Protein 3FCH (pdb70)

Radius of gyration: 21.95 Å; Cα contacts (8 Å, |Δi|>4): 1004; chains: 2; bounding box: 67×61×31 Å

Solvent-accessible surface area: 18338 Å² total; per-residue (Å²): 171,68,158,118,20,82,11,29,0,15,4,30,2,42,36,4,29,84,56,0,1,71,16,8,28,90,62,26,178,34,110,118,7,92,79,23,12,0,0,0,16,5,0,3,28,66,8,130,16,0,92,131,3,7,48,26,0,60,163,29,23,111,8,122,38,0,13,46,35,66,29,244,52,34,0,0,0,0,0,9,42,114,68,43,22,17,0,15,92,0,0,54,45,1,11,120,46,11,53,26,83,63,191,136,53,53,113,12,72,61,58,132,58,60,53,55,61,66,2,79,84,116,76,2,87,106,28,32,194,96,140,73,50,21,56,121,5,118,62,57,39,4,6,1,35,6,34,0,62,0,0,0,0,0,7,53,0,1,0,41,0,13,31,12,10,125,4,32,4,0,10,6,82,6,44,15,50,75,0,116,1,20,1,0,9,168,91,48,46,0,92,58,0,9,25,5,0,84,66,12,4,82,100,20,93,62,105,7,96,0,9,2,25,1,53,36,2,25,77,61,0,2,66,14,9,21,91,41,8,227,37,87,98,6,102,80,36,13,0,0,0,8,2,2,2,10,75,0,134,17,0,99,160,0,15,74,46,0,68,154,31,34,114,5,111,38,2,30,73,39,50,73,210,52,25,0,0,0,1,0,1,32,141,71,58,25,27,0,6,90,0,0,32,50,1,5,119,59,22,60,16,82,42,144,122,32,56,116,1,62,52,71,137,54,64,44,64,51,67,6,81,81,114,78,5,72,104,31,35,191,127,136,68,33,22,54,135,6,124,59,63,30,5,5,1,42,4,43,0,79,7,0,0,0,0,4,29,0,0,1,30,0,22,33,12,24,124,3,31,3,0,34,7,70,8,51,12,49,79,0,121,1,20,0,0,9,166,85,51,47,0,78,66,0,7,51,2,0,55,65,1,3,71,54,10,33,121,124

Secondary structure (DSSP, 8-state):
--SS-EEEEEEEESS--HHHHHHHHHH-SSPPPPTT-EEEEEEEESGGGHHHHHHHHHHTSS-EEEEEE--SS-EEEEEEES-HHHHHHHHHHHHHHHT--TTSS------EEEEESS--HHHHHHHHTTT--S----TT-EEEEEEESSGGGHHHHHHHHHHHS-----EEE-SSSSEEEEEEE-HHHHHHHHHHHHHHHHTT-/-EEEEEEEESS--HHHHHHHHHH-SSSPP-TT-EEEEEEEESGGGHHHHHHHHHHHSS-EEEEEEE-SS-EEEEEEESSHHHHHHHHHHHHTTTT--STTSPPP-EEEEEEE-S--HHHHHHHHHSS--S----TT-EEEEEEESSGGGHHHHHHHHHHTS-----EEE-SSSSEEEEEEE-HHHHHHHHHHHHHHHHHHT--

Sequence (408 aa):
QVEQIELRTYVFLDSLQPQLAAYMGTVSRGFLPIPGDSCLWMEVSPGMAVHRVTDIALKASNVRLGQMIVERAFGSLALYHKDQSTVLHSGDVVLDAIGSEVRKRTKPSTSWTEVICAITPDHAVLINRQNRSGSMIQSGMSMFILETEPAGYVLKAANEAEKSANITIIDVKAVGAFGRLTLAGKEGDVEEAAAAAIRAIDQISIELRTYVFLDSLQPQLAAYMGTVSRGFLPIPGDSCLWMEVSPGMAVHRVTDIALKASNVRLGQMIVERAFGSLALYHKDQSTVLHSGDVVLDAIGSEVRKRTKPSTSWTEVICAITPDHAVLINRQNRSGSMIQSGMSMFILETEPAGYVLKAANEAEKSANITIIDVKAVGAFGRLTLAGKEGDVEEAAAAAIRAIDQISNY

B-factor: mean 65.4, std 23.82, range [20.9, 185.23]

Nearest PDB structures (foldseek):
  5lsr-assembly1_B  TM=9.870E-01  e=2.180E-24  Synechococcus elongatus PCC 7942 = FACHB-805
  5l39-assembly1_C  TM=9.523E-01  e=1.006E-20  Mycolicibacterium smegmatis MC2 155
  5suh-assembly1_A-2  TM=9.679E-01  e=4.919E-19  Mycolicibacterium smegmatis MC2 155
  5suh-assembly1_B-2  TM=9.653E-01  e=4.111E-19  Mycolicibacterium smegmatis MC2 155
  5suh-assembly1_C-2  TM=9.714E-01  e=1.534E-18  Mycolicibacterium smegmatis MC2 155

Structure (mmCIF, N/CA/C/O backbone):
data_3FCH
#
_entry.id   3FCH
#
_cell.length_a   117.163
_cell.length_b   117.163
_cell.length_c   101.464
_cell.angle_alpha   90.00
_cell.angle_beta   90.00
_cell.angle_gamma   120.00
#
_symmetry.space_group_name_H-M   'H 3'
#
loop_
_entity.id
_entity.type
_entity.pdbx_description
1 polymer 'Carboxysome shell protein CsoS1D'
2 water water
#
loop_
_atom_site.group_PDB
_atom_site.id
_atom_site.type_symbol
_atom_site.label_atom_id
_atom_site.label_alt_id
_atom_site.label_comp_id
_atom_site.label_asym_id
_atom_site.label_entity_id
_atom_site.label_seq_id
_atom_site.pdbx_PDB_ins_code
_atom_site.Cartn_x
_atom_site.Cartn_y
_atom_site.Cartn_z
_atom_site.occupancy
_atom_site.B_iso_or_equiv
_atom_site.auth_seq_id
_atom_site.auth_comp_id
_atom_site.auth_asym_id
_atom_site.auth_atom_id
_atom_site.pdbx_PDB_model_num
ATOM 1 N N . GLN A 1 75 ? -2.851 21.927 -29.175 1.00 113.14 50 GLN A N 1
ATOM 2 C CA . GLN A 1 75 ? -2.618 22.982 -30.154 1.00 116.65 50 GLN A CA 1
ATOM 3 C C . GLN A 1 75 ? -1.243 22.816 -30.798 1.00 114.14 50 GLN A C 1
ATOM 4 O O . GLN A 1 75 ? -0.949 21.774 -31.384 1.00 114.87 50 GLN A O 1
ATOM 17 N N . VAL A 1 76 ? -0.403 23.841 -30.695 1.00 115.70 51 VAL A N 1
ATOM 18 C CA . VAL A 1 76 ? 0.952 23.769 -31.229 1.00 113.03 51 VAL A CA 1
ATOM 19 C C . VAL A 1 76 ? 1.880 23.068 -30.241 1.00 108.44 51 VAL A C 1
ATOM 20 O O . VAL A 1 76 ? 3.027 22.761 -30.564 1.00 109.97 51 VAL A O 1
ATOM 33 N N . GLU A 1 77 ? 1.373 22.816 -29.038 1.00 102.70 52 GLU A N 1
ATOM 34 C CA . GLU A 1 77 ? 2.155 22.161 -27.997 1.00 90.00 52 GLU A CA 1
ATOM 35 C C . GLU A 1 77 ? 2.025 20.644 -28.081 1.00 101.82 52 GLU A C 1
ATOM 36 O O . GLU A 1 77 ? 2.912 19.912 -27.644 1.00 106.47 52 GLU A O 1
ATOM 48 N N . GLN A 1 78 ? 0.914 20.177 -28.643 1.00 117.51 53 GLN A N 1
ATOM 49 C CA . GLN A 1 78 ? 0.668 18.745 -28.774 1.00 133.88 53 GLN A CA 1
ATOM 50 C C . GLN A 1 78 ? 1.372 18.166 -29.998 1.00 121.46 53 GLN A C 1
ATOM 51 O O . GLN A 1 78 ? 1.267 16.970 -30.274 1.00 127.75 53 GLN A O 1
ATOM 65 N N . ILE A 1 79 ? 2.087 19.015 -30.730 1.00 98.64 54 ILE A N 1
ATOM 66 C CA . ILE A 1 79 ? 2.801 18.579 -31.924 1.00 90.05 54 ILE A CA 1
ATOM 67 C C . ILE A 1 79 ? 4.151 17.974 -31.555 1.00 83.00 54 ILE A C 1
ATOM 68 O O . ILE A 1 79 ? 5.143 18.688 -31.413 1.00 86.25 54 ILE A O 1
ATOM 84 N N . GLU A 1 80 ? 4.180 16.654 -31.398 1.00 77.97 55 GLU A N 1
ATOM 85 C CA . GLU A 1 80 ? 5.414 15.949 -31.075 1.00 66.34 55 GLU A CA 1
ATOM 86 C C . GLU A 1 80 ? 6.432 16.109 -32.197 1.00 65.54 55 GLU A C 1
ATOM 87 O O . GLU A 1 80 ? 6.068 16.225 -33.367 1.00 60.56 55 GLU A O 1
ATOM 99 N N . LEU A 1 81 ? 7.710 16.111 -31.831 1.00 67.11 56 LEU A N 1
ATOM 100 C CA . LEU A 1 81 ? 8.787 16.209 -32.805 1.00 56.32 56 LEU A CA 1
ATOM 101 C C . LEU A 1 81 ? 9.591 14.913 -32.818 1.00 53.61 56 LEU A C 1
ATOM 102 O O . LEU A 1 81 ? 10.594 14.786 -32.115 1.00 56.34 56 LEU A O 1
ATOM 118 N N . ARG A 1 82 ? 9.142 13.951 -33.618 1.00 41.80 57 ARG A N 1
ATOM 119 C CA . ARG A 1 82 ? 9.814 12.661 -33.717 1.00 51.39 57 ARG A CA 1
ATOM 120 C C . ARG A 1 82 ? 11.245 12.807 -34.221 1.00 68.11 57 ARG A C 1
ATOM 121 O O . ARG A 1 82 ? 12.196 12.462 -33.519 1.00 67.55 57 ARG A O 1
ATOM 142 N N . THR A 1 83 ? 11.395 13.323 -35.437 1.00 70.36 58 THR A N 1
ATOM 143 C CA . THR A 1 83 ? 12.707 13.434 -36.063 1.00 42.85 58 THR A CA 1
ATOM 144 C C . THR A 1 83 ? 13.053 14.877 -36.408 1.00 53.83 58 THR A C 1
ATOM 145 O O . THR A 1 83 ? 12.182 15.669 -36.766 1.00 62.79 58 THR A O 1
ATOM 156 N N . TYR A 1 84 ? 14.335 15.209 -36.294 1.00 65.44 59 TYR A N 1
ATOM 157 C CA . TYR A 1 84 ? 14.836 16.512 -36.711 1.00 74.31 59 TYR A CA 1
ATOM 158 C C . TYR A 1 84 ? 16.303 16.395 -37.109 1.00 77.50 59 TYR A C 1
ATOM 159 O O . TYR A 1 84 ? 17.196 16.732 -36.333 1.00 90.79 59 TYR A O 1
ATOM 177 N N . VAL A 1 85 ? 16.545 15.913 -38.324 1.00 61.28 60 VAL A N 1
ATOM 178 C CA . VAL A 1 85 ? 17.903 15.692 -38.805 1.00 51.58 60 VAL A CA 1
ATOM 179 C C . VAL A 1 85 ? 18.277 16.693 -39.891 1.00 48.79 60 VAL A C 1
ATOM 180 O O . VAL A 1 85 ? 17.443 17.076 -40.710 1.00 49.97 60 VAL A O 1
ATOM 193 N N . PHE A 1 86 ? 19.539 17.110 -39.889 1.00 55.05 61 PHE A N 1
ATOM 194 C CA . PHE A 1 86 ? 20.053 18.013 -40.910 1.00 42.66 61 PHE A CA 1
ATOM 195 C C . PHE A 1 86 ? 21.270 17.400 -41.594 1.00 48.66 61 PHE A C 1
ATOM 196 O O . PHE A 1 86 ? 22.120 16.794 -40.942 1.00 47.37 61 PHE A O 1
ATOM 213 N N . LEU A 1 87 ? 21.342 17.561 -42.911 1.00 73.64 62 LEU A N 1
ATOM 214 C CA . LEU A 1 87 ? 22.450 17.032 -43.697 1.00 62.76 62 LEU A CA 1
ATOM 215 C C . LEU A 1 87 ? 23.140 18.158 -44.457 1.00 37.84 62 LEU A C 1
ATOM 216 O O . LEU A 1 87 ? 22.550 18.772 -45.345 1.00 43.04 62 LEU A O 1
ATOM 232 N N . ASP A 1 88 ? 24.392 18.425 -44.100 1.00 37.38 63 ASP A N 1
ATOM 233 C CA . ASP A 1 88 ? 25.153 19.515 -44.704 1.00 55.80 63 ASP A CA 1
ATOM 234 C C . ASP A 1 88 ? 25.257 19.385 -46.223 1.00 41.94 63 ASP A C 1
ATOM 235 O O . ASP A 1 88 ? 25.287 20.389 -46.935 1.00 42.56 63 ASP A O 1
ATOM 244 N N . SER A 1 89 ? 25.308 18.152 -46.717 1.00 42.39 64 SER A N 1
ATOM 245 C CA . SER A 1 89 ? 25.485 17.914 -48.145 1.00 30.79 64 SER A CA 1
ATOM 246 C C . SER A 1 89 ? 25.049 16.507 -48.532 1.00 20.90 64 SER A C 1
ATOM 247 O O . SER A 1 89 ? 25.525 15.525 -47.966 1.00 35.64 64 SER A O 1
ATOM 255 N N . LEU A 1 90 ? 24.149 16.416 -49.506 1.00 42.57 65 LEU A N 1
ATOM 256 C CA . LEU A 1 90 ? 23.653 15.128 -49.979 1.00 30.03 65 LEU A CA 1
ATOM 257 C C . LEU A 1 90 ? 24.666 14.452 -50.896 1.00 35.24 65 LEU A C 1
ATOM 258 O O . LEU A 1 90 ? 25.105 15.033 -51.888 1.00 36.23 65 LEU A O 1
ATOM 274 N N . GLN A 1 91 ? 25.033 13.220 -50.560 1.00 49.79 66 GLN A N 1
ATOM 275 C CA . GLN A 1 91 ? 25.958 12.452 -51.380 1.00 58.73 66 GLN A CA 1
ATOM 276 C C . GLN A 1 91 ? 25.264 12.026 -52.668 1.00 57.09 66 GLN A C 1
ATOM 277 O O . GLN A 1 91 ? 24.038 12.075 -52.758 1.00 48.73 66 GLN A O 1
ATOM 291 N N . PRO A 1 92 ? 26.048 11.611 -53.673 1.00 66.77 67 PRO A N 1
ATOM 292 C CA . PRO A 1 92 ? 25.505 11.257 -54.990 1.00 64.60 67 PRO A CA 1
ATOM 293 C C . PRO A 1 92 ? 24.363 10.245 -54.921 1.00 57.20 67 PRO A C 1
ATOM 294 O O . PRO A 1 92 ? 23.233 10.580 -55.267 1.00 47.74 67 PRO A O 1
ATOM 305 N N . GLN A 1 93 ? 24.659 9.029 -54.474 1.00 48.63 68 GLN A N 1
ATOM 306 C CA . GLN A 1 93 ? 23.674 7.951 -54.454 1.00 40.71 68 GLN A CA 1
ATOM 307 C C . GLN A 1 93 ? 22.435 8.295 -53.631 1.00 51.91 68 GLN A C 1
ATOM 308 O O . GLN A 1 93 ? 21.312 8.011 -54.045 1.00 47.97 68 GLN A O 1
ATOM 322 N N . LEU A 1 94 ? 22.641 8.901 -52.465 1.00 53.81 69 LEU A N 1
ATOM 323 C CA . LEU A 1 94 ? 21.533 9.256 -51.583 1.00 28.33 69 LEU A CA 1
ATOM 324 C C . LEU A 1 94 ? 20.722 10.419 -52.149 1.00 35.66 69 LEU A C 1
ATOM 325 O O . LEU A 1 94 ? 19.576 10.635 -51.758 1.00 33.38 69 LEU A O 1
ATOM 341 N N . ALA A 1 95 ? 21.322 11.164 -53.072 1.00 43.83 70 ALA A N 1
ATOM 342 C CA . ALA A 1 95 ? 20.653 12.296 -53.701 1.00 30.61 70 ALA A CA 1
ATOM 343 C C . ALA A 1 95 ? 19.712 11.813 -54.795 1.00 39.91 70 ALA A C 1
ATOM 344 O O . ALA A 1 95 ? 18.562 12.245 -54.874 1.00 48.03 70 ALA A O 1
ATOM 351 N N . ALA A 1 96 ? 20.207 10.915 -55.640 1.00 43.56 71 ALA A N 1
ATOM 352 C CA . ALA A 1 96 ? 19.410 10.377 -56.733 1.00 56.28 71 ALA A CA 1
ATOM 353 C C . ALA A 1 96 ? 18.314 9.469 -56.190 1.00 43.14 71 ALA A C 1
ATOM 354 O O . ALA A 1 96 ? 17.247 9.351 -56.788 1.00 37.65 71 ALA A O 1
ATOM 361 N N . TYR A 1 97 ? 18.575 8.836 -55.052 1.00 37.82 72 TYR A N 1
ATOM 362 C CA . TYR A 1 97 ? 17.595 7.949 -54.440 1.00 45.49 72 TYR A CA 1
ATOM 363 C C . TYR A 1 97 ? 16.435 8.744 -53.857 1.00 40.22 72 TYR A C 1
ATOM 364 O O . TYR A 1 97 ? 15.274 8.367 -54.014 1.00 45.08 72 TYR A O 1
ATOM 382 N N . MET A 1 98 ? 16.754 9.841 -53.178 1.00 44.53 73 MET A N 1
ATOM 383 C CA . MET A 1 98 ? 15.732 10.694 -52.583 1.00 37.52 73 MET A CA 1
ATOM 384 C C . MET A 1 98 ? 14.836 11.287 -53.663 1.00 35.59 73 MET A C 1
ATOM 385 O O . MET A 1 98 ? 13.628 11.415 -53.476 1.00 35.37 73 MET A O 1
ATOM 399 N N . GLY A 1 99 ? 15.435 11.649 -54.792 1.00 29.82 74 GLY A N 1
ATOM 400 C CA . GLY A 1 99 ? 14.689 12.204 -55.906 1.00 54.43 74 GLY A CA 1
ATOM 401 C C . GLY A 1 99 ? 13.754 11.184 -56.530 1.00 39.12 74 GLY A C 1
ATOM 402 O O . GLY A 1 99 ? 12.773 11.544 -57.179 1.00 37.10 74 GLY A O 1
ATOM 406 N N . THR A 1 100 ? 14.060 9.906 -56.329 1.00 54.01 75 THR A N 1
ATOM 407 C CA . THR A 1 100 ? 13.270 8.825 -56.908 1.00 56.19 75 THR A CA 1
ATOM 408 C C . THR A 1 100 ? 12.042 8.490 -56.061 1.00 52.14 75 THR A C 1
ATOM 409 O O . THR A 1 100 ? 10.985 8.162 -56.598 1.00 44.79 75 THR A O 1
ATOM 420 N N . VAL A 1 101 ? 12.184 8.577 -54.742 1.00 62.12 76 VAL A N 1
ATOM 421 C CA . VAL A 1 101 ? 11.124 8.150 -53.830 1.00 60.14 76 VAL A CA 1
ATOM 422 C C . VAL A 1 101 ? 10.339 9.320 -53.237 1.00 51.72 76 VAL A C 1
ATOM 423 O O . VAL A 1 101 ? 9.336 9.116 -52.553 1.00 49.86 76 VAL A O 1
ATOM 436 N N . SER A 1 102 ? 10.792 10.541 -53.499 1.00 47.79 77 SER A N 1
ATOM 437 C CA . SER A 1 102 ? 10.137 11.725 -52.953 1.00 47.90 77 SER A CA 1
ATOM 438 C C . SER A 1 102 ? 8.948 12.146 -53.810 1.00 37.58 77 SER A C 1
ATOM 439 O O . SER A 1 102 ? 8.865 11.804 -54.990 1.00 44.96 77 SER A O 1
ATOM 447 N N . ARG A 1 103 ? 8.031 12.891 -53.202 1.00 32.91 78 ARG A N 1
ATOM 448 C CA . ARG A 1 103 ? 6.841 13.374 -53.891 1.00 50.39 78 ARG A CA 1
ATOM 449 C C . ARG A 1 103 ? 6.926 14.879 -54.130 1.00 49.88 78 ARG A C 1
ATOM 450 O O . ARG A 1 103 ? 6.043 15.469 -54.752 1.00 49.29 78 ARG A O 1
ATOM 471 N N . GLY A 1 104 ? 7.992 15.496 -53.629 1.00 41.57 79 GLY A N 1
ATOM 472 C CA . GLY A 1 104 ? 8.194 16.923 -53.794 1.00 32.24 79 GLY A CA 1
ATOM 473 C C . GLY A 1 104 ? 9.192 17.231 -54.892 1.00 42.79 79 GLY A C 1
ATOM 474 O O . GLY A 1 104 ? 9.263 16.524 -55.896 1.00 37.63 79 GLY A O 1
ATOM 478 N N . PHE A 1 105 ? 9.967 18.293 -54.699 1.00 37.96 80 PHE A N 1
ATOM 479 C CA . PHE A 1 105 ? 10.973 18.692 -55.676 1.00 45.58 80 PHE A CA 1
ATOM 480 C C . PHE A 1 105 ? 12.272 17.929 -55.447 1.00 34.85 80 PHE A C 1
ATOM 481 O O . PHE A 1 105 ? 12.790 17.881 -54.332 1.00 33.77 80 PHE A O 1
ATOM 498 N N . LEU A 1 106 ? 12.790 17.332 -56.515 1.00 49.76 81 LEU A N 1
ATOM 499 C CA . LEU A 1 106 ? 13.976 16.490 -56.429 1.00 31.28 81 LEU A CA 1
ATOM 500 C C . LEU A 1 106 ? 15.197 17.280 -55.963 1.00 42.87 81 LEU A C 1
ATOM 501 O O . LEU A 1 106 ? 15.344 18.457 -56.293 1.00 42.15 81 LEU A O 1
ATOM 517 N N . PRO A 1 107 ? 16.076 16.631 -55.180 1.00 46.93 82 PRO A N 1
ATOM 518 C CA . PRO A 1 107 ? 17.305 17.274 -54.705 1.00 44.17 82 PRO A CA 1
ATOM 519 C C . PRO A 1 107 ? 18.428 17.214 -55.735 1.00 51.85 82 PRO A C 1
ATOM 520 O O . PRO A 1 107 ? 18.467 16.296 -56.554 1.00 52.64 82 PRO A O 1
ATOM 531 N N . ILE A 1 108 ? 19.328 18.190 -55.688 1.00 46.46 83 ILE A N 1
ATOM 532 C CA . ILE A 1 108 ? 20.530 18.169 -56.510 1.00 45.82 83 ILE A CA 1
ATOM 533 C C . ILE A 1 108 ? 21.710 17.784 -55.626 1.00 63.09 83 ILE A C 1
ATOM 534 O O . ILE A 1 108 ? 21.879 18.344 -54.544 1.00 89.37 83 ILE A O 1
ATOM 550 N N . PRO A 1 109 ? 22.529 16.822 -56.079 1.00 54.21 84 PRO A N 1
ATOM 551 C CA . PRO A 1 109 ? 23.655 16.343 -55.269 1.00 43.94 84 PRO A CA 1
ATOM 552 C C . PRO A 1 109 ? 24.450 17.482 -54.636 1.00 34.24 84 PRO A C 1
ATOM 553 O O . PRO A 1 109 ? 24.950 18.356 -55.344 1.00 50.64 84 PRO A O 1
ATOM 564 N N . GLY A 1 110 ? 24.548 17.469 -53.310 1.00 39.50 85 GLY A N 1
ATOM 565 C CA . GLY A 1 110 ? 25.285 18.487 -52.584 1.00 36.03 85 GLY A CA 1
ATOM 566 C C . GLY A 1 110 ? 24.367 19.452 -51.859 1.00 25.71 85 GLY A C 1
ATOM 567 O O . GLY A 1 110 ? 24.827 20.376 -51.187 1.00 37.90 85 GLY A O 1
ATOM 571 N N . ASP A 1 111 ? 23.062 19.236 -51.994 1.00 33.33 86 ASP A N 1
ATOM 572 C CA . ASP A 1 111 ? 22.075 20.111 -51.376 1.00 47.88 86 ASP A CA 1
ATOM 573 C C . ASP A 1 111 ? 21.901 19.779 -49.901 1.00 38.66 86 ASP A C 1
ATOM 574 O O . ASP A 1 111 ? 22.000 18.622 -49.496 1.00 45.18 86 ASP A O 1
ATOM 583 N N . SER A 1 112 ? 21.649 20.809 -49.103 1.00 51.32 87 SER A N 1
ATOM 584 C CA . SER A 1 112 ? 21.351 20.629 -47.691 1.00 56.54 87 SER A CA 1
ATOM 585 C C . SER A 1 112 ? 19.931 20.106 -47.520 1.00 42.16 87 SER A C 1
ATOM 586 O O . SER A 1 112 ? 19.055 20.386 -48.339 1.00 25.87 87 SER A O 1
ATOM 594 N N . CYS A 1 113 ? 19.709 19.350 -46.450 1.00 40.73 88 CYS A N 1
ATOM 595 C CA . CYS A 1 113 ? 18.407 18.749 -46.195 1.00 28.94 88 CYS A CA 1
ATOM 596 C C . CYS A 1 113 ? 17.986 18.940 -44.743 1.00 40.35 88 CYS A C 1
ATOM 597 O O . CYS A 1 113 ? 18.826 19.085 -43.857 1.00 51.39 88 CYS A O 1
ATOM 605 N N . LEU A 1 114 ? 16.678 18.942 -44.509 1.00 38.35 89 LEU A N 1
ATOM 606 C CA . LEU A 1 114 ? 16.143 19.037 -43.157 1.00 45.14 89 LEU A CA 1
ATOM 607 C C . LEU A 1 114 ? 14.884 18.188 -43.023 1.00 59.96 89 LEU A C 1
ATOM 608 O O . LEU A 1 114 ? 13.786 18.627 -43.366 1.00 66.35 89 LEU A O 1
ATOM 624 N N . TRP A 1 115 ? 15.054 16.968 -42.524 1.00 62.70 90 TRP A N 1
ATOM 625 C CA . TRP A 1 115 ? 13.938 16.052 -42.329 1.00 55.86 90 TRP A CA 1
ATOM 626 C C . TRP A 1 115 ? 13.245 16.336 -41.003 1.00 46.56 90 TRP A C 1
ATOM 627 O O . TRP A 1 115 ? 13.894 16.685 -40.017 1.00 38.12 90 TRP A O 1
ATOM 648 N N . MET A 1 116 ? 11.924 16.186 -40.984 1.00 56.97 91 MET A N 1
ATOM 649 C CA . MET A 1 116 ? 11.145 16.417 -39.775 1.00 42.05 91 MET A CA 1
ATOM 650 C C . MET A 1 116 ? 9.897 15.539 -39.742 1.00 42.06 91 MET A C 1
ATOM 651 O O . MET A 1 116 ? 9.075 15.575 -40.656 1.00 32.65 91 MET A O 1
ATOM 665 N N . GLU A 1 117 ? 9.768 14.747 -38.682 1.00 50.64 92 GLU A N 1
ATOM 666 C CA . GLU A 1 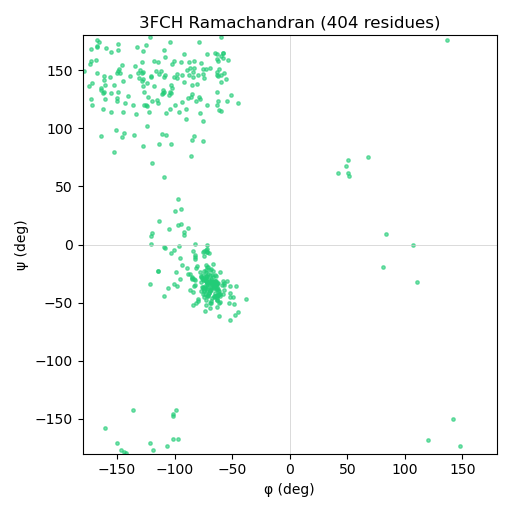117 ? 8.599 13.898 -38.485 1.00 51.44 92 GLU A CA 1
ATOM 667 C C . GLU A 1 117 ? 7.822 14.375 -37.263 1.00 57.01 92 GLU A C 1
ATOM 668 O O . GLU A 1 117 ? 8.412 14.860 -36.297 1.00 50.48 92 GLU A O 1
ATOM 680 N N . VAL A 1 118 ? 6.500 14.240 -37.307 1.00 47.64 93 VAL A N 1
ATOM 681 C CA . VAL A 1 118 ? 5.651 14.754 -36.238 1.00 63.65 93 VAL A CA 1
ATOM 682 C C . VAL A 1 118 ? 4.380 13.932 -36.055 1.00 69.38 93 VAL A C 1
ATOM 683 O O . VAL A 1 118 ? 4.030 13.099 -36.892 1.00 50.85 93 VAL A O 1
ATOM 696 N N . SER A 1 119 ? 3.697 14.180 -34.942 1.00 90.06 94 SER A N 1
ATOM 697 C CA . SER A 1 119 ? 2.411 13.557 -34.658 1.00 79.07 94 SER A CA 1
ATOM 698 C C . SER A 1 119 ? 1.537 14.565 -33.915 1.00 66.48 94 SER A C 1
ATOM 699 O O . SER A 1 119 ? 2.034 15.300 -33.063 1.00 58.54 94 SER A O 1
ATOM 707 N N . PRO A 1 120 ? 0.230 14.611 -34.228 1.00 63.72 95 PRO A N 1
ATOM 708 C CA . PRO A 1 120 ? -0.522 13.792 -35.188 1.00 63.33 95 PRO A CA 1
ATOM 709 C C . PRO A 1 120 ? 0.077 13.786 -36.591 1.00 71.67 95 PRO A C 1
ATOM 710 O O . PRO A 1 120 ? 0.827 14.693 -36.952 1.00 49.24 95 PRO A O 1
ATOM 721 N N . GLY A 1 121 ? -0.270 12.766 -37.370 1.00 93.95 96 GLY A N 1
ATOM 722 C CA . GLY A 1 121 ? 0.311 12.561 -38.683 1.00 99.27 96 GLY A CA 1
ATOM 723 C C . GLY A 1 121 ? 0.226 13.769 -39.593 1.00 109.33 96 GLY A C 1
ATOM 724 O O . GLY A 1 121 ? 1.229 14.184 -40.174 1.00 115.94 96 GLY A O 1
ATOM 728 N N . MET A 1 122 ? -0.968 14.338 -39.723 1.00 115.77 97 MET A N 1
ATOM 729 C CA . MET A 1 122 ? -1.174 15.453 -40.640 1.00 122.18 97 MET A CA 1
ATOM 730 C C . MET A 1 122 ? -1.108 16.802 -39.929 1.00 114.75 97 MET A C 1
ATOM 731 O O . MET A 1 122 ? -1.875 17.715 -40.234 1.00 112.94 97 MET A O 1
ATOM 745 N N . ALA A 1 123 ? -0.186 16.922 -38.979 1.00 107.48 98 ALA A N 1
ATOM 746 C CA . ALA A 1 123 ? 0.108 18.206 -38.356 1.00 94.53 98 ALA A CA 1
ATOM 747 C C . ALA A 1 123 ? 1.310 18.819 -39.060 1.00 82.75 98 ALA A C 1
ATOM 748 O O . ALA A 1 123 ? 1.740 19.927 -38.739 1.00 56.79 98 ALA A O 1
ATOM 755 N N . VAL A 1 124 ? 1.845 18.082 -40.027 1.00 85.43 99 VAL A N 1
ATOM 756 C CA . VAL A 1 124 ? 3.005 18.528 -40.782 1.00 82.31 99 VAL A CA 1
ATOM 757 C C . VAL A 1 124 ? 2.617 19.627 -41.770 1.00 69.99 99 VAL A C 1
ATOM 758 O O . VAL A 1 124 ? 3.477 20.211 -42.423 1.00 58.74 99 VAL A O 1
ATOM 771 N N . HIS A 1 125 ? 1.323 19.914 -41.872 1.00 65.37 100 HIS A N 1
ATOM 772 C CA . HIS A 1 125 ? 0.847 20.928 -42.806 1.00 52.36 100 HIS A CA 1
ATOM 773 C C . HIS A 1 125 ? 1.192 22.336 -42.334 1.00 43.60 100 HIS A C 1
ATOM 774 O O . HIS A 1 125 ? 1.418 23.231 -43.148 1.00 36.07 100 HIS A O 1
ATOM 787 N N . ARG A 1 126 ? 1.230 22.529 -41.020 1.00 50.35 101 ARG A N 1
ATOM 788 C CA . ARG A 1 126 ? 1.587 23.824 -40.454 1.00 63.74 101 ARG A CA 1
ATOM 789 C C . ARG A 1 126 ? 3.103 23.985 -40.401 1.00 60.99 101 ARG A C 1
ATOM 790 O O . ARG A 1 126 ? 3.625 25.083 -40.589 1.00 48.82 101 ARG A O 1
ATOM 811 N N . VAL A 1 127 ? 3.804 22.885 -40.144 1.00 72.09 102 VAL A N 1
ATOM 812 C CA . VAL A 1 127 ? 5.262 22.898 -40.114 1.00 63.42 102 VAL A CA 1
ATOM 813 C C . VAL A 1 127 ? 5.817 23.198 -41.504 1.00 45.49 102 VAL A C 1
ATOM 814 O O . VAL A 1 127 ? 6.842 23.864 -41.643 1.00 49.44 102 VAL A O 1
ATOM 827 N N . THR A 1 128 ? 5.130 22.701 -42.529 1.00 31.82 103 THR A N 1
ATOM 828 C CA . THR A 1 128 ? 5.535 22.929 -43.911 1.00 40.55 103 THR A CA 1
ATOM 829 C C . THR A 1 128 ? 5.253 24.374 -44.304 1.00 48.99 103 THR A C 1
ATOM 830 O O . THR A 1 128 ? 6.131 25.075 -44.804 1.00 43.73 103 THR A O 1
ATOM 841 N N . ASP A 1 129 ? 4.019 24.810 -44.070 1.00 45.92 104 ASP A N 1
ATOM 842 C CA . ASP A 1 129 ? 3.595 26.159 -44.419 1.00 38.55 104 ASP A CA 1
ATOM 843 C C . ASP A 1 129 ? 4.547 27.206 -43.850 1.00 37.63 104 ASP A C 1
ATOM 844 O O . ASP A 1 129 ? 4.806 28.228 -44.482 1.00 38.41 104 ASP A O 1
ATOM 853 N N . ILE A 1 130 ? 5.068 26.944 -42.655 1.00 38.74 105 ILE A N 1
ATOM 854 C CA . ILE A 1 130 ? 5.949 27.888 -41.976 1.00 52.62 105 ILE A CA 1
ATOM 855 C C . ILE A 1 130 ? 7.358 27.862 -42.559 1.00 61.81 105 ILE A C 1
ATOM 856 O O . ILE A 1 130 ? 7.996 28.904 -42.710 1.00 60.02 105 ILE A O 1
ATOM 872 N N . ALA A 1 131 ? 7.839 26.667 -42.883 1.00 57.35 106 ALA A N 1
ATOM 873 C CA . ALA A 1 131 ? 9.189 26.504 -43.409 1.00 53.33 106 ALA A CA 1
ATOM 874 C C . ALA A 1 131 ? 9.323 27.135 -44.791 1.00 45.67 106 ALA A C 1
ATOM 875 O O . ALA A 1 131 ? 10.386 27.641 -45.150 1.00 59.40 106 ALA A O 1
ATOM 882 N N . LEU A 1 132 ? 8.240 27.106 -45.560 1.00 48.13 107 LEU A N 1
ATOM 883 C CA . LEU A 1 132 ? 8.251 27.624 -46.923 1.00 59.07 107 LEU A CA 1
ATOM 884 C C . LEU A 1 132 ? 8.021 29.132 -46.933 1.00 43.62 107 LEU A C 1
ATOM 885 O O . LEU A 1 132 ? 8.657 29.861 -47.694 1.00 40.53 107 LEU A O 1
ATOM 901 N N . LYS A 1 133 ? 7.110 29.592 -46.082 1.00 58.97 108 LYS A N 1
ATOM 902 C CA . LYS A 1 133 ? 6.810 31.014 -45.969 1.00 58.30 108 LYS A CA 1
ATOM 903 C C . LYS A 1 133 ? 8.018 31.794 -45.463 1.00 61.81 108 LYS A C 1
ATOM 904 O O . LYS A 1 133 ? 8.162 32.984 -45.746 1.00 52.01 108 LYS A O 1
ATOM 923 N N . ALA A 1 134 ? 8.884 31.120 -44.713 1.00 42.05 109 ALA A N 1
ATOM 924 C CA . ALA A 1 134 ? 9.985 31.788 -44.030 1.00 44.55 109 ALA A CA 1
ATOM 925 C C . ALA A 1 134 ? 11.337 31.548 -44.697 1.00 53.51 109 ALA A C 1
ATOM 926 O O . ALA A 1 134 ? 12.377 31.840 -44.109 1.00 59.55 109 ALA A O 1
ATOM 933 N N . SER A 1 135 ? 11.329 31.024 -45.919 1.00 56.32 110 SER A N 1
ATOM 934 C CA . SER A 1 135 ? 12.582 30.737 -46.612 1.00 44.64 110 SER A CA 1
ATOM 935 C C . SER A 1 135 ? 12.392 30.439 -48.097 1.00 37.03 110 SER A C 1
ATOM 936 O O . SER A 1 135 ? 11.271 30.264 -48.575 1.00 42.99 110 SER A O 1
ATOM 944 N N . ASN A 1 136 ? 13.509 30.378 -48.817 1.00 46.74 111 ASN A N 1
ATOM 945 C CA . ASN A 1 136 ? 13.503 30.108 -50.249 1.00 47.88 111 ASN A CA 1
ATOM 946 C C . ASN A 1 136 ? 13.631 28.616 -50.540 1.00 49.53 111 ASN A C 1
ATOM 947 O O . ASN A 1 136 ? 13.852 28.215 -51.682 1.00 46.73 111 ASN A O 1
ATOM 958 N N . VAL A 1 137 ? 13.496 27.798 -49.500 1.00 47.09 112 VAL A N 1
ATOM 959 C CA . VAL A 1 137 ? 13.625 26.350 -49.638 1.00 47.71 112 VAL A CA 1
ATOM 960 C C . VAL A 1 137 ? 12.462 25.759 -50.426 1.00 44.45 112 VAL A C 1
ATOM 961 O O . VAL A 1 137 ? 11.357 26.300 -50.419 1.00 31.55 112 VAL A O 1
ATOM 974 N N . ARG A 1 138 ? 12.718 24.645 -51.104 1.00 38.74 113 ARG A N 1
ATOM 975 C CA . ARG A 1 138 ? 11.676 23.944 -51.843 1.00 41.01 113 ARG A CA 1
ATOM 976 C C . ARG A 1 138 ? 11.185 22.745 -51.039 1.00 44.71 113 ARG A C 1
ATOM 977 O O . ARG A 1 138 ? 11.966 22.093 -50.345 1.00 31.73 113 ARG A O 1
ATOM 998 N N . LEU A 1 139 ? 9.890 22.460 -51.130 1.00 63.83 114 LEU A N 1
ATOM 999 C CA . LEU A 1 139 ? 9.311 21.326 -50.420 1.00 51.86 114 LEU A CA 1
ATOM 1000 C C . LEU A 1 139 ? 9.678 20.029 -51.129 1.00 36.38 114 LEU A C 1
ATOM 1001 O O . LEU A 1 139 ? 8.956 19.563 -52.010 1.00 48.63 114 LEU A O 1
ATOM 1017 N N . GLY A 1 140 ? 10.812 19.457 -50.739 1.00 36.85 115 GLY A N 1
ATOM 1018 C CA . GLY A 1 140 ? 11.315 18.244 -51.354 1.00 42.96 115 GLY A CA 1
ATOM 1019 C C . GLY A 1 140 ? 10.453 17.025 -51.091 1.00 47.50 115 GLY A C 1
ATOM 1020 O O . GLY A 1 140 ? 10.426 16.092 -51.894 1.00 39.26 115 GLY A O 1
ATOM 1024 N N . GLN A 1 141 ? 9.751 17.025 -49.963 1.00 36.41 116 GLN A N 1
ATOM 1025 C CA . GLN A 1 141 ? 8.919 15.888 -49.594 1.00 40.85 116 GLN A CA 1
ATOM 1026 C C . GLN A 1 141 ? 7.873 16.261 -48.551 1.00 32.27 116 GLN A C 1
ATOM 1027 O O . GLN A 1 141 ? 8.133 17.047 -47.641 1.00 43.51 116 GLN A O 1
ATOM 1041 N N . MET A 1 142 ? 6.682 15.695 -48.704 1.00 46.00 117 MET A N 1
ATOM 1042 C CA . MET A 1 142 ? 5.634 15.811 -47.702 1.00 58.96 117 MET A CA 1
ATOM 1043 C C . MET A 1 142 ? 4.696 14.623 -47.854 1.00 52.06 117 MET A C 1
ATOM 1044 O O . MET A 1 142 ? 4.240 14.321 -48.956 1.00 31.05 117 MET A O 1
ATOM 1058 N N . ILE A 1 143 ? 4.416 13.946 -46.746 1.00 38.60 118 ILE A N 1
ATOM 1059 C CA . ILE A 1 143 ? 3.584 12.750 -46.776 1.00 44.95 118 ILE A CA 1
ATOM 1060 C C . ILE A 1 143 ? 3.045 12.431 -45.388 1.00 41.98 118 ILE A C 1
ATOM 1061 O O . ILE A 1 143 ? 3.725 12.639 -44.383 1.00 52.23 118 ILE A O 1
ATOM 1077 N N . VAL A 1 144 ? 1.819 11.921 -45.340 1.00 24.75 119 VAL A N 1
ATOM 1078 C CA . VAL A 1 144 ? 1.175 11.603 -44.073 1.00 41.94 119 VAL A CA 1
ATOM 1079 C C . VAL A 1 144 ? 1.024 10.097 -43.898 1.00 57.64 119 VAL A C 1
ATOM 1080 O O . VAL A 1 144 ? 0.066 9.494 -44.381 1.00 77.47 119 VAL A O 1
ATOM 1093 N N . GLU A 1 145 ? 1.986 9.499 -43.204 1.00 72.42 120 GLU A N 1
ATOM 1094 C CA . GLU A 1 145 ? 1.951 8.079 -42.881 1.00 76.56 120 GLU A CA 1
ATOM 1095 C C . GLU A 1 145 ? 0.684 7.731 -42.101 1.00 85.77 120 GLU A C 1
ATOM 1096 O O . GLU A 1 145 ? -0.005 8.616 -41.592 1.00 87.61 120 GLU A O 1
ATOM 1108 N N . ARG A 1 146 ? 0.383 6.438 -42.020 1.00 86.23 121 ARG A N 1
ATOM 1109 C CA . ARG A 1 146 ? -0.790 5.949 -41.300 1.00 85.28 121 ARG A CA 1
ATOM 1110 C C . ARG A 1 146 ? -1.051 6.730 -40.012 1.00 72.30 121 ARG A C 1
ATOM 1111 O O . ARG A 1 146 ? -2.183 7.126 -39.736 1.00 80.13 121 ARG A O 1
ATOM 1132 N N . ALA A 1 147 ? 0.001 6.941 -39.226 1.00 51.44 122 ALA A N 1
ATOM 1133 C CA . ALA A 1 147 ? -0.124 7.617 -37.938 1.00 67.95 122 ALA A CA 1
ATOM 1134 C C . ALA A 1 147 ? 0.733 8.879 -37.859 1.00 62.13 122 ALA A C 1
ATOM 1135 O O . ALA A 1 147 ? 0.347 9.858 -37.220 1.00 48.94 122 ALA A O 1
ATOM 1142 N N . PHE A 1 148 ? 1.895 8.852 -38.504 1.00 73.42 123 PHE A N 1
ATOM 1143 C CA . PHE A 1 148 ? 2.828 9.973 -38.444 1.00 81.76 123 PHE A CA 1
ATOM 1144 C C . PHE A 1 148 ? 2.845 10.744 -39.763 1.00 76.30 123 PHE A C 1
ATOM 1145 O O . PHE A 1 148 ? 2.039 10.481 -40.654 1.00 55.75 123 PHE A O 1
ATOM 1162 N N . GLY A 1 149 ? 3.761 11.702 -39.876 1.00 83.07 124 GLY A N 1
ATOM 1163 C CA . GLY A 1 149 ? 3.886 12.505 -41.080 1.00 66.93 124 GLY A CA 1
ATOM 1164 C C . GLY A 1 149 ? 5.211 13.241 -41.124 1.00 60.47 124 GLY A C 1
ATOM 1165 O O . GLY A 1 149 ? 5.614 13.866 -40.144 1.00 42.21 124 GLY A O 1
ATOM 1169 N N . SER A 1 150 ? 5.888 13.175 -42.266 1.00 66.80 125 SER A N 1
ATOM 1170 C CA . SER A 1 150 ? 7.221 13.754 -42.393 1.00 40.31 125 SER A CA 1
ATOM 1171 C C . SER A 1 150 ? 7.335 14.692 -43.590 1.00 43.58 125 SER A C 1
ATOM 1172 O O . SER A 1 150 ? 6.474 14.707 -44.469 1.00 43.24 125 SER A O 1
ATOM 1180 N N . LEU A 1 151 ? 8.411 15.472 -43.614 1.00 51.64 126 LEU A N 1
ATOM 1181 C CA . LEU A 1 151 ? 8.702 16.354 -44.737 1.00 53.64 126 LEU A CA 1
ATOM 1182 C C . LEU A 1 151 ? 10.210 16.514 -44.895 1.00 46.61 126 LEU A C 1
ATOM 1183 O O . LEU A 1 151 ? 10.984 16.061 -44.052 1.00 30.59 126 LEU A O 1
ATOM 1199 N N . ALA A 1 152 ? 10.621 17.163 -45.979 1.00 45.96 127 ALA A N 1
ATOM 1200 C CA . ALA A 1 152 ? 12.035 17.406 -46.236 1.00 40.51 127 ALA A CA 1
ATOM 1201 C C . ALA A 1 152 ? 12.217 18.707 -47.009 1.00 40.25 127 ALA A C 1
ATOM 1202 O O . ALA A 1 152 ? 11.545 18.941 -48.012 1.00 31.24 127 ALA A O 1
ATOM 1209 N N . LEU A 1 153 ? 13.128 19.550 -46.532 1.00 58.89 128 LEU A N 1
ATOM 1210 C CA . LEU A 1 153 ? 13.413 20.825 -47.180 1.00 67.96 128 LEU A CA 1
ATOM 1211 C C . LEU A 1 153 ? 14.782 20.782 -47.846 1.00 57.05 128 LEU A C 1
ATOM 1212 O O . LEU A 1 153 ? 15.767 20.376 -47.229 1.00 42.59 128 LEU A O 1
ATOM 1228 N N . TYR A 1 154 ? 14.842 21.201 -49.106 1.00 47.63 129 TYR A N 1
ATOM 1229 C CA . TYR A 1 154 ? 16.098 21.212 -49.847 1.00 44.51 129 TYR A CA 1
ATOM 1230 C C . TYR A 1 154 ? 16.500 22.630 -50.229 1.00 40.15 129 TYR A C 1
ATOM 1231 O O . TYR A 1 154 ? 15.649 23.492 -50.442 1.00 48.77 129 TYR A O 1
ATOM 1249 N N . HIS A 1 155 ? 17.806 22.857 -50.317 1.00 34.65 130 HIS A N 1
ATOM 1250 C CA . HIS A 1 155 ? 18.346 24.131 -50.778 1.00 45.98 130 HIS A CA 1
ATOM 1251 C C . HIS A 1 155 ? 19.868 24.057 -50.790 1.00 47.93 130 HIS A C 1
ATOM 1252 O O . HIS A 1 155 ? 20.465 23.346 -49.985 1.00 61.05 130 HIS A O 1
ATOM 1265 N N . LYS A 1 156 ? 20.493 24.794 -51.701 1.00 47.62 131 LYS A N 1
ATOM 1266 C CA . LYS A 1 156 ? 21.945 24.760 -51.835 1.00 43.28 131 LYS A CA 1
ATOM 1267 C C . LYS A 1 156 ? 22.631 25.472 -50.671 1.00 51.16 131 LYS A C 1
ATOM 1268 O O . LYS A 1 156 ? 23.702 25.057 -50.225 1.00 47.17 131 LYS A O 1
ATOM 1287 N N . ASP A 1 157 ? 22.011 26.541 -50.182 1.00 46.13 132 ASP A N 1
ATOM 1288 C CA . ASP A 1 157 ? 22.547 27.287 -49.049 1.00 57.76 132 ASP A CA 1
ATOM 1289 C C . ASP A 1 157 ? 22.179 26.609 -47.733 1.00 64.60 132 ASP A C 1
ATOM 1290 O O . ASP A 1 157 ? 21.003 26.382 -47.451 1.00 56.62 132 ASP A O 1
ATOM 1299 N N . GLN A 1 158 ? 23.190 26.287 -46.931 1.00 68.21 133 GLN A N 1
ATOM 1300 C CA . GLN A 1 158 ? 22.965 25.667 -45.629 1.00 57.06 133 GLN A CA 1
ATOM 1301 C C . GLN A 1 158 ? 22.191 26.604 -44.712 1.00 52.16 133 GLN A C 1
ATOM 1302 O O . GLN A 1 158 ? 21.241 26.193 -44.050 1.00 53.47 133 GLN A O 1
ATOM 1316 N N . SER A 1 159 ? 22.607 27.866 -44.676 1.00 56.14 134 SER A N 1
ATOM 1317 C CA . SER A 1 159 ? 21.974 28.856 -43.814 1.00 52.74 134 SER A CA 1
ATOM 1318 C C . SER A 1 159 ? 20.487 28.987 -44.125 1.00 48.71 134 SER A C 1
ATOM 1319 O O . SER A 1 159 ? 19.682 29.273 -43.239 1.00 43.55 134 SER A O 1
ATOM 1327 N N . THR A 1 160 ? 20.127 28.775 -45.387 1.00 58.18 135 THR A N 1
ATOM 1328 C CA . THR A 1 160 ? 18.737 28.885 -45.814 1.00 49.54 135 THR A CA 1
ATOM 1329 C C . THR A 1 160 ? 17.894 27.767 -45.210 1.00 45.44 135 THR A C 1
ATOM 1330 O O . THR A 1 160 ? 16.826 28.016 -44.649 1.00 44.25 135 THR A O 1
ATOM 1341 N N . VAL A 1 161 ? 18.381 26.535 -45.325 1.00 36.30 136 VAL A N 1
ATOM 1342 C CA . VAL A 1 161 ? 17.681 25.376 -44.782 1.00 51.73 136 VAL A CA 1
ATOM 1343 C C . VAL A 1 161 ? 17.509 25.493 -43.270 1.00 50.28 136 VAL A C 1
ATOM 1344 O O . VAL A 1 161 ? 16.412 25.312 -42.743 1.00 48.36 136 VAL A O 1
ATOM 1357 N N . LEU A 1 162 ? 18.602 25.798 -42.580 1.00 57.27 137 LEU A N 1
ATOM 1358 C CA . LEU A 1 162 ? 18.596 25.896 -41.126 1.00 43.72 137 LEU A CA 1
ATOM 1359 C C . LEU A 1 162 ? 17.684 27.019 -40.649 1.00 32.58 137 LEU A C 1
ATOM 1360 O O . LEU A 1 162 ? 17.074 26.922 -39.586 1.00 45.36 137 LEU A O 1
ATOM 1376 N N . HIS A 1 163 ? 17.594 28.085 -41.438 1.00 37.02 138 HIS A N 1
ATOM 1377 C CA . HIS A 1 163 ? 16.753 29.222 -41.087 1.00 31.46 138 HIS A CA 1
ATOM 1378 C C . HIS A 1 163 ? 15.287 28.809 -41.050 1.00 53.85 138 HIS A C 1
ATOM 1379 O O . HIS A 1 163 ? 14.529 29.262 -40.194 1.00 85.40 138 HIS A O 1
ATOM 1392 N N . SER A 1 164 ? 14.893 27.948 -41.983 1.00 58.25 139 SER A N 1
ATOM 1393 C CA . SER A 1 164 ? 13.533 27.425 -42.011 1.00 48.11 139 SER A CA 1
ATOM 1394 C C . SER A 1 164 ? 13.240 26.675 -40.720 1.00 33.00 139 SER A C 1
ATOM 1395 O O . SER A 1 164 ? 12.178 26.838 -40.122 1.00 41.70 139 SER A O 1
ATOM 1403 N N . GLY A 1 165 ? 14.196 25.853 -40.298 1.00 32.48 140 GLY A N 1
ATOM 1404 C CA . GLY A 1 165 ? 14.050 25.066 -39.089 1.00 49.21 140 GLY A CA 1
ATOM 1405 C C . GLY A 1 165 ? 13.943 25.926 -37.844 1.00 53.22 140 GLY A C 1
ATOM 1406 O O . GLY A 1 165 ? 13.244 25.573 -36.896 1.00 53.86 140 GLY A O 1
ATOM 1410 N N . ASP A 1 166 ? 14.639 27.059 -37.846 1.00 50.83 141 ASP A N 1
ATOM 1411 C CA . ASP A 1 166 ? 14.624 27.967 -36.706 1.00 46.54 141 ASP A CA 1
ATOM 1412 C C . ASP A 1 166 ? 13.229 28.548 -36.505 1.00 39.22 141 ASP A C 1
ATOM 1413 O O . ASP A 1 166 ? 12.729 28.616 -35.383 1.00 51.33 141 ASP A O 1
ATOM 1422 N N . VAL A 1 167 ? 12.605 28.959 -37.603 1.00 40.30 142 VAL A N 1
ATOM 1423 C CA . VAL A 1 167 ? 11.291 29.588 -37.552 1.00 49.92 142 VAL A CA 1
ATOM 1424 C C . VAL A 1 167 ? 10.216 28.601 -37.105 1.00 57.54 142 VAL A C 1
ATOM 1425 O O . VAL A 1 167 ? 9.386 28.924 -36.256 1.00 60.69 142 VAL A O 1
ATOM 1438 N N . VAL A 1 168 ? 10.235 27.402 -37.678 1.00 61.72 143 VAL A N 1
ATOM 1439 C CA . VAL A 1 168 ? 9.236 26.388 -37.358 1.00 56.83 143 VAL A CA 1
ATOM 1440 C C . VAL A 1 168 ? 9.330 25.963 -35.896 1.00 52.49 143 VAL A C 1
ATOM 1441 O O . VAL A 1 168 ? 8.326 25.609 -35.279 1.00 53.11 143 VAL A O 1
ATOM 1454 N N . LEU A 1 169 ? 10.539 25.999 -35.346 1.00 45.51 144 LEU A N 1
ATOM 1455 C CA . LEU A 1 169 ? 10.753 25.627 -33.953 1.00 59.50 144 LEU A CA 1
ATOM 1456 C C . LEU A 1 169 ? 10.186 26.690 -33.017 1.00 59.81 144 LEU A C 1
ATOM 1457 O O . LEU A 1 169 ? 9.628 26.370 -31.968 1.00 67.20 144 LEU A O 1
ATOM 1473 N N . ASP A 1 170 ? 10.329 27.953 -33.403 1.00 53.05 145 ASP A N 1
ATOM 1474 C CA . ASP A 1 170 ? 9.812 29.059 -32.606 1.00 52.79 145 ASP A CA 1
ATOM 1475 C C . ASP A 1 170 ? 8.287 29.045 -32.577 1.00 58.79 145 ASP A C 1
ATOM 1476 O O . ASP A 1 170 ? 7.673 29.437 -31.586 1.00 59.77 145 ASP A O 1
ATOM 1485 N N . ALA A 1 171 ? 7.683 28.588 -33.669 1.00 66.63 146 ALA A N 1
ATOM 1486 C CA . ALA A 1 171 ? 6.232 28.603 -33.809 1.00 71.03 146 ALA A CA 1
ATOM 1487 C C . ALA A 1 171 ? 5.565 27.524 -32.959 1.00 75.97 146 ALA A C 1
ATOM 1488 O O . ALA A 1 171 ? 4.569 27.784 -32.283 1.00 74.18 146 ALA A O 1
ATOM 1495 N N . ILE A 1 172 ? 6.115 26.314 -32.997 1.00 71.85 147 ILE A N 1
ATOM 1496 C CA . ILE A 1 172 ? 5.533 25.188 -32.274 1.00 79.57 147 ILE A CA 1
ATOM 1497 C C . ILE A 1 172 ? 5.988 25.150 -30.817 1.00 85.44 147 ILE A C 1
ATOM 1498 O O . ILE A 1 172 ? 5.511 24.329 -30.033 1.00 85.61 147 ILE A O 1
ATOM 1514 N N . GLY A 1 173 ? 6.909 26.038 -30.459 1.00 87.38 148 GLY A N 1
ATOM 1515 C CA . GLY A 1 173 ? 7.448 26.068 -29.112 1.00 89.82 148 GLY A CA 1
ATOM 1516 C C . GLY A 1 173 ? 8.289 24.838 -28.833 1.00 81.92 148 GLY A C 1
ATOM 1517 O O . GLY A 1 173 ? 7.866 23.929 -28.119 1.00 82.90 148 GLY A O 1
ATOM 1521 N N . SER A 1 174 ? 9.490 24.815 -29.401 1.00 70.49 149 SER A N 1
ATOM 1522 C CA . SER A 1 174 ? 10.38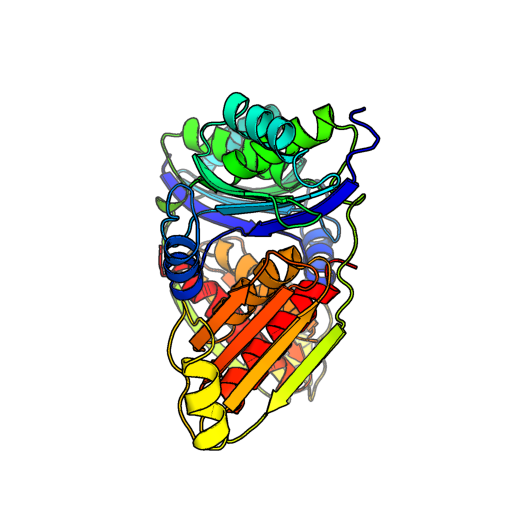2 23.670 -29.269 1.00 66.70 149 SER A CA 1
ATOM 1523 C C . SER A 1 174 ? 11.787 24.030 -29.739 1.00 67.20 149 SER A C 1
ATOM 1524 O O . SER A 1 174 ? 12.009 25.102 -30.304 1.00 60.97 149 SER A O 1
ATOM 1532 N N . GLU A 1 175 ? 12.736 23.132 -29.499 1.00 70.75 150 GLU A N 1
ATOM 1533 C CA . GLU A 1 175 ? 14.101 23.324 -29.971 1.00 84.03 150 GLU A CA 1
ATOM 1534 C C . GLU A 1 175 ? 14.718 21.987 -30.380 1.00 88.33 150 GLU A C 1
ATOM 1535 O O . GLU A 1 175 ? 14.061 20.947 -30.319 1.00 89.40 150 GLU A O 1
ATOM 1547 N N . VAL A 1 176 ? 15.976 22.022 -30.806 1.00 81.69 151 VAL A N 1
ATOM 1548 C CA . VAL A 1 176 ? 16.631 20.850 -31.380 1.00 68.08 151 VAL A CA 1
ATOM 1549 C C . VAL A 1 176 ? 16.670 19.647 -30.435 1.00 68.66 151 VAL A C 1
ATOM 1550 O O . VAL A 1 176 ? 16.568 18.503 -30.877 1.00 65.66 151 VAL A O 1
ATOM 1563 N N . ARG A 1 177 ? 16.812 19.907 -29.139 1.00 80.17 152 ARG A N 1
ATOM 1564 C CA . ARG A 1 177 ? 17.058 18.843 -28.171 1.00 82.73 152 ARG A CA 1
ATOM 1565 C C . ARG A 1 177 ? 15.768 18.296 -27.557 1.00 87.03 152 ARG A C 1
ATOM 1566 O O . ARG A 1 177 ? 15.811 17.501 -26.617 1.00 99.76 152 ARG A O 1
ATOM 1587 N N . LYS A 1 178 ? 14.625 18.720 -28.089 1.00 80.85 153 LYS A N 1
ATOM 1588 C CA . LYS A 1 178 ? 13.332 18.213 -27.637 1.00 77.96 153 LYS A CA 1
ATOM 1589 C C . LYS A 1 178 ? 12.816 17.138 -28.589 1.00 72.77 153 LYS A C 1
ATOM 1590 O O . LYS A 1 178 ? 11.608 16.952 -28.735 1.00 72.55 153 LYS A O 1
ATOM 1609 N N . ARG A 1 179 ? 13.739 16.431 -29.231 1.00 71.32 154 ARG A N 1
ATOM 1610 C CA . ARG A 1 179 ? 13.385 15.438 -30.238 1.00 77.27 154 ARG A CA 1
ATOM 1611 C C . ARG A 1 179 ? 13.428 14.023 -29.670 1.00 82.42 154 ARG A C 1
ATOM 1612 O O . ARG A 1 179 ? 14.100 13.763 -28.671 1.00 80.69 154 ARG A O 1
ATOM 1633 N N . THR A 1 180 ? 12.705 13.112 -30.314 1.00 80.09 155 THR A N 1
ATOM 1634 C CA . THR A 1 180 ? 12.700 11.712 -29.911 1.00 87.29 155 THR A CA 1
ATOM 1635 C C . THR A 1 180 ? 13.998 11.047 -30.355 1.00 94.97 155 THR A C 1
ATOM 1636 O O . THR A 1 180 ? 14.198 10.783 -31.540 1.00 103.34 155 THR A O 1
ATOM 1647 N N . LYS A 1 181 ? 14.878 10.780 -29.396 1.00 93.57 156 LYS A N 1
ATOM 1648 C CA . LYS A 1 181 ? 16.201 10.243 -29.695 1.00 101.13 156 LYS A CA 1
ATOM 1649 C C . LYS A 1 181 ? 16.120 8.865 -30.350 1.00 103.42 156 LYS A C 1
ATOM 1650 O O . LYS A 1 181 ? 15.229 8.075 -30.039 1.00 103.41 156 LYS A O 1
ATOM 1669 N N . PRO A 1 182 ? 17.060 8.577 -31.265 1.00 103.25 157 PRO A N 1
ATOM 1670 C CA . PRO A 1 182 ? 17.084 7.343 -32.061 1.00 98.94 157 PRO A CA 1
ATOM 1671 C C . PRO A 1 182 ? 17.256 6.080 -31.222 1.00 90.76 157 PRO A C 1
ATOM 1672 O O . PRO A 1 182 ? 18.257 5.931 -30.521 1.00 75.55 157 PRO A O 1
ATOM 1683 N N . SER A 1 183 ? 16.282 5.180 -31.307 1.00 92.52 158 SER A N 1
ATOM 1684 C CA . SER A 1 183 ? 16.350 3.895 -30.626 1.00 93.51 158 SER A CA 1
ATOM 1685 C C . SER A 1 183 ? 16.592 2.783 -31.640 1.00 90.77 158 SER A C 1
ATOM 1686 O O . SER A 1 183 ? 15.652 2.266 -32.244 1.00 87.20 158 SER A O 1
ATOM 1694 N N . THR A 1 184 ? 17.857 2.423 -31.827 1.00 84.93 159 THR A N 1
ATOM 1695 C CA . THR A 1 184 ? 18.227 1.383 -32.779 1.00 80.08 159 THR A CA 1
ATOM 1696 C C . THR A 1 184 ? 17.591 0.048 -32.394 1.00 94.69 159 THR A C 1
ATOM 1697 O O . THR A 1 184 ? 17.895 -0.509 -31.341 1.00 102.16 159 THR A O 1
ATOM 1708 N N . SER A 1 185 ? 16.710 -0.462 -33.250 1.00 98.06 160 SER A N 1
ATOM 1709 C CA . SER A 1 185 ? 16.006 -1.710 -32.970 1.00 94.66 160 SER A CA 1
ATOM 1710 C C . SER A 1 185 ? 16.684 -2.921 -33.600 1.00 96.64 160 SER A C 1
ATOM 1711 O O . SER A 1 185 ? 16.331 -4.061 -33.296 1.00 91.41 160 SER A O 1
ATOM 1719 N N . TRP A 1 186 ? 17.646 -2.680 -34.483 1.00 103.04 161 TRP A N 1
ATOM 1720 C CA . TRP A 1 186 ? 18.329 -3.774 -35.158 1.00 101.79 161 TRP A CA 1
ATOM 1721 C C . TRP A 1 186 ? 19.519 -3.280 -35.972 1.00 88.29 161 TRP A C 1
ATOM 1722 O O . TRP A 1 186 ? 19.446 -2.242 -36.628 1.00 90.81 161 TRP A O 1
ATOM 1743 N N . THR A 1 187 ? 20.613 -4.034 -35.923 1.00 87.18 162 THR A N 1
ATOM 1744 C CA . THR A 1 187 ? 21.817 -3.706 -36.679 1.00 77.27 162 THR A CA 1
ATOM 1745 C C . THR A 1 187 ? 22.714 -4.930 -36.818 1.00 67.30 162 THR A C 1
ATOM 1746 O O . THR A 1 187 ? 22.999 -5.615 -35.836 1.00 71.06 162 THR A O 1
ATOM 1757 N N . GLU A 1 188 ? 23.163 -5.198 -38.040 1.00 42.21 163 GLU A N 1
ATOM 1758 C CA . GLU A 1 188 ? 24.063 -6.318 -38.287 1.00 42.15 163 GLU A CA 1
ATOM 1759 C C . GLU A 1 188 ? 24.689 -6.253 -39.675 1.00 36.76 163 GLU A C 1
ATOM 1760 O O . GLU A 1 188 ? 24.364 -5.380 -40.480 1.00 38.28 163 GLU A O 1
ATOM 1772 N N . VAL A 1 189 ? 25.592 -7.191 -39.943 1.00 54.91 164 VAL A N 1
ATOM 1773 C CA . VAL A 1 189 ? 26.231 -7.303 -41.247 1.00 42.98 164 VAL A CA 1
ATOM 1774 C C . VAL A 1 189 ? 26.288 -8.766 -41.670 1.00 32.16 164 VAL A C 1
ATOM 1775 O O . VAL A 1 189 ? 26.874 -9.600 -40.979 1.00 37.88 164 VAL A O 1
ATOM 1788 N N . ILE A 1 190 ? 25.668 -9.072 -42.804 1.00 42.74 165 ILE A N 1
ATOM 1789 C CA . ILE A 1 190 ? 25.653 -10.431 -43.331 1.00 57.62 165 ILE A CA 1
ATOM 1790 C C . ILE A 1 190 ? 26.626 -10.561 -44.499 1.00 50.39 165 ILE A C 1
ATOM 1791 O O . ILE A 1 190 ? 26.454 -9.922 -45.535 1.00 57.85 165 ILE A O 1
ATOM 1807 N N . CYS A 1 191 ? 27.648 -11.393 -44.326 1.00 49.37 166 CYS A N 1
ATOM 1808 C CA . CYS A 1 191 ? 28.658 -11.588 -45.360 1.00 57.30 166 CYS A CA 1
ATOM 1809 C C . CYS A 1 191 ? 28.205 -12.626 -46.381 1.00 60.30 166 CYS A C 1
ATOM 1810 O O . CYS A 1 191 ? 27.483 -13.565 -46.047 1.00 76.18 166 CYS A O 1
ATOM 1818 N N . ALA A 1 192 ? 28.634 -12.446 -47.627 1.00 41.56 167 ALA A N 1
ATOM 1819 C CA . ALA A 1 192 ? 28.322 -13.387 -48.697 1.00 43.43 167 ALA A CA 1
ATOM 1820 C C . ALA A 1 192 ? 26.834 -13.727 -48.735 1.00 49.84 167 ALA A C 1
ATOM 1821 O O . ALA A 1 192 ? 26.438 -14.856 -48.450 1.00 45.29 167 ALA A O 1
ATOM 1828 N N . ILE A 1 193 ? 26.018 -12.741 -49.093 1.00 45.44 168 ILE A N 1
ATOM 1829 C CA . ILE A 1 193 ? 24.579 -12.936 -49.217 1.00 58.15 168 ILE A CA 1
ATOM 1830 C C . ILE A 1 193 ? 24.273 -13.968 -50.295 1.00 42.87 168 ILE A C 1
ATOM 1831 O O . ILE A 1 193 ? 24.676 -13.814 -51.446 1.00 31.85 168 ILE A O 1
ATOM 1847 N N . THR A 1 194 ? 23.552 -15.018 -49.918 1.00 48.01 169 THR A N 1
ATOM 1848 C CA . THR A 1 194 ? 23.211 -16.085 -50.851 1.00 46.34 169 THR A CA 1
ATOM 1849 C C . THR A 1 194 ? 22.440 -15.533 -52.046 1.00 51.67 169 THR A C 1
ATOM 1850 O O . THR A 1 194 ? 21.885 -14.438 -51.978 1.00 66.90 169 THR A O 1
ATOM 1861 N N . PRO A 1 195 ? 22.408 -16.295 -53.151 1.00 47.21 170 PRO A N 1
ATOM 1862 C CA . PRO A 1 195 ? 21.706 -15.878 -54.371 1.00 55.26 170 PRO A CA 1
ATOM 1863 C C . PRO A 1 195 ? 20.209 -15.680 -54.150 1.00 43.60 170 PRO A C 1
ATOM 1864 O O . PRO A 1 195 ? 19.631 -14.734 -54.685 1.00 47.83 170 PRO A O 1
ATOM 1875 N N . ASP A 1 196 ? 19.592 -16.566 -53.374 1.00 40.92 171 ASP A N 1
ATOM 1876 C CA . ASP A 1 196 ? 18.166 -16.467 -53.083 1.00 64.29 171 ASP A CA 1
ATOM 1877 C C . ASP A 1 196 ? 17.867 -15.224 -52.253 1.00 61.64 171 ASP A C 1
ATOM 1878 O O . ASP A 1 196 ? 16.911 -14.498 -52.524 1.00 60.53 171 ASP A O 1
ATOM 1887 N N . HIS A 1 197 ? 18.693 -14.990 -51.238 1.00 57.95 172 HIS A N 1
ATOM 1888 C CA . HIS A 1 197 ? 18.512 -13.859 -50.338 1.00 57.66 172 HIS A CA 1
ATOM 1889 C C . HIS A 1 197 ? 18.624 -12.538 -51.095 1.00 59.94 172 HIS A C 1
ATOM 1890 O O . HIS A 1 197 ? 17.953 -11.562 -50.761 1.00 65.39 172 HIS A O 1
ATOM 1903 N N . ALA A 1 198 ? 19.471 -12.519 -52.120 1.00 35.82 173 ALA A N 1
ATOM 1904 C CA . ALA A 1 198 ? 19.740 -11.301 -52.876 1.00 34.95 173 ALA A CA 1
ATOM 1905 C C . ALA A 1 198 ? 18.569 -10.930 -53.779 1.00 35.09 173 ALA A C 1
ATOM 1906 O O . ALA A 1 198 ? 18.027 -9.828 -53.689 1.00 32.84 173 ALA A O 1
ATOM 1913 N N . VAL A 1 199 ? 18.185 -11.855 -54.652 1.00 45.45 174 VAL A N 1
ATOM 1914 C CA . VAL A 1 199 ? 17.108 -11.610 -55.604 1.00 46.34 174 VAL A CA 1
ATOM 1915 C C . VAL A 1 199 ? 15.807 -11.300 -54.877 1.00 43.43 174 VAL A C 1
ATOM 1916 O O . VAL A 1 199 ? 14.918 -10.654 -55.428 1.00 55.88 174 VAL A O 1
ATOM 1929 N N . LEU A 1 200 ? 15.700 -11.762 -53.637 1.00 46.99 175 LEU A N 1
ATOM 1930 C CA . LEU A 1 200 ? 14.500 -11.536 -52.845 1.00 48.05 175 LEU A CA 1
ATOM 1931 C C . LEU A 1 200 ? 14.419 -10.067 -52.448 1.00 54.41 175 LEU A C 1
ATOM 1932 O O . LEU A 1 200 ? 13.360 -9.444 -52.539 1.00 35.48 175 LEU A O 1
ATOM 1948 N N . ILE A 1 201 ? 15.549 -9.519 -52.013 1.00 53.29 176 ILE A N 1
ATOM 1949 C CA . ILE A 1 201 ? 15.630 -8.116 -51.622 1.00 49.09 176 ILE A CA 1
ATOM 1950 C C . ILE A 1 201 ? 15.381 -7.203 -52.820 1.00 49.10 176 ILE A C 1
ATOM 1951 O O . ILE A 1 201 ? 14.942 -6.064 -52.663 1.00 40.50 176 ILE A O 1
ATOM 1967 N N . ASN A 1 202 ? 15.665 -7.710 -54.015 1.00 44.28 177 ASN A N 1
ATOM 1968 C CA . ASN A 1 202 ? 15.460 -6.947 -55.241 1.00 41.34 177 ASN A CA 1
ATOM 1969 C C . ASN A 1 202 ? 13.980 -6.792 -55.581 1.00 41.03 177 ASN A C 1
ATOM 1970 O O . ASN A 1 202 ? 13.568 -5.772 -56.133 1.00 58.38 177 ASN A O 1
ATOM 1981 N N . ARG A 1 203 ? 13.186 -7.806 -55.251 1.00 51.27 178 ARG A N 1
ATOM 1982 C CA . ARG A 1 203 ? 11.750 -7.775 -55.515 1.00 46.61 178 ARG A CA 1
ATOM 1983 C C . ARG A 1 203 ? 10.989 -7.268 -54.293 1.00 38.27 178 ARG A C 1
ATOM 1984 O O . ARG A 1 203 ? 9.840 -7.647 -54.064 1.00 47.83 178 ARG A O 1
ATOM 2005 N N . GLN A 1 204 ? 11.636 -6.405 -53.515 1.00 30.46 179 GLN A N 1
ATOM 2006 C CA . GLN A 1 204 ? 11.053 -5.875 -52.286 1.00 50.14 179 GLN A CA 1
ATOM 2007 C C . GLN A 1 204 ? 10.682 -4.406 -52.430 1.00 54.54 179 GLN A C 1
ATOM 2008 O O . GLN A 1 204 ? 11.152 -3.567 -51.661 1.00 67.71 179 GLN A O 1
ATOM 2022 N N . ASN A 1 205 ? 9.833 -4.096 -53.406 1.00 54.05 180 ASN A N 1
ATOM 2023 C CA . ASN A 1 205 ? 9.474 -2.711 -53.676 1.00 52.03 180 ASN A CA 1
ATOM 2024 C C . ASN A 1 205 ? 10.723 -1.846 -53.580 1.00 36.70 180 ASN A C 1
ATOM 2025 O O . ASN A 1 205 ? 10.815 -0.942 -52.750 1.00 40.49 180 ASN A O 1
ATOM 2036 N N . ARG A 1 206 ? 11.687 -2.147 -54.443 1.00 55.57 181 ARG A N 1
ATOM 2037 C CA . ARG A 1 206 ? 13.013 -1.554 -54.377 1.00 36.73 181 ARG A CA 1
ATOM 2038 C C . ARG A 1 206 ? 13.113 -0.319 -55.265 1.00 33.65 181 ARG A C 1
ATOM 2039 O O . ARG A 1 206 ? 12.873 -0.385 -56.470 1.00 36.38 181 ARG A O 1
ATOM 2060 N N . SER A 1 207 ? 13.469 0.808 -54.656 1.00 42.81 182 SER A N 1
ATOM 2061 C CA . SER A 1 207 ? 13.598 2.067 -55.377 1.00 50.70 182 SER A CA 1
ATOM 2062 C C . SER A 1 207 ? 15.061 2.485 -55.495 1.00 44.12 182 SER A C 1
ATOM 2063 O O . SER A 1 207 ? 15.377 3.504 -56.111 1.00 45.22 182 SER A O 1
ATOM 2071 N N . GLY A 1 208 ? 15.949 1.695 -54.900 1.00 33.67 183 GLY A N 1
ATOM 2072 C CA . GLY A 1 208 ? 17.372 1.974 -54.949 1.00 38.27 183 GLY A CA 1
ATOM 2073 C C . GLY A 1 208 ? 18.070 1.103 -55.973 1.00 24.03 183 GLY A C 1
ATOM 2074 O O . GLY A 1 208 ? 17.488 0.750 -56.997 1.00 39.66 183 GLY A O 1
ATOM 2078 N N . SER A 1 209 ? 19.322 0.755 -55.693 1.00 23.07 184 SER A N 1
ATOM 2079 C CA . SER A 1 209 ? 20.108 -0.078 -56.595 1.00 37.96 184 SER A CA 1
ATOM 2080 C C . SER A 1 209 ? 19.960 -1.551 -56.236 1.00 39.82 184 SER A C 1
ATOM 2081 O O . SER A 1 209 ? 19.508 -1.892 -55.143 1.00 49.02 184 SER A O 1
ATOM 2089 N N . MET A 1 210 ? 20.353 -2.419 -57.161 1.00 40.87 185 MET A N 1
ATOM 2090 C CA . MET A 1 210 ? 20.244 -3.857 -56.959 1.00 27.89 185 MET A CA 1
ATOM 2091 C C . MET A 1 210 ? 21.345 -4.372 -56.044 1.00 40.69 185 MET A C 1
ATOM 2092 O O . MET A 1 210 ? 22.402 -3.757 -55.915 1.00 47.87 185 MET A O 1
ATOM 2106 N N . ILE A 1 211 ? 21.084 -5.512 -55.414 1.00 55.69 186 ILE A N 1
ATOM 2107 C CA . ILE A 1 211 ? 22.083 -6.198 -54.610 1.00 51.20 186 ILE A CA 1
ATOM 2108 C C . ILE A 1 211 ? 22.459 -7.494 -55.319 1.00 47.41 186 ILE A C 1
ATOM 2109 O O . ILE A 1 211 ? 21.638 -8.081 -56.023 1.00 38.40 186 ILE A O 1
ATOM 2125 N N . GLN A 1 212 ? 23.700 -7.935 -55.141 1.00 55.62 187 GLN A N 1
ATOM 2126 C CA . GLN A 1 212 ? 24.189 -9.125 -55.827 1.00 50.10 187 GLN A CA 1
ATOM 2127 C C . GLN A 1 212 ? 24.584 -10.216 -54.838 1.00 47.44 187 GLN A C 1
ATOM 2128 O O . GLN A 1 212 ? 24.861 -9.940 -53.671 1.00 44.96 187 GLN A O 1
ATOM 2142 N N . SER A 1 213 ? 24.608 -11.456 -55.314 1.00 54.96 188 SER A N 1
ATOM 2143 C CA . SER A 1 213 ? 25.014 -12.586 -54.489 1.00 51.84 188 SER A CA 1
ATOM 2144 C C . SER A 1 213 ? 26.521 -12.542 -54.260 1.00 48.13 188 SER A C 1
ATOM 2145 O O . SER A 1 213 ? 27.267 -12.027 -55.093 1.00 41.23 188 SER A O 1
ATOM 2153 N N . GLY A 1 214 ? 26.963 -13.077 -53.126 1.00 45.75 189 GLY A N 1
ATOM 2154 C CA . GLY A 1 214 ? 28.361 -13.003 -52.740 1.00 42.71 189 GLY A CA 1
ATOM 2155 C C . GLY A 1 214 ? 28.683 -11.657 -52.121 1.00 39.38 189 GLY A C 1
ATOM 2156 O O . GLY A 1 214 ? 29.676 -11.503 -51.409 1.00 41.28 189 GLY A O 1
ATOM 2160 N N . MET A 1 215 ? 27.826 -10.680 -52.396 1.00 48.65 190 MET A N 1
ATOM 2161 C CA . MET A 1 215 ? 28.002 -9.322 -51.908 1.00 40.63 190 MET A CA 1
ATOM 2162 C C . MET A 1 215 ? 27.660 -9.256 -50.425 1.00 45.56 190 MET A C 1
ATOM 2163 O O . MET A 1 215 ? 26.746 -9.936 -49.962 1.00 42.08 190 MET A O 1
ATOM 2177 N N . SER A 1 216 ? 28.398 -8.439 -49.683 1.00 37.51 191 SER A N 1
ATOM 2178 C CA . SER A 1 216 ? 28.119 -8.229 -48.267 1.00 47.04 191 SER A CA 1
ATOM 2179 C C . SER A 1 216 ? 27.108 -7.099 -48.089 1.00 40.89 191 SER A C 1
ATOM 2180 O O . SER A 1 216 ? 27.095 -6.138 -48.858 1.00 30.07 191 SER A O 1
ATOM 2188 N N . MET A 1 217 ? 26.263 -7.223 -47.070 1.00 46.04 192 MET A N 1
ATOM 2189 C CA . MET A 1 217 ? 25.191 -6.262 -46.839 1.00 54.60 192 MET A CA 1
ATOM 2190 C C . MET A 1 217 ? 25.185 -5.776 -45.394 1.00 61.02 192 MET A C 1
ATOM 2191 O O . MET A 1 217 ? 25.583 -6.500 -44.482 1.00 62.13 192 MET A O 1
ATOM 2205 N N . PHE A 1 218 ? 24.731 -4.542 -45.198 1.00 50.77 193 PHE A N 1
ATOM 2206 C CA . PHE A 1 218 ? 24.583 -3.972 -43.864 1.00 56.84 193 PHE A CA 1
ATOM 2207 C C . PHE A 1 218 ? 23.172 -3.423 -43.687 1.00 35.02 193 PHE A C 1
ATOM 2208 O O . PHE A 1 218 ? 22.639 -2.768 -44.578 1.00 31.15 193 PHE A O 1
ATOM 2225 N N . ILE A 1 219 ? 22.567 -3.691 -42.534 1.00 36.29 194 ILE A N 1
ATOM 2226 C CA . ILE A 1 219 ? 21.208 -3.229 -42.267 1.00 44.44 194 ILE A CA 1
ATOM 2227 C C . ILE A 1 219 ? 21.120 -2.491 -40.934 1.00 39.64 194 ILE A C 1
ATOM 2228 O O . ILE A 1 219 ? 21.847 -2.802 -39.990 1.00 39.85 194 ILE A O 1
ATOM 2244 N N . LEU A 1 220 ? 20.224 -1.511 -40.870 1.00 46.55 195 LEU A N 1
ATOM 2245 C CA . LEU A 1 220 ? 20.074 -0.679 -39.683 1.00 54.95 195 LEU A CA 1
ATOM 2246 C C . LEU A 1 220 ? 18.642 -0.178 -39.539 1.00 41.22 195 LEU A C 1
ATOM 2247 O O . LEU A 1 220 ? 18.247 0.795 -40.181 1.00 61.54 195 LEU A O 1
ATOM 2263 N N . GLU A 1 221 ? 17.868 -0.853 -38.697 1.00 39.89 196 GLU A N 1
ATOM 2264 C CA . GLU A 1 221 ? 16.507 -0.433 -38.392 1.00 37.93 196 GLU A CA 1
ATOM 2265 C C . GLU A 1 221 ? 16.512 0.445 -37.144 1.00 42.90 196 GLU A C 1
ATOM 2266 O O . GLU A 1 221 ? 17.311 0.228 -36.234 1.00 34.91 196 GLU A O 1
ATOM 2278 N N . THR A 1 222 ? 15.624 1.434 -37.105 1.00 67.03 197 THR A N 1
ATOM 2279 C CA . THR A 1 222 ? 15.570 2.367 -35.982 1.00 77.46 197 THR A CA 1
ATOM 2280 C C . THR A 1 222 ? 14.157 2.903 -35.754 1.00 71.73 197 THR A C 1
ATOM 2281 O O . THR A 1 222 ? 13.193 2.424 -36.353 1.00 56.06 197 THR A O 1
ATOM 2292 N N . GLU A 1 223 ? 14.047 3.898 -34.879 1.00 89.98 198 GLU A N 1
ATOM 2293 C CA . GLU A 1 223 ? 12.770 4.532 -34.570 1.00 103.69 198 GLU A CA 1
ATOM 2294 C C . GLU A 1 223 ? 13.002 5.748 -33.679 1.00 83.19 198 GLU A C 1
ATOM 2295 O O . GLU A 1 223 ? 13.616 5.629 -32.620 1.00 66.59 198 GLU A O 1
ATOM 2307 N N . PRO A 1 224 ? 12.507 6.926 -34.094 1.00 77.93 199 PRO A N 1
ATOM 2308 C CA . PRO A 1 224 ? 11.732 7.184 -35.315 1.00 65.24 199 PRO A CA 1
ATOM 2309 C C . PRO A 1 224 ? 12.471 6.791 -36.590 1.00 60.11 199 PRO A C 1
ATOM 2310 O O . PRO A 1 224 ? 13.683 6.576 -36.568 1.00 44.27 199 PRO A O 1
ATOM 2321 N N . ALA A 1 225 ? 11.734 6.708 -37.692 1.00 57.28 200 ALA A N 1
ATOM 2322 C CA . ALA A 1 225 ? 12.281 6.228 -38.954 1.00 44.25 200 ALA A CA 1
ATOM 2323 C C . ALA A 1 225 ? 13.123 7.284 -39.665 1.00 36.15 200 ALA A C 1
ATOM 2324 O O . ALA A 1 225 ? 13.989 6.954 -40.473 1.00 54.52 200 ALA A O 1
ATOM 2331 N N . GLY A 1 226 ? 12.873 8.553 -39.359 1.00 42.73 201 GLY A N 1
ATOM 2332 C CA . GLY A 1 226 ? 13.527 9.645 -40.057 1.00 48.27 201 GLY A CA 1
ATOM 2333 C C . GLY A 1 226 ? 14.998 9.836 -39.728 1.00 47.00 201 GLY A C 1
ATOM 2334 O O . GLY A 1 226 ? 15.644 10.728 -40.279 1.00 52.69 201 GLY A O 1
ATOM 2338 N N . TYR A 1 227 ? 15.538 9.004 -38.843 1.00 44.84 202 TYR A N 1
ATOM 2339 C CA . TYR A 1 227 ? 16.916 9.175 -38.386 1.00 58.31 202 TYR A CA 1
ATOM 2340 C C . TYR A 1 227 ? 17.932 8.357 -39.185 1.00 64.21 202 TYR A C 1
ATOM 2341 O O . TYR A 1 227 ? 19.130 8.635 -39.134 1.00 49.67 202 TYR A O 1
ATOM 2359 N N . VAL A 1 228 ? 17.461 7.353 -39.919 1.00 70.84 203 VAL A N 1
ATOM 2360 C CA . VAL A 1 228 ? 18.352 6.543 -40.746 1.00 45.36 203 VAL A CA 1
ATOM 2361 C C . VAL A 1 228 ? 18.815 7.319 -41.972 1.00 47.83 203 VAL A C 1
ATOM 2362 O O . VAL A 1 228 ? 19.636 6.836 -42.751 1.00 36.56 203 VAL A O 1
ATOM 2375 N N . LEU A 1 229 ? 18.282 8.524 -42.141 1.00 55.17 204 LEU A N 1
ATOM 2376 C CA . LEU A 1 229 ? 18.660 9.375 -43.259 1.00 53.37 204 LEU A CA 1
ATOM 2377 C C . LEU A 1 229 ? 20.042 9.969 -43.009 1.00 50.06 204 LEU A C 1
ATOM 2378 O O . LEU A 1 229 ? 20.799 10.229 -43.945 1.00 46.27 204 LEU A O 1
ATOM 2394 N N . LYS A 1 230 ? 20.362 10.177 -41.735 1.00 50.13 205 LYS A N 1
ATOM 2395 C CA . LYS A 1 230 ? 21.656 10.715 -41.336 1.00 36.57 205 LYS A CA 1
ATOM 2396 C C . LYS A 1 230 ? 22.739 9.650 -41.451 1.00 37.82 205 LYS A C 1
ATOM 2397 O O . LYS A 1 230 ? 23.840 9.920 -41.925 1.00 47.54 205 LYS A O 1
ATOM 2416 N N . ALA A 1 231 ? 22.418 8.439 -41.008 1.00 54.68 206 ALA A N 1
ATOM 2417 C CA . ALA A 1 231 ? 23.364 7.331 -41.052 1.00 62.60 206 ALA A CA 1
ATOM 2418 C C . ALA A 1 231 ? 23.627 6.901 -42.489 1.00 48.15 206 ALA A C 1
ATOM 2419 O O . ALA A 1 231 ? 24.720 6.446 -42.821 1.00 37.58 206 ALA A O 1
ATOM 2426 N N . ALA A 1 232 ? 22.617 7.048 -43.340 1.00 54.24 207 ALA A N 1
ATOM 2427 C CA . ALA A 1 232 ? 22.738 6.678 -44.743 1.00 44.83 207 ALA A CA 1
ATOM 2428 C C . ALA A 1 232 ? 23.694 7.621 -45.464 1.00 48.96 207 ALA A C 1
ATOM 2429 O O . ALA A 1 232 ? 24.400 7.219 -46.389 1.00 59.94 207 ALA A O 1
ATOM 2436 N N . ASN A 1 233 ? 23.715 8.876 -45.030 1.00 46.91 208 ASN A N 1
ATOM 2437 C CA . ASN A 1 233 ? 24.538 9.893 -45.670 1.00 36.36 208 ASN A CA 1
ATOM 2438 C C . ASN A 1 233 ? 25.998 9.808 -45.236 1.00 40.76 208 ASN A C 1
ATOM 2439 O O . ASN A 1 233 ? 26.903 9.821 -46.070 1.00 40.05 208 ASN A O 1
ATOM 2450 N N . GLU A 1 234 ? 26.220 9.720 -43.929 1.00 54.32 209 GLU A N 1
ATOM 2451 C CA . GLU A 1 234 ? 27.571 9.697 -43.376 1.00 56.10 209 GLU A CA 1
ATOM 2452 C C . GLU A 1 234 ? 28.265 8.366 -43.648 1.00 45.73 209 GLU A C 1
ATOM 2453 O O . GLU A 1 234 ? 29.494 8.287 -43.656 1.00 40.11 209 GLU A O 1
ATOM 2465 N N . ALA A 1 235 ? 27.473 7.321 -43.866 1.00 35.55 210 ALA A N 1
ATOM 2466 C CA . ALA A 1 235 ? 28.015 6.015 -44.211 1.00 36.14 210 ALA A CA 1
ATOM 2467 C C . ALA A 1 235 ? 28.485 6.025 -45.659 1.00 43.79 210 ALA A C 1
ATOM 2468 O O . ALA A 1 235 ? 29.502 5.421 -45.999 1.00 52.50 210 ALA A O 1
ATOM 2475 N N . GLU A 1 236 ? 27.735 6.718 -46.509 1.00 35.98 211 GLU A N 1
ATOM 2476 C CA . GLU A 1 236 ? 28.085 6.841 -47.917 1.00 34.11 211 GLU A CA 1
ATOM 2477 C C . GLU A 1 236 ? 29.346 7.683 -48.082 1.00 46.89 211 GLU A C 1
ATOM 2478 O O . GLU A 1 236 ? 30.141 7.458 -48.995 1.00 46.26 211 GLU A O 1
ATOM 2490 N N . LYS A 1 237 ? 29.522 8.655 -47.193 1.00 53.71 212 LYS A N 1
ATOM 2491 C CA . LYS A 1 237 ? 30.713 9.495 -47.199 1.00 54.99 212 LYS A CA 1
ATOM 2492 C C . LYS A 1 237 ? 31.941 8.673 -46.834 1.00 48.55 212 LYS A C 1
ATOM 2493 O O . LYS A 1 237 ? 33.030 8.888 -47.369 1.00 48.47 212 LYS A O 1
ATOM 2512 N N . SER A 1 238 ? 31.755 7.728 -45.918 1.00 46.85 213 SER A N 1
ATOM 2513 C CA . SER A 1 238 ? 32.858 6.941 -45.381 1.00 37.99 213 SER A CA 1
ATOM 2514 C C . SER A 1 238 ? 33.374 5.911 -46.379 1.00 41.48 213 SER A C 1
ATOM 2515 O O . SER A 1 238 ? 34.576 5.657 -46.453 1.00 58.37 213 SER A O 1
ATOM 2523 N N . ALA A 1 239 ? 32.464 5.316 -47.143 1.00 52.63 214 ALA A N 1
ATOM 2524 C CA . ALA A 1 239 ? 32.836 4.278 -48.097 1.00 57.67 214 ALA A CA 1
ATOM 2525 C C . ALA A 1 239 ? 31.969 4.337 -49.349 1.00 56.02 214 ALA A C 1
ATOM 2526 O O . ALA A 1 239 ? 30.838 4.820 -49.313 1.00 49.68 214 ALA A O 1
ATOM 2533 N N . ASN A 1 240 ? 32.512 3.843 -50.457 1.00 61.67 215 ASN A N 1
ATOM 2534 C CA . ASN A 1 240 ? 31.775 3.787 -51.712 1.00 83.01 215 ASN A CA 1
ATOM 2535 C C . ASN A 1 240 ? 30.947 2.507 -51.777 1.00 74.42 215 ASN A C 1
ATOM 2536 O O . ASN A 1 240 ? 31.303 1.555 -52.472 1.00 63.36 215 ASN A O 1
ATOM 2547 N N . ILE A 1 241 ? 29.839 2.496 -51.044 1.00 71.47 216 ILE A N 1
ATOM 2548 C CA . ILE A 1 241 ? 28.965 1.330 -50.983 1.00 53.46 216 ILE A CA 1
ATOM 2549 C C . ILE A 1 241 ? 27.796 1.489 -51.950 1.00 47.96 216 ILE A C 1
ATOM 2550 O O . ILE A 1 241 ? 27.808 2.368 -52.809 1.00 45.16 216 ILE A O 1
ATOM 2566 N N . THR A 1 242 ? 26.791 0.633 -51.812 1.00 30.71 217 THR A N 1
ATOM 2567 C CA . THR A 1 242 ? 25.619 0.688 -52.673 1.00 31.55 217 THR A CA 1
ATOM 2568 C C . THR A 1 242 ? 24.350 0.823 -51.843 1.00 47.68 217 THR A C 1
ATOM 2569 O O . THR A 1 242 ? 24.033 -0.045 -51.029 1.00 60.08 217 THR A O 1
ATOM 2580 N N . ILE A 1 243 ? 23.625 1.916 -52.055 1.00 57.54 218 ILE A N 1
ATOM 2581 C CA . ILE A 1 243 ? 22.379 2.155 -51.341 1.00 42.03 218 ILE A CA 1
ATOM 2582 C C . ILE A 1 243 ? 21.256 1.321 -51.945 1.00 49.82 218 ILE A C 1
ATOM 2583 O O . ILE A 1 243 ? 20.848 1.546 -53.084 1.00 54.83 218 ILE A O 1
ATOM 2599 N N . ILE A 1 244 ? 20.764 0.356 -51.176 1.00 41.81 219 ILE A N 1
ATOM 2600 C CA . ILE A 1 244 ? 19.674 -0.503 -51.620 1.00 39.56 219 ILE A CA 1
ATOM 2601 C C . ILE A 1 244 ? 18.323 0.165 -51.380 1.00 39.01 219 ILE A C 1
ATOM 2602 O O . ILE A 1 244 ? 17.503 0.267 -52.291 1.00 53.42 219 ILE A O 1
ATOM 2618 N N . ASP A 1 245 ? 18.099 0.618 -50.150 1.00 29.73 220 ASP A N 1
ATOM 2619 C CA . ASP A 1 245 ? 16.848 1.275 -49.787 1.00 32.81 220 ASP A CA 1
ATOM 2620 C C . ASP A 1 245 ? 16.987 2.046 -48.477 1.00 53.80 220 ASP A C 1
ATOM 2621 O O . ASP A 1 245 ? 17.552 1.542 -47.508 1.00 45.31 220 ASP A O 1
ATOM 2630 N N . VAL A 1 246 ? 16.470 3.270 -48.460 1.00 61.97 221 VAL A N 1
ATOM 2631 C CA . VAL A 1 246 ? 16.477 4.100 -47.261 1.00 58.80 221 VAL A CA 1
ATOM 2632 C C . VAL A 1 246 ? 15.073 4.616 -46.966 1.00 70.12 221 VAL A C 1
ATOM 2633 O O . VAL A 1 246 ? 14.716 5.729 -47.353 1.00 82.60 221 VAL A O 1
ATOM 2646 N N . LYS A 1 247 ? 14.280 3.799 -46.282 1.00 73.75 222 LYS A N 1
ATOM 2647 C CA . LYS A 1 247 ? 12.911 4.164 -45.937 1.00 75.10 222 LYS A CA 1
ATOM 2648 C C . LYS A 1 247 ? 12.869 4.876 -44.588 1.00 59.52 222 LYS A C 1
ATOM 2649 O O . LYS A 1 247 ? 13.049 4.258 -43.540 1.00 42.51 222 LYS A O 1
ATOM 2668 N N . ALA A 1 248 ? 12.629 6.183 -44.632 1.00 63.98 223 ALA A N 1
ATOM 2669 C CA . ALA A 1 248 ? 12.642 7.024 -43.440 1.00 56.65 223 ALA A CA 1
ATOM 2670 C C . ALA A 1 248 ? 11.228 7.308 -42.942 1.00 61.31 223 ALA A C 1
ATOM 2671 O O . ALA A 1 248 ? 11.045 7.939 -41.900 1.00 72.42 223 ALA A O 1
ATOM 2678 N N . VAL A 1 249 ? 10.230 6.850 -43.691 1.00 63.72 224 VAL A N 1
ATOM 2679 C CA . VAL A 1 249 ? 8.838 7.037 -43.298 1.00 79.53 224 VAL A CA 1
ATOM 2680 C C . VAL A 1 249 ? 8.215 5.705 -42.902 1.00 78.11 224 VAL A C 1
ATOM 2681 O O . VAL A 1 249 ? 8.324 4.716 -43.627 1.00 73.53 224 VAL A O 1
ATOM 2694 N N . GLY A 1 250 ? 7.563 5.687 -41.745 1.00 75.39 225 GLY A N 1
ATOM 2695 C CA . GLY A 1 250 ? 6.949 4.475 -41.241 1.00 60.78 225 GLY A CA 1
ATOM 2696 C C . GLY A 1 250 ? 7.208 4.298 -39.760 1.00 61.43 225 GLY A C 1
ATOM 2697 O O . GLY A 1 250 ? 7.931 5.085 -39.147 1.00 55.98 225 GLY A O 1
ATOM 2701 N N . ALA A 1 251 ? 6.609 3.262 -39.185 1.00 63.11 226 ALA A N 1
ATOM 2702 C CA . ALA A 1 251 ? 6.851 2.907 -37.795 1.00 46.04 226 ALA A CA 1
ATOM 2703 C C . ALA A 1 251 ? 8.351 2.845 -37.521 1.00 52.40 226 ALA A C 1
ATOM 2704 O O . ALA A 1 251 ? 8.828 3.367 -36.513 1.00 51.35 226 ALA A O 1
ATOM 2711 N N . PHE A 1 252 ? 9.088 2.204 -38.425 1.00 65.55 227 PHE A N 1
ATOM 2712 C CA . PHE A 1 252 ? 10.534 2.063 -38.279 1.00 51.09 227 PHE A CA 1
ATOM 2713 C C . PHE A 1 252 ? 11.261 2.530 -39.535 1.00 55.68 227 PHE A C 1
ATOM 2714 O O . PHE A 1 252 ? 10.741 2.412 -40.645 1.00 55.82 227 PHE A O 1
ATOM 2731 N N . GLY A 1 253 ? 12.467 3.058 -39.348 1.00 58.92 228 GLY A N 1
ATOM 2732 C CA . GLY A 1 253 ? 13.303 3.479 -40.456 1.00 79.70 228 GLY A CA 1
ATOM 2733 C C . GLY A 1 253 ? 14.351 2.434 -40.783 1.00 78.11 228 GLY A C 1
ATOM 2734 O O . GLY A 1 253 ? 15.186 2.099 -39.944 1.00 65.78 228 GLY A O 1
ATOM 2738 N N . ARG A 1 254 ? 14.311 1.920 -42.007 1.00 76.61 229 ARG A N 1
ATOM 2739 C CA . ARG A 1 254 ? 15.207 0.845 -42.414 1.00 65.55 229 ARG A CA 1
ATOM 2740 C C . ARG A 1 254 ? 16.232 1.319 -43.438 1.00 61.07 229 ARG A C 1
ATOM 2741 O O . ARG A 1 254 ? 15.884 1.940 -44.442 1.00 53.83 229 ARG A O 1
ATOM 2762 N N . LEU A 1 255 ? 17.498 1.015 -43.171 1.00 72.00 230 LEU A N 1
ATOM 2763 C CA . LEU A 1 255 ? 18.596 1.423 -44.038 1.00 68.00 230 LEU A CA 1
ATOM 2764 C C . LEU A 1 255 ? 19.411 0.206 -44.467 1.00 65.60 230 LEU A C 1
ATOM 2765 O O . LEU A 1 255 ? 19.965 -0.506 -43.631 1.00 64.64 230 LEU A O 1
ATOM 2781 N N . THR A 1 256 ? 19.483 -0.023 -45.775 1.00 55.80 231 THR A N 1
ATOM 2782 C CA . THR A 1 256 ? 20.188 -1.180 -46.316 1.00 44.78 231 THR A CA 1
ATOM 2783 C C . THR A 1 256 ? 21.278 -0.750 -47.294 1.00 51.11 231 THR A C 1
ATOM 2784 O O . THR A 1 256 ? 21.022 0.006 -48.229 1.00 45.65 231 THR A O 1
ATOM 2795 N N . LEU A 1 257 ? 22.494 -1.235 -47.062 1.00 66.00 232 LEU A N 1
ATOM 2796 C CA . LEU A 1 257 ? 23.632 -0.948 -47.927 1.00 60.15 232 LEU A CA 1
ATOM 2797 C C . LEU A 1 257 ? 24.168 -2.248 -48.514 1.00 46.37 232 LEU A C 1
ATOM 2798 O O . LEU A 1 257 ? 23.609 -3.319 -48.283 1.00 76.85 232 LEU A O 1
ATOM 2814 N N . ALA A 1 258 ? 25.254 -2.150 -49.272 1.00 55.14 233 ALA A N 1
ATOM 2815 C CA . ALA A 1 258 ? 25.893 -3.326 -49.850 1.00 41.60 233 ALA A CA 1
ATOM 2816 C C . ALA A 1 258 ? 27.286 -2.986 -50.370 1.00 32.48 233 ALA A C 1
ATOM 2817 O O . ALA A 1 258 ? 27.697 -1.827 -50.361 1.00 65.05 233 ALA A O 1
ATOM 2824 N N . GLY A 1 259 ? 28.012 -4.004 -50.818 1.00 43.27 234 GLY A N 1
ATOM 2825 C CA . GLY A 1 259 ? 29.354 -3.814 -51.336 1.00 45.12 234 GLY A CA 1
ATOM 2826 C C . GLY A 1 259 ? 30.273 -4.949 -50.938 1.00 27.70 234 GLY A C 1
ATOM 2827 O O . GLY A 1 259 ? 29.831 -6.082 -50.759 1.00 35.57 234 GLY A O 1
ATOM 2831 N N . LYS A 1 260 ? 31.558 -4.642 -50.799 1.00 55.83 235 LYS A N 1
ATOM 2832 C CA . LYS A 1 260 ? 32.543 -5.633 -50.386 1.00 57.11 235 LYS A CA 1
ATOM 2833 C C . LYS A 1 260 ? 32.644 -5.661 -48.867 1.00 57.97 235 LYS A C 1
ATOM 2834 O O . LYS A 1 260 ? 32.420 -4.649 -48.207 1.00 46.59 235 LYS A O 1
ATOM 2853 N N . GLU A 1 261 ? 32.978 -6.825 -48.318 1.00 76.80 236 GLU A N 1
ATOM 2854 C CA . GLU A 1 261 ? 32.979 -7.026 -46.871 1.00 70.38 236 GLU A CA 1
ATOM 2855 C C . GLU A 1 261 ? 33.642 -5.870 -46.125 1.00 69.44 236 GLU A C 1
ATOM 2856 O O . GLU A 1 261 ? 33.021 -5.240 -45.270 1.00 60.76 236 GLU A O 1
ATOM 2868 N N . GLY A 1 262 ? 34.902 -5.596 -46.449 1.00 83.73 237 GLY A N 1
ATOM 2869 C CA . GLY A 1 262 ? 35.645 -4.540 -45.785 1.00 81.69 237 GLY A CA 1
ATOM 2870 C C . GLY A 1 262 ? 35.042 -3.168 -46.016 1.00 67.66 237 GLY A C 1
ATOM 2871 O O . GLY A 1 262 ? 35.011 -2.331 -45.113 1.00 56.63 237 GLY A O 1
ATOM 2875 N N . ASP A 1 263 ? 34.560 -2.938 -47.232 1.00 68.09 238 ASP A N 1
ATOM 2876 C CA . ASP A 1 263 ? 33.972 -1.656 -47.597 1.00 70.42 238 ASP A CA 1
ATOM 2877 C C . ASP A 1 263 ? 32.695 -1.395 -46.801 1.00 58.67 238 ASP A C 1
ATOM 2878 O O . ASP A 1 263 ? 32.369 -0.250 -46.489 1.00 52.90 238 ASP A O 1
ATOM 2887 N N . VAL A 1 264 ? 31.983 -2.466 -46.465 1.00 56.93 239 VAL A N 1
ATOM 2888 C CA . VAL A 1 264 ? 30.696 -2.360 -45.788 1.00 54.79 239 VAL A CA 1
ATOM 2889 C C . VAL A 1 264 ? 30.879 -2.228 -44.280 1.00 56.21 239 VAL A C 1
ATOM 2890 O O . VAL A 1 264 ? 30.049 -1.633 -43.597 1.00 40.41 239 VAL A O 1
ATOM 2903 N N . GLU A 1 265 ? 31.969 -2.788 -43.767 1.00 59.78 240 GLU A N 1
ATOM 2904 C CA . GLU A 1 265 ? 32.267 -2.707 -42.343 1.00 65.37 240 GLU A CA 1
ATOM 2905 C C . GLU A 1 265 ? 32.683 -1.292 -41.961 1.00 61.76 240 GLU A C 1
ATOM 2906 O O . GLU A 1 265 ? 32.639 -0.917 -40.789 1.00 60.99 240 GLU A O 1
ATOM 2918 N N . GLU A 1 266 ? 33.087 -0.510 -42.956 1.00 50.84 241 GLU A N 1
ATOM 2919 C CA . GLU A 1 266 ? 33.471 0.876 -42.728 1.00 54.10 241 GLU A CA 1
ATOM 2920 C C . GLU A 1 266 ? 32.238 1.768 -42.798 1.00 52.85 241 GLU A C 1
ATOM 2921 O O . GLU A 1 266 ? 32.095 2.711 -42.020 1.00 46.24 241 GLU A O 1
ATOM 2933 N N . ALA A 1 267 ? 31.349 1.463 -43.738 1.00 56.44 242 ALA A N 1
ATOM 2934 C CA . ALA A 1 267 ? 30.103 2.203 -43.887 1.00 58.25 242 ALA A CA 1
ATOM 2935 C C . ALA A 1 267 ? 29.191 1.936 -42.697 1.00 54.81 242 ALA A C 1
ATOM 2936 O O . ALA A 1 267 ? 28.388 2.785 -42.312 1.00 62.08 242 ALA A O 1
ATOM 2943 N N . ALA A 1 268 ? 29.325 0.749 -42.116 1.00 55.96 243 ALA A N 1
ATOM 2944 C CA . ALA A 1 268 ? 28.507 0.357 -40.978 1.00 40.99 243 ALA A CA 1
ATOM 2945 C C . ALA A 1 268 ? 28.898 1.169 -39.752 1.00 47.69 243 ALA A C 1
ATOM 2946 O O . ALA A 1 268 ? 28.043 1.746 -39.084 1.00 46.89 243 ALA A O 1
ATOM 2953 N N . ALA A 1 269 ? 30.196 1.213 -39.468 1.00 65.54 244 ALA A N 1
ATOM 2954 C CA . ALA A 1 269 ? 30.710 1.947 -38.317 1.00 66.67 244 ALA A CA 1
ATOM 2955 C C . ALA A 1 269 ? 30.305 3.415 -38.382 1.00 68.17 244 ALA A C 1
ATOM 2956 O O . ALA A 1 269 ? 29.972 4.023 -37.365 1.00 80.15 244 ALA A O 1
ATOM 2963 N N . ALA A 1 270 ? 30.337 3.978 -39.585 1.00 60.59 245 ALA A N 1
ATOM 2964 C CA . ALA A 1 270 ? 29.970 5.373 -39.790 1.00 42.41 245 ALA A CA 1
ATOM 2965 C C . ALA A 1 270 ? 28.496 5.594 -39.475 1.00 42.48 245 ALA A C 1
ATOM 2966 O O . ALA A 1 270 ? 28.106 6.658 -38.995 1.00 48.88 245 ALA A O 1
ATOM 2973 N N . ALA A 1 271 ? 27.681 4.581 -39.753 1.00 61.84 246 ALA A N 1
ATOM 2974 C CA . ALA A 1 271 ? 26.248 4.657 -39.501 1.00 55.67 246 ALA A CA 1
ATOM 2975 C C . ALA A 1 271 ? 25.940 4.534 -38.011 1.00 63.86 246 ALA A C 1
ATOM 2976 O O . ALA A 1 271 ? 24.948 5.080 -37.530 1.00 64.53 246 ALA A O 1
ATOM 2983 N N . ILE A 1 272 ? 26.792 3.818 -37.282 1.00 75.80 247 ILE A N 1
ATOM 2984 C CA . ILE A 1 272 ? 26.586 3.624 -35.851 1.00 82.78 247 ILE A CA 1
ATOM 2985 C C . ILE A 1 272 ? 26.725 4.954 -35.123 1.00 66.12 247 ILE A C 1
ATOM 2986 O O . ILE A 1 272 ? 25.913 5.289 -34.263 1.00 68.33 247 ILE A O 1
ATOM 3002 N N . ARG A 1 273 ? 27.760 5.708 -35.478 1.00 59.91 248 ARG A N 1
ATOM 3003 C CA . ARG A 1 273 ? 28.041 6.983 -34.831 1.00 48.71 248 ARG A CA 1
ATOM 3004 C C . ARG A 1 273 ? 27.018 8.049 -35.209 1.00 60.89 248 ARG A C 1
ATOM 3005 O O . ARG A 1 273 ? 26.802 9.001 -34.461 1.00 70.32 248 ARG A O 1
ATOM 3026 N N . ALA A 1 274 ? 26.395 7.892 -36.372 1.00 69.54 249 ALA A N 1
ATOM 3027 C CA . ALA A 1 274 ? 25.388 8.843 -36.828 1.00 64.61 249 ALA A CA 1
ATOM 3028 C C . ALA A 1 274 ? 24.193 8.849 -35.880 1.00 65.86 249 ALA A C 1
ATOM 3029 O O . ALA A 1 274 ? 23.669 9.907 -35.530 1.00 69.40 249 ALA A O 1
ATOM 3036 N N . ILE A 1 275 ? 23.771 7.658 -35.466 1.00 60.21 250 ILE A N 1
ATOM 3037 C CA . ILE A 1 275 ? 22.648 7.513 -34.547 1.00 79.87 250 ILE A CA 1
ATOM 3038 C C . ILE A 1 275 ? 23.087 7.706 -33.098 1.00 94.73 250 ILE A C 1
ATOM 3039 O O . ILE A 1 275 ? 22.315 8.180 -32.264 1.00 105.70 250 ILE A O 1
ATOM 3055 N N . ASP A 1 276 ? 24.332 7.344 -32.807 1.00 99.61 251 ASP A N 1
ATOM 3056 C CA . ASP A 1 276 ? 24.839 7.361 -31.439 1.00 105.26 251 ASP A CA 1
ATOM 3057 C C . ASP A 1 276 ? 25.266 8.760 -30.999 1.00 110.85 251 ASP A C 1
ATOM 3058 O O . ASP A 1 276 ? 25.397 9.027 -29.804 1.00 136.61 251 ASP A O 1
ATOM 3067 N N . GLN A 1 277 ? 25.481 9.650 -31.963 1.00 90.96 252 GLN A N 1
ATOM 3068 C CA . GLN A 1 277 ? 25.882 11.020 -31.658 1.00 93.84 252 GLN A CA 1
ATOM 3069 C C . GLN A 1 277 ? 24.667 11.940 -31.604 1.00 101.65 252 GLN A C 1
ATOM 3070 O O . GLN A 1 277 ? 24.795 13.162 -31.685 1.00 109.00 252 GLN A O 1
ATOM 3084 N N . ILE A 1 278 ? 23.489 11.341 -31.468 1.00 100.60 253 ILE A N 1
ATOM 3085 C CA . ILE A 1 278 ? 22.248 12.095 -31.342 1.00 106.03 253 ILE A CA 1
ATOM 3086 C C . ILE A 1 278 ? 21.627 11.872 -29.965 1.00 101.93 253 ILE A C 1
ATOM 3087 O O . ILE A 1 278 ? 20.843 12.692 -29.486 1.00 110.42 253 ILE A O 1
ATOM 3103 N N . SER A 1 279 ? 21.989 10.761 -29.329 1.00 90.26 254 SER A N 1
ATOM 3104 C CA . SER A 1 279 ? 21.481 10.438 -28.002 1.00 94.83 254 SER A CA 1
ATOM 3105 C C . SER A 1 279 ? 21.960 11.460 -26.975 1.00 87.64 254 SER A C 1
ATOM 3106 O O . SER A 1 279 ? 23.115 11.885 -26.999 1.00 77.86 254 SER A O 1
ATOM 3114 N N . ILE B 1 79 ? 37.918 41.569 -53.249 1.00 103.23 54 ILE B N 1
ATOM 3115 C CA . ILE B 1 79 ? 38.280 40.625 -52.200 1.00 90.31 54 ILE B CA 1
ATOM 3116 C C . ILE B 1 79 ? 37.817 39.218 -52.568 1.00 94.11 54 ILE B C 1
ATOM 3117 O O . ILE B 1 79 ? 36.620 38.935 -52.583 1.00 106.28 54 ILE B O 1
ATOM 3132 N N . GLU B 1 80 ? 38.772 38.341 -52.860 1.00 85.90 55 GLU B N 1
ATOM 3133 C CA . GLU B 1 80 ? 38.458 36.986 -53.303 1.00 94.01 55 GLU B CA 1
ATOM 3134 C C . GLU B 1 80 ? 38.459 36.002 -52.137 1.00 80.45 55 GLU B C 1
ATOM 3135 O O . GLU B 1 80 ? 39.084 36.246 -51.105 1.00 54.79 55 GLU B O 1
ATOM 3147 N N . LEU B 1 81 ? 37.754 34.888 -52.313 1.00 95.53 56 LEU B N 1
ATOM 3148 C CA . LEU B 1 81 ? 37.696 33.843 -51.299 1.00 93.99 56 LEU B CA 1
ATOM 3149 C C . LEU B 1 81 ? 38.713 32.750 -51.605 1.00 102.33 56 LEU B C 1
ATOM 3150 O O . LEU B 1 81 ? 38.602 32.046 -52.609 1.00 105.19 56 LEU B O 1
ATOM 3166 N N . ARG B 1 82 ? 39.704 32.614 -50.731 1.00 102.79 57 ARG B N 1
ATOM 3167 C CA . ARG B 1 82 ? 40.766 31.636 -50.921 1.00 97.65 57 ARG B CA 1
ATOM 3168 C C . ARG B 1 82 ? 40.456 30.344 -50.171 1.00 93.02 57 ARG B C 1
ATOM 3169 O O . ARG B 1 82 ? 40.866 29.262 -50.589 1.00 87.75 57 ARG B O 1
ATOM 3190 N N . THR B 1 83 ? 39.729 30.464 -49.064 1.00 90.91 58 THR B N 1
ATOM 3191 C CA . THR B 1 83 ? 39.400 29.309 -48.236 1.00 70.31 58 THR B CA 1
ATOM 3192 C C . THR B 1 83 ? 38.058 29.493 -47.533 1.00 50.00 58 THR B C 1
ATOM 3193 O O . THR B 1 83 ? 37.662 30.610 -47.205 1.00 53.27 58 THR B O 1
ATOM 3204 N N . TYR B 1 84 ? 37.367 28.381 -47.305 1.00 39.43 59 TYR B N 1
ATOM 3205 C CA . TYR B 1 84 ? 36.082 28.391 -46.619 1.00 36.55 59 TYR B CA 1
ATOM 3206 C C . TYR B 1 84 ? 35.778 26.984 -46.123 1.00 43.79 59 TYR B C 1
ATOM 3207 O O . TYR B 1 84 ? 35.631 26.058 -46.919 1.00 57.37 59 TYR B O 1
ATOM 3225 N N . VAL B 1 85 ? 35.689 26.825 -44.807 1.00 48.95 60 VAL B N 1
ATOM 3226 C CA . VAL B 1 85 ? 35.503 25.508 -44.213 1.00 45.03 60 VAL B CA 1
ATOM 3227 C C . VAL B 1 85 ? 34.625 25.592 -42.971 1.00 41.40 60 VAL B C 1
ATOM 3228 O O . VAL B 1 85 ? 35.016 26.181 -41.965 1.00 44.22 60 VAL B O 1
ATOM 3241 N N . PHE B 1 86 ? 33.438 24.998 -43.044 1.00 45.90 61 PHE B N 1
ATOM 3242 C CA . PHE B 1 86 ? 32.527 24.983 -41.906 1.00 56.52 61 PHE B CA 1
ATOM 3243 C C . PHE B 1 86 ? 32.536 23.623 -41.213 1.00 67.22 61 PHE B C 1
ATOM 3244 O O . PHE B 1 86 ? 32.408 22.583 -41.859 1.00 68.26 61 PHE B O 1
ATOM 3261 N N . LEU B 1 87 ? 32.689 23.646 -39.893 1.00 55.62 62 LEU B N 1
ATOM 3262 C CA . LEU B 1 87 ? 32.702 22.430 -39.092 1.00 44.48 62 LEU B CA 1
ATOM 3263 C C . LEU B 1 87 ? 31.407 22.317 -38.298 1.00 43.61 62 LEU B C 1
ATOM 3264 O O . LEU B 1 87 ? 31.146 23.120 -37.402 1.00 53.42 62 LEU B O 1
ATOM 3280 N N . ASP B 1 88 ? 30.599 21.318 -38.635 1.00 58.12 63 ASP B N 1
ATOM 3281 C CA . ASP B 1 88 ? 29.306 21.120 -37.989 1.00 71.97 63 ASP B CA 1
ATOM 3282 C C . ASP B 1 88 ? 29.409 21.177 -36.466 1.00 59.91 63 ASP B C 1
ATOM 3283 O O . ASP B 1 88 ? 28.663 21.908 -35.813 1.00 49.31 63 ASP B O 1
ATOM 3292 N N . SER B 1 89 ? 30.340 20.412 -35.903 1.00 42.66 64 SER B N 1
ATOM 3293 C CA . SER B 1 89 ? 30.466 20.312 -34.455 1.00 43.84 64 SER B CA 1
ATOM 3294 C C . SER B 1 89 ? 31.883 19.920 -34.055 1.00 40.13 64 SER B C 1
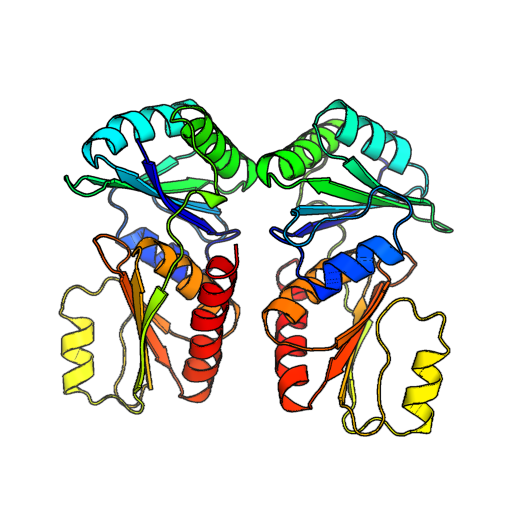ATOM 3295 O O . SER B 1 89 ? 32.338 18.815 -34.347 1.00 34.89 64 SER B O 1
ATOM 3303 N N . LEU B 1 90 ? 32.573 20.835 -33.381 1.00 43.96 65 LEU B N 1
ATOM 3304 C CA . LEU B 1 90 ? 33.940 20.600 -32.936 1.00 42.35 65 LEU B CA 1
ATOM 3305 C C . LEU B 1 90 ? 34.004 19.404 -31.997 1.00 39.81 65 LEU B C 1
ATOM 3306 O O . LEU B 1 90 ? 33.450 19.437 -30.898 1.00 33.72 65 LEU B O 1
ATOM 3322 N N . GLN B 1 91 ? 34.681 18.348 -32.434 1.00 35.15 66 GLN B N 1
ATOM 3323 C CA . GLN B 1 91 ? 34.877 17.172 -31.599 1.00 35.08 66 GLN B CA 1
ATOM 3324 C C . GLN B 1 91 ? 35.614 17.567 -30.324 1.00 47.07 66 GLN B C 1
ATOM 3325 O O . GLN B 1 91 ? 36.223 18.632 -30.266 1.00 56.27 66 GLN B O 1
ATOM 3339 N N . PRO B 1 92 ? 35.553 16.710 -29.295 1.00 33.89 67 PRO B N 1
ATOM 3340 C CA . PRO B 1 92 ? 36.170 17.002 -27.996 1.00 48.89 67 PRO B CA 1
ATOM 3341 C C . PRO B 1 92 ? 37.610 17.510 -28.103 1.00 48.66 67 PRO B C 1
ATOM 3342 O O . PRO B 1 92 ? 37.894 18.627 -27.674 1.00 42.71 67 PRO B O 1
ATOM 3353 N N . GLN B 1 93 ? 38.499 16.702 -28.673 1.00 41.92 68 GLN B N 1
ATOM 3354 C CA . GLN B 1 93 ? 39.917 17.046 -28.739 1.00 42.66 68 GLN B CA 1
ATOM 3355 C C . GLN B 1 93 ? 40.185 18.210 -29.689 1.00 43.12 68 GLN B C 1
ATOM 3356 O O . GLN B 1 93 ? 41.169 18.933 -29.530 1.00 46.29 68 GLN B O 1
ATOM 3370 N N . LEU B 1 94 ? 39.314 18.385 -30.677 1.00 44.36 69 LEU B N 1
ATOM 3371 C CA . LEU B 1 94 ? 39.472 19.461 -31.648 1.00 36.66 69 LEU B CA 1
ATOM 3372 C C . LEU B 1 94 ? 39.241 20.820 -30.991 1.00 45.21 69 LEU B C 1
ATOM 3373 O O . LEU B 1 94 ? 40.052 21.734 -31.132 1.00 39.28 69 LEU B O 1
ATOM 3389 N N . ALA B 1 95 ? 38.128 20.944 -30.275 1.00 44.64 70 ALA B N 1
ATOM 3390 C CA . ALA B 1 95 ? 37.792 22.179 -29.578 1.00 40.63 70 ALA B CA 1
ATOM 3391 C C . ALA B 1 95 ? 38.807 22.469 -28.479 1.00 41.72 70 ALA B C 1
ATOM 3392 O O . ALA B 1 95 ? 39.148 23.623 -28.226 1.00 60.88 70 ALA B O 1
ATOM 3399 N N . ALA B 1 96 ? 39.280 21.412 -27.825 1.00 40.21 71 ALA B N 1
ATOM 3400 C CA . ALA B 1 96 ? 40.263 21.543 -26.757 1.00 29.28 71 ALA B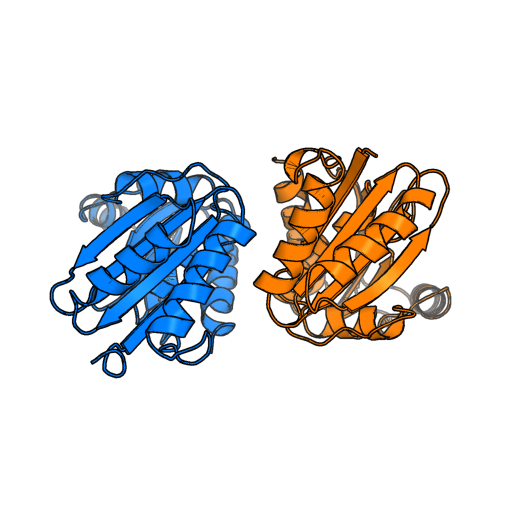 CA 1
ATOM 3401 C C . ALA B 1 96 ? 41.572 22.104 -27.297 1.00 24.63 71 ALA B C 1
ATOM 3402 O O . ALA B 1 96 ? 42.263 22.859 -26.614 1.00 35.35 71 ALA B O 1
ATOM 3409 N N . TYR B 1 97 ? 41.908 21.733 -28.529 1.00 42.46 72 TYR B N 1
ATOM 3410 C CA . TYR B 1 97 ? 43.139 22.198 -29.153 1.00 44.67 72 TYR B CA 1
ATOM 3411 C C . TYR B 1 97 ? 43.039 23.670 -29.535 1.00 43.37 72 TYR B C 1
ATOM 3412 O O . TYR B 1 97 ? 43.946 24.453 -29.258 1.00 35.13 72 TYR B O 1
ATOM 3430 N N . MET B 1 98 ? 41.938 24.038 -30.182 1.00 33.59 73 MET B N 1
ATOM 3431 C CA . MET B 1 98 ? 41.729 25.417 -30.606 1.00 39.05 73 MET B CA 1
ATOM 3432 C C . MET B 1 98 ? 41.386 26.312 -29.421 1.00 36.65 73 MET B C 1
ATOM 3433 O O . MET B 1 98 ? 41.360 27.535 -29.544 1.00 52.06 73 MET B O 1
ATOM 3447 N N . GLY B 1 99 ? 41.125 25.697 -28.273 1.00 40.70 74 GLY B N 1
ATOM 3448 C CA . GLY B 1 99 ? 40.923 26.443 -27.047 1.00 31.96 74 GLY B CA 1
ATOM 3449 C C . GLY B 1 99 ? 42.257 26.936 -26.526 1.00 23.23 74 GLY B C 1
ATOM 3450 O O . GLY B 1 99 ? 42.332 27.947 -25.831 1.00 46.25 74 GLY B O 1
ATOM 3454 N N . THR B 1 100 ? 43.316 26.214 -26.878 1.00 43.17 75 THR B N 1
ATOM 3455 C CA . THR B 1 100 ? 44.667 26.567 -26.465 1.00 51.25 75 THR B CA 1
ATOM 3456 C C . THR B 1 100 ? 45.266 27.653 -27.357 1.00 43.75 75 THR B C 1
ATOM 3457 O O . THR B 1 100 ? 45.776 28.660 -26.867 1.00 63.85 75 THR B O 1
ATOM 3468 N N . VAL B 1 101 ? 45.198 27.439 -28.669 1.00 47.27 76 VAL B N 1
ATOM 3469 C CA . VAL B 1 101 ? 45.859 28.316 -29.634 1.00 54.59 76 VAL B CA 1
ATOM 3470 C C . VAL B 1 101 ? 45.150 29.658 -29.811 1.00 52.14 76 VAL B C 1
ATOM 3471 O O . VAL B 1 101 ? 45.800 30.694 -29.947 1.00 37.76 76 VAL B O 1
ATOM 3484 N N . SER B 1 102 ? 43.821 29.637 -29.816 1.00 46.79 77 SER B N 1
ATOM 3485 C CA . SER B 1 102 ? 43.039 30.848 -30.048 1.00 36.72 77 SER B CA 1
ATOM 3486 C C . SER B 1 102 ? 43.474 31.987 -29.132 1.00 39.76 77 SER B C 1
ATOM 3487 O O . SER B 1 102 ? 43.552 31.821 -27.915 1.00 40.43 77 SER B O 1
ATOM 3495 N N . ARG B 1 103 ? 43.754 33.144 -29.726 1.00 66.59 78 ARG B N 1
ATOM 3496 C CA . ARG B 1 103 ? 44.144 34.327 -28.966 1.00 63.79 78 ARG B CA 1
ATOM 3497 C C . ARG B 1 103 ? 42.947 35.240 -28.720 1.00 42.78 78 ARG B C 1
ATOM 3498 O O . ARG B 1 103 ? 43.107 36.412 -28.382 1.00 37.77 78 ARG B O 1
ATOM 3519 N N . GLY B 1 104 ? 41.748 34.696 -28.894 1.00 42.83 79 GLY B N 1
ATOM 3520 C CA . GLY B 1 104 ? 40.528 35.439 -28.642 1.00 59.86 79 GLY B CA 1
ATOM 3521 C C . GLY B 1 104 ? 39.525 34.586 -27.893 1.00 44.72 79 GLY B C 1
ATOM 3522 O O . GLY B 1 104 ? 39.898 33.803 -27.019 1.00 39.68 79 GLY B O 1
ATOM 3526 N N . PHE B 1 105 ? 38.250 34.740 -28.232 1.00 52.24 80 PHE B N 1
ATOM 3527 C CA . PHE B 1 105 ? 37.198 33.926 -27.635 1.00 51.96 80 PHE B CA 1
ATOM 3528 C C . PHE B 1 105 ? 37.517 32.449 -27.827 1.00 42.72 80 PHE B C 1
ATOM 3529 O O . PHE B 1 105 ? 38.034 32.046 -28.869 1.00 29.21 80 PHE B O 1
ATOM 3546 N N . LEU B 1 106 ? 37.205 31.644 -26.818 1.00 40.30 81 LEU B N 1
ATOM 3547 C CA . LEU B 1 106 ? 37.591 30.238 -26.819 1.00 44.93 81 LEU B CA 1
ATOM 3548 C C . LEU B 1 106 ? 36.452 29.336 -27.286 1.00 50.99 81 LEU B C 1
ATOM 3549 O O . LEU B 1 106 ? 35.282 29.623 -27.032 1.00 34.88 81 LEU B O 1
ATOM 3565 N N . PRO B 1 107 ? 36.796 28.235 -27.975 1.00 42.97 82 PRO B N 1
ATOM 3566 C CA . PRO B 1 107 ? 35.801 27.274 -28.457 1.00 51.98 82 PRO B CA 1
ATOM 3567 C C . PRO B 1 107 ? 35.329 26.339 -27.351 1.00 58.69 82 PRO B C 1
ATOM 3568 O O . PRO B 1 107 ? 35.865 26.367 -26.243 1.00 68.09 82 PRO B O 1
ATOM 3579 N N . ILE B 1 108 ? 34.33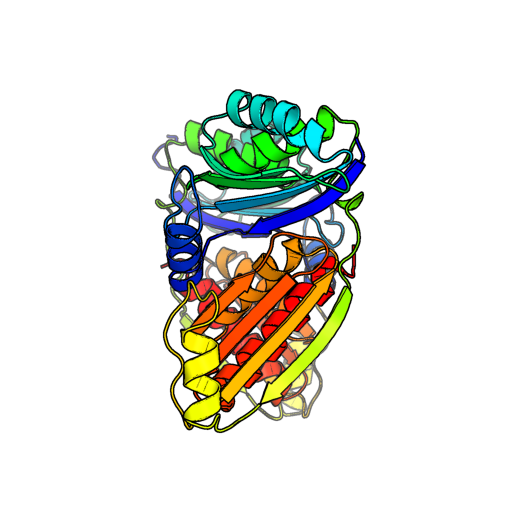6 25.515 -27.663 1.00 54.77 83 ILE B N 1
ATOM 3580 C CA . ILE B 1 108 ? 33.832 24.523 -26.723 1.00 54.09 83 ILE B CA 1
ATOM 3581 C C . ILE B 1 108 ? 33.315 23.329 -27.520 1.00 55.47 83 ILE B C 1
ATOM 3582 O O . ILE B 1 108 ? 32.831 23.495 -28.638 1.00 60.54 83 ILE B O 1
ATOM 3598 N N . PRO B 1 109 ? 33.426 22.117 -26.956 1.00 45.73 84 PRO B N 1
ATOM 3599 C CA . PRO B 1 109 ? 32.916 20.939 -27.664 1.00 28.97 84 PRO B CA 1
ATOM 3600 C C . PRO B 1 109 ? 31.449 21.098 -28.057 1.00 42.01 84 PRO B C 1
ATOM 3601 O O . PRO B 1 109 ? 30.607 21.354 -27.196 1.00 56.58 84 PRO B O 1
ATOM 3612 N N . GLY B 1 110 ? 31.156 20.956 -29.346 1.00 38.58 85 GLY B N 1
ATOM 3613 C CA . GLY B 1 110 ? 29.797 21.089 -29.840 1.00 45.47 85 GLY B CA 1
ATOM 3614 C C . GLY B 1 110 ? 29.616 22.334 -30.686 1.00 43.34 85 GLY B C 1
ATOM 3615 O O . GLY B 1 110 ? 28.814 22.352 -31.620 1.00 50.59 85 GLY B O 1
ATOM 3619 N N . ASP B 1 111 ? 30.364 23.381 -30.354 1.00 40.61 86 ASP B N 1
ATOM 3620 C CA . ASP B 1 111 ? 30.297 24.639 -31.087 1.00 35.53 86 ASP B CA 1
ATOM 3621 C C . ASP B 1 111 ? 30.587 24.432 -32.566 1.00 39.73 86 ASP B C 1
ATOM 3622 O O . ASP B 1 111 ? 31.368 23.561 -32.942 1.00 32.28 86 ASP B O 1
ATOM 3631 N N . SER B 1 112 ? 29.945 25.238 -33.402 1.00 41.03 87 SER B N 1
ATOM 3632 C CA . SER B 1 112 ? 30.250 25.267 -34.824 1.00 35.94 87 SER B CA 1
ATOM 3633 C C . SER B 1 112 ? 31.396 26.240 -35.063 1.00 37.19 87 SER B C 1
ATOM 3634 O O . SER B 1 112 ? 31.576 27.194 -34.307 1.00 41.80 87 SER B O 1
ATOM 3642 N N . CYS B 1 113 ? 32.172 25.993 -36.113 1.00 37.06 88 CYS B N 1
ATOM 3643 C CA . CYS B 1 113 ? 33.316 26.837 -36.430 1.00 35.33 88 CYS B CA 1
ATOM 3644 C C . CYS B 1 113 ? 33.315 27.228 -37.903 1.00 43.53 88 CYS B C 1
ATOM 3645 O O . CYS B 1 113 ? 32.863 26.466 -38.756 1.00 47.27 88 CYS B O 1
ATOM 3653 N N . LEU B 1 114 ? 33.820 28.422 -38.196 1.00 53.09 89 LEU B N 1
ATOM 3654 C CA . LEU B 1 114 ? 33.918 28.893 -39.573 1.00 46.30 89 LEU B CA 1
ATOM 3655 C C . LEU B 1 114 ? 35.295 29.484 -39.848 1.00 39.93 89 LEU B C 1
ATOM 3656 O O . LEU B 1 114 ? 35.652 30.530 -39.307 1.00 39.77 89 LEU B O 1
ATOM 3672 N N . TRP B 1 115 ? 36.062 28.803 -40.693 1.00 52.58 90 TRP B N 1
ATOM 3673 C CA . TRP B 1 115 ? 37.382 29.272 -41.091 1.00 51.68 90 TRP B CA 1
ATOM 3674 C C . TRP B 1 115 ? 37.315 29.862 -42.492 1.00 31.06 90 TRP B C 1
ATOM 3675 O O . TRP B 1 115 ? 36.674 29.299 -43.378 1.00 31.21 90 TRP B O 1
ATOM 3696 N N . MET B 1 116 ? 37.979 30.996 -42.692 1.00 60.21 91 MET B N 1
ATOM 3697 C CA . MET B 1 116 ? 37.949 31.671 -43.983 1.00 75.28 91 MET B CA 1
ATOM 3698 C C . MET B 1 116 ? 39.233 32.448 -44.246 1.00 55.21 91 MET B C 1
ATOM 3699 O O . MET B 1 116 ? 39.641 33.282 -43.440 1.00 46.86 91 MET B O 1
ATOM 3713 N N . GLU B 1 117 ? 39.862 32.165 -45.383 1.00 53.70 92 GLU B N 1
ATOM 3714 C CA . GLU B 1 117 ? 41.005 32.941 -45.845 1.00 68.01 92 GLU B CA 1
ATOM 3715 C C . GLU B 1 117 ? 40.573 33.771 -47.047 1.00 56.56 92 GLU B C 1
ATOM 3716 O O . GLU B 1 117 ? 39.732 33.339 -47.833 1.00 43.98 92 GLU B O 1
ATOM 3728 N N . VAL B 1 118 ? 41.138 34.966 -47.184 1.00 78.46 93 VAL B N 1
ATOM 3729 C CA . VAL B 1 118 ? 40.768 35.859 -48.275 1.00 73.32 93 VAL B CA 1
ATOM 3730 C C . VAL B 1 118 ? 41.963 36.689 -48.730 1.00 53.17 93 VAL B C 1
ATOM 3731 O O . VAL B 1 118 ? 43.074 36.509 -48.239 1.00 51.89 93 VAL B O 1
ATOM 3744 N N . SER B 1 119 ? 41.729 37.595 -49.672 1.00 56.60 94 SER B N 1
ATOM 3745 C CA . SER B 1 119 ? 42.791 38.443 -50.194 1.00 68.30 94 SER B CA 1
ATOM 3746 C C . SER B 1 119 ? 42.220 39.762 -50.707 1.00 79.51 94 SER B C 1
ATOM 3747 O O . SER B 1 119 ? 41.184 39.771 -51.368 1.00 81.77 94 SER B O 1
ATOM 3755 N N . PRO B 1 120 ? 42.897 40.884 -50.409 1.00 88.37 95 PRO B N 1
ATOM 3756 C CA . PRO B 1 120 ? 44.131 40.952 -49.616 1.00 78.32 95 PRO B CA 1
ATOM 3757 C C . PRO B 1 120 ? 43.916 40.525 -48.169 1.00 66.89 95 PRO B C 1
ATOM 3758 O O . PRO B 1 120 ? 42.776 40.447 -47.711 1.00 68.18 95 PRO B O 1
ATOM 3769 N N . GLY B 1 121 ? 45.006 40.254 -47.460 1.00 77.60 96 GLY B N 1
ATOM 3770 C CA . GLY B 1 121 ? 44.927 39.788 -46.089 1.00 77.90 96 GLY B CA 1
ATOM 3771 C C . GLY B 1 121 ? 44.507 40.876 -45.120 1.00 69.33 96 GLY B C 1
ATOM 3772 O O . GLY B 1 121 ? 43.919 40.592 -44.079 1.00 53.82 96 GLY B O 1
ATOM 3776 N N . MET B 1 122 ? 44.810 42.124 -45.461 1.00 89.70 97 MET B N 1
ATOM 3777 C CA . MET B 1 122 ? 44.467 43.253 -44.604 1.00 95.08 97 MET B CA 1
ATOM 3778 C C . MET B 1 122 ? 42.957 43.466 -44.578 1.00 63.15 97 MET B C 1
ATOM 3779 O O . MET B 1 122 ? 42.420 44.068 -43.647 1.00 55.78 97 MET B O 1
ATOM 3793 N N . ALA B 1 123 ? 42.276 42.968 -45.607 1.00 48.47 98 ALA B N 1
ATOM 3794 C CA . ALA B 1 123 ? 40.830 43.115 -45.717 1.00 66.60 98 ALA B CA 1
ATOM 3795 C C . ALA B 1 123 ? 40.098 42.243 -44.700 1.00 66.87 98 ALA B C 1
ATOM 3796 O O . ALA B 1 123 ? 38.877 42.328 -44.567 1.00 47.01 98 ALA B O 1
ATOM 3803 N N . VAL B 1 124 ? 40.845 41.408 -43.984 1.00 58.72 99 VAL B N 1
ATOM 3804 C CA . VAL B 1 124 ? 40.257 40.510 -42.996 1.00 63.79 99 VAL B CA 1
ATOM 3805 C C . VAL B 1 124 ? 39.805 41.273 -41.755 1.00 51.07 99 VAL B C 1
ATOM 3806 O O . VAL B 1 124 ? 39.023 40.762 -40.954 1.00 31.48 99 VAL B O 1
ATOM 3819 N N . HIS B 1 125 ? 40.312 42.492 -41.592 1.00 58.83 100 HIS B N 1
ATOM 3820 C CA . HIS B 1 125 ? 39.872 43.364 -40.509 1.00 47.59 100 HIS B CA 1
ATOM 3821 C C . HIS B 1 125 ? 38.462 43.859 -40.791 1.00 38.49 100 HIS B C 1
ATOM 3822 O O . HIS B 1 125 ? 37.610 43.882 -39.903 1.00 40.38 100 HIS B O 1
ATOM 3835 N N . ARG B 1 126 ? 38.227 44.259 -42.036 1.00 42.43 101 ARG B N 1
ATOM 3836 C CA . ARG B 1 126 ? 36.899 44.661 -42.477 1.00 53.38 101 ARG B CA 1
ATOM 3837 C C . ARG B 1 126 ? 35.942 43.474 -42.418 1.00 44.33 101 ARG B C 1
ATOM 3838 O O . ARG B 1 126 ? 34.765 43.630 -42.095 1.00 43.27 101 ARG B O 1
ATOM 3859 N N . VAL B 1 127 ? 36.458 42.288 -42.725 1.00 43.59 102 VAL B N 1
ATOM 3860 C CA . VAL B 1 127 ? 35.652 41.072 -42.727 1.00 55.38 102 VAL B CA 1
ATOM 3861 C C . VAL B 1 127 ? 35.301 40.644 -41.306 1.00 56.44 102 VAL B C 1
ATOM 3862 O O . VAL B 1 127 ? 34.237 40.078 -41.062 1.00 62.88 102 VAL B O 1
ATOM 3875 N N . THR B 1 128 ? 36.204 40.918 -40.370 1.00 47.15 103 THR B N 1
ATOM 3876 C CA . THR B 1 128 ? 35.977 40.590 -38.969 1.00 32.32 103 THR B CA 1
ATOM 3877 C C . THR B 1 128 ? 34.868 41.464 -38.406 1.00 30.79 103 THR B C 1
ATOM 3878 O O . THR B 1 128 ? 34.037 41.007 -37.622 1.00 40.50 103 THR B O 1
ATOM 3889 N N . ASP B 1 129 ? 34.866 42.726 -38.816 1.00 49.28 104 ASP B N 1
ATOM 3890 C CA . ASP B 1 129 ? 33.874 43.684 -38.357 1.00 51.80 104 ASP B CA 1
ATOM 3891 C C . ASP B 1 129 ? 32.478 43.255 -38.800 1.00 54.46 104 ASP B C 1
ATOM 3892 O O . ASP B 1 129 ? 31.542 43.239 -38.003 1.00 49.92 104 ASP B O 1
ATOM 3901 N N . ILE B 1 130 ? 32.351 42.899 -40.075 1.00 49.45 105 ILE B N 1
ATOM 3902 C CA . ILE B 1 130 ? 31.063 42.524 -40.651 1.00 47.81 105 ILE B CA 1
ATOM 3903 C C . ILE B 1 130 ? 30.485 41.271 -39.997 1.00 39.08 105 ILE B C 1
ATOM 3904 O O . ILE B 1 130 ? 29.309 41.238 -39.633 1.00 48.62 105 ILE B O 1
ATOM 3920 N N . ALA B 1 131 ? 31.316 40.244 -39.858 1.00 36.69 106 ALA B N 1
ATOM 3921 C CA . ALA B 1 131 ? 30.876 38.963 -39.315 1.00 47.18 106 ALA B CA 1
ATOM 3922 C C . ALA B 1 131 ? 30.346 39.109 -37.891 1.00 53.92 106 ALA B C 1
ATOM 3923 O O . ALA B 1 131 ? 29.321 38.525 -37.538 1.00 33.03 106 ALA B O 1
ATOM 3930 N N . LEU B 1 132 ? 31.051 39.889 -37.078 1.00 52.68 107 LEU B N 1
ATOM 3931 C CA . LEU B 1 132 ? 30.659 40.100 -35.690 1.00 54.28 107 LEU B CA 1
ATOM 3932 C C . LEU B 1 132 ? 29.447 41.023 -35.596 1.00 51.30 107 LEU B C 1
ATOM 3933 O O . LEU B 1 132 ? 28.717 41.006 -34.605 1.00 48.80 107 LEU B O 1
ATOM 3949 N N . LYS B 1 133 ? 29.239 41.825 -36.635 1.00 59.24 108 LYS B N 1
ATOM 3950 C CA . LYS B 1 133 ? 28.101 42.735 -36.694 1.00 44.86 108 LYS B CA 1
ATOM 3951 C C . LYS B 1 133 ? 26.838 42.008 -37.151 1.00 38.02 108 LYS B C 1
ATOM 3952 O O . LYS B 1 133 ? 25.723 42.473 -36.913 1.00 30.28 108 LYS B O 1
ATOM 3971 N N . ALA B 1 134 ? 27.020 40.865 -37.806 1.00 48.83 109 ALA B N 1
ATOM 3972 C CA . ALA B 1 134 ? 25.909 40.143 -38.417 1.00 41.13 109 ALA B CA 1
ATOM 3973 C C . ALA B 1 134 ? 25.061 39.397 -37.389 1.00 36.17 109 ALA B C 1
ATOM 3974 O O . ALA B 1 134 ? 23.841 39.314 -37.530 1.00 37.86 109 ALA B O 1
ATOM 3981 N N . SER B 1 135 ? 25.704 38.852 -36.360 1.00 45.69 110 SER B N 1
ATOM 3982 C CA . SER B 1 135 ? 24.985 38.081 -35.351 1.00 47.99 110 SER B CA 1
ATOM 3983 C C . SER B 1 135 ? 25.779 37.956 -34.051 1.00 37.60 110 SER B C 1
ATOM 3984 O O . SER B 1 135 ? 26.666 38.764 -33.774 1.00 41.50 110 SER B O 1
ATOM 3992 N N . ASN B 1 136 ? 25.448 36.941 -33.257 1.00 35.25 111 ASN B N 1
ATOM 3993 C CA . ASN B 1 136 ? 26.082 36.733 -31.960 1.00 29.57 111 ASN B CA 1
ATOM 3994 C C . ASN B 1 136 ? 27.343 35.878 -32.037 1.00 36.50 111 ASN B C 1
ATOM 3995 O O . ASN B 1 136 ? 27.834 35.398 -31.015 1.00 46.01 111 ASN B O 1
ATOM 4006 N N . VAL B 1 137 ? 27.867 35.687 -33.243 1.00 33.37 112 VAL B N 1
ATOM 4007 C CA . VAL B 1 137 ? 29.091 34.915 -33.419 1.00 25.44 112 VAL B CA 1
ATOM 4008 C C . VAL B 1 137 ? 30.246 35.577 -32.677 1.00 45.44 112 VAL B C 1
ATOM 4009 O O . VAL B 1 137 ? 30.264 36.795 -32.499 1.00 48.00 112 VAL B O 1
ATOM 4022 N N . ARG B 1 138 ? 31.206 34.766 -32.245 1.00 39.94 113 ARG B N 1
ATOM 4023 C CA . ARG B 1 138 ? 32.378 35.269 -31.542 1.00 39.41 113 ARG B CA 1
ATOM 4024 C C . ARG B 1 138 ? 33.631 35.024 -32.375 1.00 39.11 113 ARG B C 1
ATOM 4025 O O . ARG B 1 138 ? 33.651 34.149 -33.239 1.00 31.20 113 ARG B O 1
ATOM 4046 N N . LEU B 1 139 ? 34.673 35.805 -32.113 1.00 41.49 114 LEU B N 1
ATOM 4047 C CA . LEU B 1 139 ? 35.931 35.685 -32.839 1.00 45.72 114 LEU B CA 1
ATOM 4048 C C . LEU B 1 139 ? 36.971 34.992 -31.968 1.00 48.92 114 LEU B C 1
ATOM 4049 O O . LEU B 1 139 ? 37.193 35.386 -30.825 1.00 36.06 114 LEU B O 1
ATOM 4065 N N . GLY B 1 140 ? 37.604 33.958 -32.513 1.00 40.08 115 GLY B N 1
ATOM 4066 C CA . GLY B 1 140 ? 38.614 33.211 -31.785 1.00 44.14 115 GLY B CA 1
ATOM 4067 C C . GLY B 1 140 ? 40.009 33.448 -32.329 1.00 36.24 115 GLY B C 1
ATOM 4068 O O . GLY B 1 140 ? 40.955 33.649 -31.567 1.00 61.07 115 GLY B O 1
ATOM 4072 N N . GLN B 1 141 ? 40.135 33.422 -33.652 1.00 43.14 116 GLN B N 1
ATOM 4073 C CA . GLN B 1 141 ? 41.419 33.634 -34.310 1.00 46.69 116 GLN B CA 1
ATOM 4074 C C . GLN B 1 141 ? 41.309 34.715 -35.378 1.00 57.31 116 GLN B C 1
ATOM 4075 O O . GLN B 1 141 ? 40.222 34.991 -35.886 1.00 48.61 116 GLN B O 1
ATOM 4089 N N . MET B 1 142 ? 42.441 35.324 -35.715 1.00 57.34 117 MET B N 1
ATOM 4090 C CA . MET B 1 142 ? 42.487 36.321 -36.777 1.00 54.10 117 MET B CA 1
ATOM 4091 C C . MET B 1 142 ? 43.921 36.560 -37.233 1.00 66.91 117 MET B C 1
ATOM 4092 O O . MET B 1 142 ? 44.638 37.380 -36.660 1.00 67.99 117 MET B O 1
ATOM 4106 N N . ILE B 1 143 ? 44.333 35.834 -38.267 1.00 74.70 118 ILE B N 1
ATOM 4107 C CA . ILE B 1 143 ? 45.653 36.014 -38.858 1.00 70.78 118 ILE B CA 1
ATOM 4108 C C . ILE B 1 143 ? 45.562 37.021 -39.999 1.00 70.97 118 ILE B C 1
ATOM 4109 O O . ILE B 1 143 ? 44.605 37.006 -40.772 1.00 63.03 118 ILE B O 1
ATOM 4125 N N . VAL B 1 144 ? 46.557 37.898 -40.100 1.00 83.13 119 VAL B N 1
ATOM 4126 C CA . VAL B 1 144 ? 46.531 38.962 -41.097 1.00 90.71 119 VAL B CA 1
ATOM 4127 C C . VAL B 1 144 ? 47.869 39.111 -41.813 1.00 90.39 119 VAL B C 1
ATOM 4128 O O . VAL B 1 144 ? 48.764 39.809 -41.336 1.00 86.57 119 VAL B O 1
ATOM 4141 N N . GLU B 1 145 ? 47.998 38.453 -42.960 0.00 101.23 120 GLU B N 1
ATOM 4142 C CA . GLU B 1 145 ? 49.180 38.603 -43.801 0.00 111.54 120 GLU B CA 1
ATOM 4143 C C . GLU B 1 145 ? 48.858 39.539 -44.960 0.00 115.83 120 GLU B C 1
ATOM 4144 O O . GLU B 1 145 ? 47.831 40.218 -44.951 0.00 120.50 120 GLU B O 1
ATOM 4156 N N . ARG B 1 146 ? 49.739 39.577 -45.954 0.00 112.00 121 ARG B N 1
ATOM 4157 C CA . ARG B 1 146 ? 49.504 40.378 -47.148 0.00 105.93 121 ARG B CA 1
ATOM 4158 C C . ARG B 1 146 ? 48.946 39.504 -48.264 0.00 103.21 121 ARG B C 1
ATOM 4159 O O . ARG B 1 146 ? 48.109 39.944 -49.053 0.00 101.21 121 ARG B O 1
ATOM 4180 N N . ALA B 1 147 ? 49.417 38.262 -48.324 0.00 103.44 122 ALA B N 1
ATOM 4181 C CA . ALA B 1 147 ? 48.954 37.312 -49.327 0.00 103.65 122 ALA B CA 1
ATOM 4182 C C . ALA B 1 147 ? 47.502 36.934 -49.066 0.00 98.40 122 ALA B C 1
ATOM 4183 O O . ALA B 1 147 ? 46.717 36.764 -49.999 0.00 102.62 122 ALA B O 1
ATOM 4190 N N . PHE B 1 148 ? 47.151 36.803 -47.791 0.00 87.14 123 PHE B N 1
ATOM 4191 C CA . PHE B 1 148 ? 45.793 36.442 -47.406 1.00 74.91 123 PHE B CA 1
ATOM 4192 C C . PHE B 1 148 ? 45.599 36.525 -45.894 1.00 57.86 123 PHE B C 1
ATOM 4193 O O . PHE B 1 148 ? 46.563 36.463 -45.131 1.00 70.75 123 PHE B O 1
ATOM 4210 N N . GLY B 1 149 ? 44.347 36.662 -45.468 1.00 44.37 124 GLY B N 1
ATOM 4211 C CA . GLY B 1 149 ? 44.026 36.778 -44.056 1.00 58.52 124 GLY B CA 1
ATOM 4212 C C . GLY B 1 149 ? 42.995 35.758 -43.616 1.00 60.11 124 GLY B C 1
ATOM 4213 O O . GLY B 1 149 ? 41.955 35.600 -44.254 1.00 51.73 124 GLY B O 1
ATOM 4217 N N . SER B 1 150 ? 43.284 35.068 -42.516 1.00 82.18 125 SER B N 1
ATOM 4218 C CA . SER B 1 150 ? 42.400 34.028 -42.003 1.00 98.03 125 SER B CA 1
ATOM 4219 C C . SER B 1 150 ? 41.708 34.470 -40.716 1.00 80.22 125 SER B C 1
ATOM 4220 O O . SER B 1 150 ? 42.088 35.470 -40.108 1.00 89.04 125 SER B O 1
ATOM 4228 N N . LEU B 1 151 ? 40.688 33.718 -40.309 1.00 55.34 126 LEU B N 1
ATOM 4229 C CA . LEU B 1 151 ? 39.991 33.971 -39.051 1.00 50.22 126 LEU B CA 1
ATOM 4230 C C . LEU B 1 151 ? 38.974 32.867 -38.765 1.00 35.38 126 LEU B C 1
ATOM 4231 O O . LEU B 1 151 ? 38.486 32.208 -39.684 1.00 27.62 126 LEU B O 1
ATOM 4247 N N . ALA B 1 152 ? 38.656 32.674 -37.488 1.00 31.42 127 ALA B N 1
ATOM 4248 C CA . ALA B 1 152 ? 37.722 31.630 -37.076 1.00 54.73 127 ALA B CA 1
ATOM 4249 C C . ALA B 1 152 ? 36.604 32.192 -36.200 1.00 40.73 127 ALA B C 1
ATOM 4250 O O . ALA B 1 152 ? 36.835 33.075 -35.376 1.00 35.07 127 ALA B O 1
ATOM 4257 N N . LEU B 1 153 ? 35.395 31.668 -36.383 1.00 38.79 128 LEU B N 1
ATOM 4258 C CA . LEU B 1 153 ? 34.231 32.100 -35.613 1.00 39.16 128 LEU B CA 1
ATOM 4259 C C . LEU B 1 153 ? 33.645 30.922 -34.841 1.00 42.18 128 LEU B C 1
ATOM 4260 O O . LEU B 1 153 ? 33.645 29.795 -35.331 1.00 49.32 128 LEU B O 1
ATOM 4276 N N . TYR B 1 154 ? 33.144 31.185 -33.637 1.00 52.42 129 TYR B N 1
ATOM 4277 C CA . TYR B 1 154 ? 32.567 30.134 -32.802 1.00 36.59 129 TYR B CA 1
ATOM 4278 C C . TYR B 1 154 ? 31.173 30.500 -32.305 1.00 26.78 129 TYR B C 1
ATOM 4279 O O . TYR B 1 154 ? 30.910 31.650 -31.955 1.00 29.65 129 TYR B O 1
ATOM 4297 N N . HIS B 1 155 ? 30.287 29.509 -32.274 1.00 44.17 130 HIS B N 1
ATOM 4298 C CA . HIS B 1 155 ? 28.974 29.657 -31.655 1.00 40.15 130 HIS B CA 1
ATOM 4299 C C . HIS B 1 155 ? 28.249 28.315 -31.651 1.00 26.92 130 HIS B C 1
ATOM 4300 O O . HIS B 1 155 ? 28.258 27.595 -32.647 1.00 46.70 130 HIS B O 1
ATOM 4313 N N . LYS B 1 156 ? 27.617 27.992 -30.527 1.00 36.03 131 LYS B N 1
ATOM 4314 C CA . LYS B 1 156 ? 26.968 26.696 -30.347 1.00 45.53 131 LYS B CA 1
ATOM 4315 C C . LYS B 1 156 ? 26.010 26.373 -31.492 1.00 40.48 131 LYS B C 1
ATOM 4316 O O . LYS B 1 156 ? 25.960 25.240 -31.970 1.00 33.53 131 LYS B O 1
ATOM 4335 N N . ASP B 1 157 ? 25.252 27.375 -31.927 1.00 50.02 132 ASP B N 1
ATOM 4336 C CA . ASP B 1 157 ? 24.244 27.188 -32.964 1.00 50.60 132 ASP B CA 1
ATOM 4337 C C . ASP B 1 157 ? 24.851 27.319 -34.356 1.00 47.17 132 ASP B C 1
ATOM 4338 O O . ASP B 1 157 ? 25.500 28.316 -34.671 1.00 45.01 132 ASP B O 1
ATOM 4347 N N . GLN B 1 158 ? 24.627 26.305 -35.186 1.00 56.71 133 GLN B N 1
ATOM 4348 C CA . GLN B 1 158 ? 25.174 26.279 -36.536 1.00 59.93 133 GLN B CA 1
ATOM 4349 C C . GLN B 1 158 ? 24.613 27.420 -37.376 1.00 56.61 133 GLN B C 1
ATOM 4350 O O . GLN B 1 158 ? 25.303 27.966 -38.237 1.00 41.09 133 GLN B O 1
ATOM 4364 N N . SER B 1 159 ? 23.357 27.774 -37.121 1.00 60.19 134 SER B N 1
ATOM 4365 C CA . SER B 1 159 ? 22.674 28.803 -37.896 1.00 45.24 134 SER B CA 1
ATOM 4366 C C . SER B 1 159 ? 23.343 30.165 -37.741 1.00 38.90 134 SER B C 1
ATOM 4367 O O . SER B 1 159 ? 23.545 30.880 -38.721 1.00 43.70 134 SER B O 1
ATOM 4375 N N . THR B 1 160 ? 23.686 30.516 -36.506 1.00 46.58 135 THR B N 1
ATOM 4376 C CA . THR B 1 160 ? 24.265 31.822 -36.211 1.00 44.49 135 THR B CA 1
ATOM 4377 C C . THR B 1 160 ? 25.597 32.023 -36.932 1.00 51.44 135 THR B C 1
ATOM 4378 O O . THR B 1 160 ? 25.863 33.096 -37.473 1.00 43.18 135 THR B O 1
ATOM 4389 N N . VAL B 1 161 ? 26.429 30.986 -36.935 1.00 56.26 136 VAL B N 1
ATOM 4390 C CA . VAL B 1 161 ? 27.745 31.060 -37.562 1.00 33.94 136 VAL B CA 1
ATOM 4391 C C . VAL B 1 161 ? 27.636 31.076 -39.085 1.00 47.65 136 VAL B C 1
ATOM 4392 O O . VAL B 1 161 ? 28.403 31.760 -39.763 1.00 44.79 136 VAL B O 1
ATOM 4405 N N . LEU B 1 162 ? 26.681 30.320 -39.616 1.00 45.79 137 LEU B N 1
ATOM 4406 C CA . LEU B 1 162 ? 26.493 30.225 -41.059 1.00 49.95 137 LEU B CA 1
ATOM 4407 C C . LEU B 1 162 ? 25.893 31.506 -41.627 1.00 52.98 137 LEU B C 1
ATOM 4408 O O . LEU B 1 162 ? 26.104 31.834 -42.793 1.00 61.05 137 LEU B O 1
ATOM 4424 N N . HIS B 1 163 ? 25.146 32.229 -40.798 1.00 51.44 138 HIS B N 1
ATOM 4425 C CA . HIS B 1 163 ? 24.528 33.477 -41.227 1.00 53.28 138 HIS B CA 1
ATOM 4426 C C . HIS B 1 163 ? 25.592 34.541 -41.455 1.00 47.71 138 HIS B C 1
ATOM 4427 O O . HIS B 1 163 ? 25.663 35.138 -42.527 1.00 46.84 138 HIS B O 1
ATOM 4440 N N . SER B 1 164 ? 26.418 34.776 -40.440 1.00 42.69 139 SER B N 1
ATOM 4441 C CA . SER B 1 164 ? 27.500 35.746 -40.546 1.00 42.54 139 SER B CA 1
ATOM 4442 C C . SER B 1 164 ? 28.413 35.396 -41.713 1.00 55.28 139 SER B C 1
ATOM 4443 O O . SER B 1 164 ? 28.947 36.280 -42.382 1.00 46.15 139 SER B O 1
ATOM 4451 N N . GLY B 1 165 ? 28.586 34.100 -41.953 1.00 48.77 140 GLY B N 1
ATOM 4452 C CA . GLY B 1 165 ? 29.428 33.629 -43.036 1.00 46.43 140 GLY B CA 1
ATOM 4453 C C . GLY B 1 165 ? 28.883 34.019 -44.396 1.00 55.05 140 GLY B C 1
ATOM 4454 O O . GLY B 1 165 ? 29.638 34.416 -45.284 1.00 48.77 140 GLY B O 1
ATOM 4458 N N . ASP B 1 166 ? 27.569 33.909 -44.559 1.00 55.80 141 ASP B N 1
ATOM 4459 C CA . ASP B 1 166 ? 26.927 34.218 -45.833 1.00 67.39 141 ASP B CA 1
ATOM 4460 C C . ASP B 1 166 ? 26.691 35.718 -45.995 1.00 53.49 141 ASP B C 1
ATOM 4461 O O . ASP B 1 166 ? 26.371 36.187 -47.086 1.00 63.03 141 ASP B O 1
ATOM 4470 N N . VAL B 1 167 ? 26.851 36.466 -44.908 1.00 53.24 142 VAL B N 1
ATOM 4471 C CA . VAL B 1 167 ? 26.728 37.919 -44.958 1.00 52.00 142 VAL B CA 1
ATOM 4472 C C . VAL B 1 167 ? 28.055 38.535 -45.389 1.00 52.39 142 VAL B C 1
ATOM 4473 O O . VAL B 1 167 ? 28.088 39.609 -45.991 1.00 49.72 142 VAL B O 1
ATOM 4486 N N . VAL B 1 168 ? 29.148 37.843 -45.081 1.00 50.48 143 VAL B N 1
ATOM 4487 C CA . VAL B 1 168 ? 30.479 38.295 -45.465 1.00 60.77 143 VAL B CA 1
ATOM 4488 C C . VAL B 1 168 ? 30.712 38.068 -46.954 1.00 64.41 143 VAL B C 1
ATOM 4489 O O . VAL B 1 168 ? 31.303 38.907 -47.633 1.00 58.65 143 VAL B O 1
ATOM 4502 N N . LEU B 1 169 ? 30.248 36.928 -47.453 1.00 56.60 144 LEU B N 1
ATOM 4503 C CA . LEU B 1 169 ? 30.405 36.590 -48.862 1.00 51.15 144 LEU B CA 1
ATOM 4504 C C . LEU B 1 169 ? 29.525 37.482 -49.732 1.00 43.98 144 LEU B C 1
ATOM 4505 O O . LEU B 1 169 ? 29.951 37.945 -50.789 1.00 53.03 144 LEU B O 1
ATOM 4521 N N . ASP B 1 170 ? 28.299 37.724 -49.280 1.00 48.69 145 ASP B N 1
ATOM 4522 C CA . ASP B 1 170 ? 27.372 38.587 -50.005 1.00 78.49 145 ASP B CA 1
ATOM 4523 C C . ASP B 1 170 ? 27.799 40.049 -49.910 1.00 78.73 145 ASP B C 1
ATOM 4524 O O . ASP B 1 170 ? 27.207 40.920 -50.549 1.00 57.83 145 ASP B O 1
ATOM 4533 N N . ALA B 1 171 ? 28.824 40.311 -49.106 1.00 82.03 146 ALA B N 1
ATOM 4534 C CA . ALA B 1 171 ? 29.350 41.660 -48.946 1.00 63.57 146 ALA B CA 1
ATOM 4535 C C . ALA B 1 171 ? 30.589 41.866 -49.814 1.00 52.85 146 ALA B C 1
ATOM 4536 O O . ALA B 1 171 ? 30.923 42.996 -50.173 1.00 55.97 146 ALA B O 1
ATOM 4543 N N . ILE B 1 172 ? 31.264 40.771 -50.149 1.00 47.68 147 ILE B N 1
ATOM 4544 C CA . ILE B 1 172 ? 32.474 40.834 -50.962 1.00 67.35 147 ILE B CA 1
ATOM 4545 C C . ILE B 1 172 ? 32.268 40.171 -52.322 1.00 72.96 147 ILE B C 1
ATOM 4546 O O . ILE B 1 172 ? 33.232 39.793 -52.987 1.00 69.72 147 ILE B O 1
ATOM 4562 N N . GLY B 1 173 ? 31.010 40.038 -52.730 1.00 78.27 148 GLY B N 1
ATOM 4563 C CA . GLY B 1 173 ? 30.681 39.414 -54.000 1.00 86.33 148 GLY B CA 1
ATOM 4564 C C . GLY B 1 173 ? 31.371 38.074 -54.160 1.00 103.88 148 GLY B C 1
ATOM 4565 O O . GLY B 1 173 ? 32.311 37.936 -54.943 1.00 117.11 148 GLY B O 1
ATOM 4569 N N . SER B 1 174 ? 30.898 37.082 -53.414 1.00 101.93 149 SER B N 1
ATOM 4570 C CA . SER B 1 174 ? 31.516 35.763 -53.416 1.00 100.70 149 SER B CA 1
ATOM 4571 C C . SER B 1 174 ? 30.547 34.704 -52.903 1.00 95.90 149 SER B C 1
ATOM 4572 O O . SER B 1 174 ? 29.482 35.024 -52.374 1.00 107.75 149 SER B O 1
ATOM 4580 N N . GLU B 1 175 ? 30.924 33.440 -53.062 1.00 74.99 150 GLU B N 1
ATOM 4581 C CA . GLU B 1 175 ? 30.104 32.332 -52.588 1.00 74.11 150 GLU B CA 1
ATOM 4582 C C . GLU B 1 175 ? 30.984 31.219 -52.033 1.00 82.73 150 GLU B C 1
ATOM 4583 O O . GLU B 1 175 ? 32.209 31.338 -52.007 1.00 89.20 150 GLU B O 1
ATOM 4595 N N . VAL B 1 176 ? 30.355 30.139 -51.585 1.00 89.04 151 VAL B N 1
ATOM 4596 C CA . VAL B 1 176 ? 31.081 29.033 -50.974 1.00 88.99 151 VAL B CA 1
ATOM 4597 C C . VAL B 1 176 ? 31.947 28.286 -51.985 1.00 91.91 151 VAL B C 1
ATOM 4598 O O . VAL B 1 176 ? 33.048 27.844 -51.657 1.00 86.80 151 VAL B O 1
ATOM 4611 N N . ARG B 1 177 ? 31.455 28.147 -53.212 1.00 91.16 152 ARG B N 1
ATOM 4612 C CA . ARG B 1 177 ? 32.153 27.350 -54.217 1.00 91.41 152 ARG B CA 1
ATOM 4613 C C . ARG B 1 177 ? 33.272 28.126 -54.910 1.00 81.44 152 ARG B C 1
ATOM 4614 O O . ARG B 1 177 ? 34.077 27.544 -55.637 1.00 87.51 152 ARG B O 1
ATOM 4635 N N . LYS B 1 178 ? 33.319 29.436 -54.690 1.00 82.25 153 LYS B N 1
ATOM 4636 C CA . LYS B 1 178 ? 34.375 30.262 -55.266 1.00 77.96 153 LYS B CA 1
ATOM 4637 C C . LYS B 1 178 ? 35.694 30.068 -54.522 1.00 74.35 153 LYS B C 1
ATOM 4638 O O . LYS B 1 178 ? 36.732 30.588 -54.932 1.00 57.79 153 LYS B O 1
ATOM 4657 N N . ARG B 1 179 ? 35.646 29.314 -53.428 1.00 81.12 154 ARG B N 1
ATOM 4658 C CA . ARG B 1 179 ? 36.840 29.013 -52.649 1.00 78.16 154 ARG B CA 1
ATOM 4659 C C . ARG B 1 179 ? 37.830 28.209 -53.483 1.00 76.84 154 ARG B C 1
ATOM 4660 O O . ARG B 1 179 ? 37.455 27.582 -54.474 1.00 55.54 154 ARG B O 1
ATOM 4681 N N . THR B 1 180 ? 39.096 28.229 -53.076 1.00 89.74 155 THR B N 1
ATOM 4682 C CA . THR B 1 180 ? 40.131 27.465 -53.762 1.00 86.96 155 THR B CA 1
ATOM 4683 C C . THR B 1 180 ? 40.067 25.999 -53.348 1.00 78.98 155 THR B C 1
ATOM 4684 O O . THR B 1 180 ? 40.092 25.678 -52.162 1.00 70.00 155 THR B O 1
ATOM 4695 N N . LYS B 1 181 ? 39.990 25.114 -54.336 1.00 85.66 156 LYS B N 1
ATOM 4696 C CA . LYS B 1 181 ? 39.884 23.684 -54.077 1.00 102.77 156 LYS B CA 1
ATOM 4697 C C . LYS B 1 181 ? 41.128 23.157 -53.363 1.00 106.05 156 LYS B C 1
ATOM 4698 O O . LYS B 1 181 ? 42.251 23.442 -53.780 1.00 105.39 156 LYS B O 1
ATOM 4717 N N . PRO B 1 182 ? 40.931 22.388 -52.279 1.00 108.74 157 PRO B N 1
ATOM 4718 C CA . PRO B 1 182 ? 42.047 21.807 -51.521 1.00 96.53 157 PRO B CA 1
ATOM 4719 C C . PRO B 1 182 ? 42.870 20.826 -52.351 1.00 91.49 157 PRO B C 1
ATOM 4720 O O . PRO B 1 182 ? 42.414 20.369 -53.399 1.00 99.17 157 PRO B O 1
ATOM 4731 N N . SER B 1 183 ? 44.069 20.506 -51.876 1.00 78.64 158 SER B N 1
ATOM 4732 C CA . SER B 1 183 ? 44.943 19.569 -52.570 1.00 79.74 158 SER B CA 1
ATOM 4733 C C . SER B 1 183 ? 46.020 19.043 -51.627 1.00 85.51 158 SER B C 1
ATOM 4734 O O . SER B 1 183 ? 46.696 19.816 -50.949 1.00 67.99 158 SER B O 1
ATOM 4742 N N . THR B 1 184 ? 46.174 17.724 -51.591 1.00 104.90 159 THR B N 1
ATOM 4743 C CA . THR B 1 184 ? 47.155 17.091 -50.719 1.00 112.19 159 THR B CA 1
ATOM 4744 C C . THR B 1 184 ? 48.526 17.050 -51.384 1.00 102.32 159 THR B C 1
ATOM 4745 O O . THR B 1 184 ? 48.642 16.750 -52.572 1.00 109.48 159 THR B O 1
ATOM 4756 N N . SER B 1 185 ? 49.561 17.3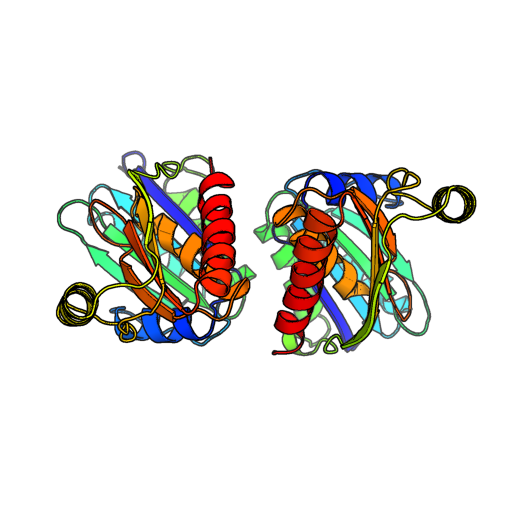57 -50.608 1.00 92.15 160 SER B N 1
ATOM 4757 C CA . SER B 1 185 ? 50.932 17.318 -51.105 1.00 96.40 160 SER B CA 1
ATOM 4758 C C . SER B 1 185 ? 51.742 16.238 -50.394 1.00 108.22 160 SER B C 1
ATOM 4759 O O . SER B 1 185 ? 52.753 15.766 -50.915 1.00 119.08 160 SER B O 1
ATOM 4767 N N . TRP B 1 186 ? 51.297 15.851 -49.202 1.00 103.66 161 TRP B N 1
ATOM 4768 C CA . TRP B 1 186 ? 51.985 14.825 -48.427 1.00 93.60 161 TRP B CA 1
ATOM 4769 C C . TRP B 1 186 ? 51.035 14.147 -47.447 1.00 62.84 161 TRP B C 1
ATOM 4770 O O . TRP B 1 186 ? 50.144 14.784 -46.887 1.00 54.86 161 TRP B O 1
ATOM 4791 N N . THR B 1 187 ? 51.232 12.848 -47.246 1.00 45.23 162 THR B N 1
ATOM 4792 C CA . THR B 1 187 ? 50.412 12.090 -46.310 1.00 53.53 162 THR B CA 1
ATOM 4793 C C . THR B 1 187 ? 50.960 10.676 -46.114 1.00 68.49 162 THR B C 1
ATOM 4794 O O . THR B 1 187 ? 51.073 9.905 -47.067 1.00 86.68 162 THR B O 1
ATOM 4805 N N . GLU B 1 188 ? 51.304 10.344 -44.873 1.00 63.11 163 GLU B N 1
ATOM 4806 C CA . GLU B 1 188 ? 51.856 9.029 -44.557 1.00 60.60 163 GLU B CA 1
ATOM 4807 C C . GLU B 1 188 ? 51.611 8.650 -43.099 1.00 37.61 163 GLU B C 1
ATOM 4808 O O . GLU B 1 188 ? 51.252 9.49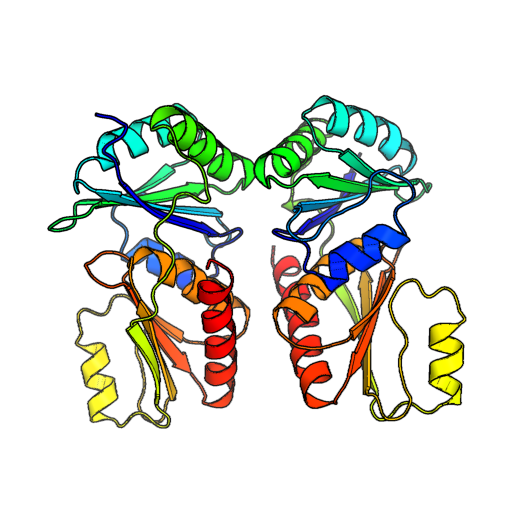4 -42.278 1.00 40.73 163 GLU B O 1
ATOM 4820 N N . VAL B 1 189 ? 51.813 7.373 -42.787 1.00 29.28 164 VAL B N 1
ATOM 4821 C CA . VAL B 1 189 ? 51.649 6.877 -41.425 1.00 38.84 164 VAL B CA 1
ATOM 4822 C C . VAL B 1 189 ? 52.921 6.185 -40.944 1.00 57.79 164 VAL B C 1
ATOM 4823 O O . VAL B 1 189 ? 53.196 5.043 -41.313 1.00 78.49 164 VAL B O 1
ATOM 4836 N N . ILE B 1 190 ? 53.694 6.887 -40.121 1.00 69.67 165 ILE B N 1
ATOM 4837 C CA . ILE B 1 190 ? 54.909 6.329 -39.539 1.00 61.09 165 ILE B CA 1
ATOM 4838 C C . ILE B 1 190 ? 54.575 5.615 -38.233 1.00 49.70 165 ILE B C 1
ATOM 4839 O O . ILE B 1 190 ? 53.963 6.197 -37.339 1.00 55.10 165 ILE B O 1
ATOM 4855 N N . CYS B 1 191 ? 54.982 4.354 -38.126 1.00 48.47 166 CYS B N 1
ATOM 4856 C CA . CYS B 1 191 ? 54.631 3.532 -36.972 1.00 53.32 166 CYS B CA 1
ATOM 4857 C C . CYS B 1 191 ? 55.785 3.403 -35.984 1.00 46.70 166 CYS B C 1
ATOM 4858 O O . CYS B 1 191 ? 56.952 3.542 -36.352 1.00 31.42 166 CYS B O 1
ATOM 4866 N N . ALA B 1 192 ? 55.442 3.132 -34.728 1.00 42.77 167 ALA B N 1
ATOM 4867 C CA . ALA B 1 192 ? 56.431 2.917 -33.677 1.00 46.59 167 ALA B CA 1
ATOM 4868 C C . ALA B 1 192 ? 57.466 4.035 -33.638 1.00 55.62 167 ALA B C 1
ATOM 4869 O O . ALA B 1 192 ? 58.658 3.795 -33.827 1.00 63.55 167 ALA B O 1
ATOM 4876 N N . ILE B 1 193 ? 57.005 5.256 -33.388 1.00 56.83 168 ILE B N 1
ATOM 4877 C CA . ILE B 1 193 ? 57.897 6.405 -33.300 1.00 55.34 168 ILE B CA 1
ATOM 4878 C C . ILE B 1 193 ? 58.920 6.193 -32.189 1.00 52.55 168 ILE B C 1
ATOM 4879 O O . ILE B 1 193 ? 58.619 5.583 -31.166 1.00 59.58 168 ILE B O 1
ATOM 4895 N N . THR B 1 194 ? 60.132 6.696 -32.396 1.00 50.35 169 THR B N 1
ATOM 4896 C CA . THR B 1 194 ? 61.193 6.554 -31.406 1.00 50.46 169 THR B CA 1
ATOM 4897 C C . THR B 1 194 ? 61.140 7.687 -30.386 1.00 50.03 169 THR B C 1
ATOM 4898 O O . THR B 1 194 ? 60.602 8.757 -30.669 1.00 51.04 169 THR B O 1
ATOM 4909 N N . PRO B 1 195 ? 61.701 7.451 -29.191 1.00 36.45 170 PRO B N 1
ATOM 4910 C CA . PRO B 1 195 ? 61.714 8.436 -28.104 1.00 39.35 170 PRO B CA 1
ATOM 4911 C C . PRO B 1 195 ? 62.245 9.801 -28.538 1.00 44.98 170 PRO B C 1
ATOM 4912 O O . PRO B 1 195 ? 61.651 10.822 -28.195 1.00 53.00 170 PRO B O 1
ATOM 4923 N N . ASP B 1 196 ? 63.347 9.813 -29.281 1.00 53.89 171 ASP B N 1
ATOM 4924 C CA . ASP B 1 196 ? 63.958 11.063 -29.725 1.00 51.32 171 ASP B CA 1
ATOM 4925 C C . ASP B 1 196 ? 63.013 11.856 -30.621 1.00 43.78 171 ASP B C 1
ATOM 4926 O O . ASP B 1 196 ? 62.884 13.073 -30.482 1.00 47.00 171 ASP B O 1
ATOM 4935 N N . HIS B 1 197 ? 62.359 11.158 -31.543 1.00 48.42 172 HIS B N 1
ATOM 4936 C CA . HIS B 1 197 ? 61.433 11.790 -32.473 1.00 41.08 172 HIS B CA 1
ATOM 4937 C C . HIS B 1 197 ? 60.268 12.420 -31.717 1.00 27.73 172 HIS B C 1
ATOM 4938 O O . HIS B 1 197 ? 59.821 13.518 -32.047 1.00 32.63 172 HIS B O 1
ATOM 4951 N N . ALA B 1 198 ? 59.788 11.718 -30.696 1.00 34.35 173 ALA B N 1
ATOM 4952 C CA . ALA B 1 198 ? 58.620 12.152 -29.938 1.00 41.83 173 ALA B CA 1
ATOM 4953 C C . ALA B 1 198 ? 58.892 13.430 -29.151 1.00 58.08 173 ALA B C 1
ATOM 4954 O O . ALA B 1 198 ? 58.005 14.268 -28.992 1.00 59.81 173 ALA B O 1
ATOM 4961 N N . VAL B 1 199 ? 60.118 13.575 -28.657 1.00 56.88 174 VAL B N 1
ATOM 4962 C CA . VAL B 1 199 ? 60.479 14.732 -27.845 1.00 41.40 174 VAL B CA 1
ATOM 4963 C C . VAL B 1 199 ? 60.507 16.010 -28.679 1.00 46.82 174 VAL B C 1
ATOM 4964 O O . VAL B 1 199 ? 60.066 17.063 -28.223 1.00 52.22 174 VAL B O 1
ATOM 4977 N N . LEU B 1 200 ? 61.026 15.915 -29.900 1.00 46.18 175 LEU B N 1
ATOM 4978 C CA . LEU B 1 200 ? 61.072 17.065 -30.799 1.00 53.22 175 LEU B CA 1
ATOM 4979 C C . LEU B 1 200 ? 59.680 17.404 -31.320 1.00 40.49 175 LEU B C 1
ATOM 4980 O O . LEU B 1 200 ? 59.396 18.553 -31.656 1.00 28.31 175 LEU B O 1
ATOM 4996 N N . ILE B 1 201 ? 58.815 16.398 -31.389 1.00 44.22 176 ILE B N 1
ATOM 4997 C CA . ILE B 1 201 ? 57.427 16.612 -31.773 1.00 45.87 176 ILE B CA 1
ATOM 4998 C C . ILE B 1 201 ? 56.683 17.307 -30.638 1.00 46.48 176 ILE B C 1
ATOM 4999 O O . ILE B 1 201 ? 55.744 18.069 -30.872 1.00 65.60 176 ILE B O 1
ATOM 5015 N N . ASN B 1 202 ? 57.119 17.048 -29.409 1.00 39.24 177 ASN B N 1
ATOM 5016 C CA . ASN B 1 202 ? 56.455 17.581 -28.227 1.00 41.05 177 ASN B CA 1
ATOM 5017 C C . ASN B 1 202 ? 56.991 18.944 -27.798 1.00 49.98 177 ASN B C 1
ATOM 5018 O O . ASN B 1 202 ? 56.320 19.682 -27.077 1.00 66.73 177 ASN B O 1
ATOM 5029 N N . ARG B 1 203 ? 58.198 19.280 -28.239 1.00 52.60 178 ARG B N 1
ATOM 5030 C CA . ARG B 1 203 ? 58.844 20.511 -27.795 1.00 47.78 178 ARG B CA 1
ATOM 5031 C C . ARG B 1 203 ? 58.738 21.636 -28.819 1.00 54.78 178 ARG B C 1
ATOM 5032 O O . ARG B 1 203 ? 58.627 22.806 -28.453 1.00 69.24 178 ARG B O 1
ATOM 5053 N N . GLN B 1 204 ? 58.765 21.282 -30.098 1.00 65.06 179 GLN B N 1
ATOM 5054 C CA . GLN B 1 204 ? 58.764 22.285 -31.157 1.00 67.14 179 GLN B CA 1
ATOM 5055 C C . GLN B 1 204 ? 57.357 22.755 -31.515 1.00 71.18 179 GLN B C 1
ATOM 5056 O O . GLN B 1 204 ? 56.699 22.183 -32.384 1.00 59.13 179 GLN B O 1
ATOM 5070 N N . ASN B 1 205 ? 56.909 23.802 -30.830 1.00 88.82 180 ASN B N 1
ATOM 5071 C CA . ASN B 1 205 ? 55.654 24.469 -31.155 1.00 87.70 180 ASN B CA 1
ATOM 5072 C C . ASN B 1 205 ? 54.478 23.501 -31.263 1.00 81.51 180 ASN B C 1
ATOM 5073 O O . ASN B 1 205 ? 53.826 23.414 -32.304 1.00 76.39 180 ASN B O 1
ATOM 5084 N N . ARG B 1 206 ? 54.212 22.776 -30.180 1.00 80.40 181 ARG B N 1
ATOM 5085 C CA . ARG B 1 206 ? 53.079 21.860 -30.128 1.00 65.73 181 ARG B CA 1
ATOM 5086 C C . ARG B 1 206 ? 52.009 22.388 -29.180 1.00 68.94 181 ARG B C 1
ATOM 5087 O O . ARG B 1 206 ? 52.309 22.797 -28.058 1.00 76.48 181 ARG B O 1
ATOM 5108 N N . SER B 1 207 ? 50.760 22.373 -29.635 1.00 62.06 182 SER B N 1
ATOM 5109 C CA . SER B 1 207 ? 49.645 22.853 -28.826 1.00 56.28 182 SER B CA 1
ATOM 5110 C C . SER B 1 207 ? 48.613 21.752 -28.589 1.00 48.91 182 SER B C 1
ATOM 5111 O O . SER B 1 207 ? 47.539 22.005 -28.042 1.00 58.22 182 SER B O 1
ATOM 5119 N N . GLY B 1 208 ? 48.945 20.532 -29.001 1.00 25.96 183 GLY B N 1
ATOM 5120 C CA . GLY B 1 208 ? 48.077 19.389 -28.785 1.00 25.27 183 GLY B CA 1
ATOM 5121 C C . GLY B 1 208 ? 48.516 18.584 -27.579 1.00 36.05 183 GLY B C 1
ATOM 5122 O O . GLY B 1 208 ? 48.952 19.149 -26.579 1.00 32.20 183 GLY B O 1
ATOM 5126 N N . SER B 1 209 ? 48.411 17.262 -27.676 1.00 37.04 184 SER B N 1
ATOM 5127 C CA . SER B 1 209 ? 48.788 16.378 -26.580 1.00 36.82 184 SER B CA 1
ATOM 5128 C C . SER B 1 209 ? 50.132 15.714 -26.856 1.00 33.13 184 SER B C 1
ATOM 5129 O O . SER B 1 209 ? 50.704 15.871 -27.934 1.00 33.44 184 SER B O 1
ATOM 5137 N N . MET B 1 210 ? 50.631 14.970 -25.874 1.00 32.36 185 MET B N 1
ATOM 5138 C CA . MET B 1 210 ? 51.933 14.324 -25.986 1.00 49.85 185 MET B CA 1
ATOM 5139 C C . MET B 1 210 ? 51.859 13.037 -26.797 1.00 46.22 185 MET B C 1
ATOM 5140 O O . MET B 1 210 ? 50.934 12.241 -26.638 1.00 48.76 185 MET B O 1
ATOM 5154 N N . ILE B 1 211 ? 52.847 12.839 -27.663 1.00 43.40 186 ILE B N 1
ATOM 5155 C CA . ILE B 1 211 ? 52.996 11.580 -28.380 1.00 35.19 186 ILE B CA 1
ATOM 5156 C C . ILE B 1 211 ? 54.031 10.725 -27.659 1.00 54.45 186 ILE B C 1
ATOM 5157 O O . ILE B 1 211 ? 55.019 11.242 -27.138 1.00 46.70 186 ILE B O 1
ATOM 5173 N N . GLN B 1 212 ? 53.796 9.419 -27.624 1.00 52.74 187 GLN B N 1
ATOM 5174 C CA . GLN B 1 212 ? 54.699 8.499 -26.946 1.00 37.97 187 GLN B CA 1
ATOM 5175 C C . GLN B 1 212 ? 55.464 7.667 -27.964 1.00 41.43 187 GLN B C 1
ATOM 5176 O O . GLN B 1 212 ? 55.065 7.571 -29.123 1.00 51.27 187 GLN B O 1
ATOM 5190 N N . SER B 1 213 ? 56.569 7.069 -27.532 1.00 50.27 188 SER B N 1
ATOM 5191 C CA . SER B 1 213 ? 57.315 6.157 -28.387 1.00 48.95 188 SER B CA 1
ATOM 5192 C C . SER B 1 213 ? 56.571 4.828 -28.468 1.00 55.01 188 SER B C 1
ATOM 5193 O O . SER B 1 213 ? 55.933 4.408 -27.503 1.00 59.86 188 SER B O 1
ATOM 5201 N N . GLY B 1 214 ? 56.653 4.173 -29.622 1.00 62.19 189 GLY B N 1
ATOM 5202 C CA . GLY B 1 214 ? 55.882 2.970 -29.874 1.00 67.41 189 GLY B CA 1
ATOM 5203 C C . GLY B 1 214 ? 54.487 3.337 -30.339 1.00 57.40 189 GLY B C 1
ATOM 5204 O O . GLY B 1 214 ? 53.607 2.484 -30.455 1.00 65.15 189 GLY B O 1
ATOM 5208 N N . MET B 1 215 ? 54.296 4.624 -30.612 1.00 48.67 190 MET B N 1
ATOM 5209 C CA . MET B 1 215 ? 52.997 5.155 -30.993 1.00 44.28 190 MET B CA 1
ATOM 5210 C C . MET B 1 215 ? 53.066 5.665 -32.425 1.00 43.42 190 MET B C 1
ATOM 5211 O O . MET B 1 215 ? 53.875 6.537 -32.740 1.00 72.53 190 MET B O 1
ATOM 5225 N N . SER B 1 216 ? 52.223 5.116 -33.294 1.00 36.20 191 SER B N 1
ATOM 5226 C CA . SER B 1 216 ? 52.195 5.530 -34.693 1.00 41.29 191 SER B CA 1
ATOM 5227 C C . SER B 1 216 ? 51.863 7.014 -34.814 1.00 48.24 191 SER B C 1
ATOM 5228 O O . SER B 1 216 ? 51.628 7.691 -33.814 1.00 66.75 191 SER B O 1
ATOM 5236 N N . MET B 1 217 ? 51.842 7.514 -36.046 1.00 49.90 192 MET B N 1
ATOM 5237 C CA . MET B 1 217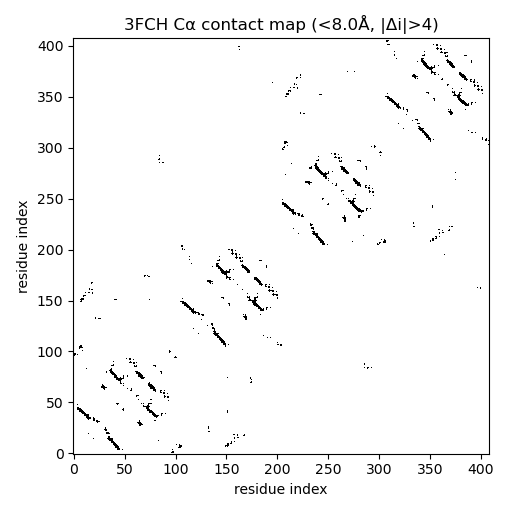 ? 51.633 8.935 -36.289 1.00 39.83 192 MET B CA 1
ATOM 5238 C C . MET B 1 217 ? 51.188 9.186 -37.724 1.00 35.41 192 MET B C 1
ATOM 5239 O O . MET B 1 217 ? 51.729 8.604 -38.662 1.00 42.60 192 MET B O 1
ATOM 5253 N N . PHE B 1 218 ? 50.201 10.062 -37.885 1.00 44.56 193 PHE B N 1
ATOM 5254 C CA . PHE B 1 218 ? 49.717 10.438 -39.207 1.00 42.46 193 PHE B CA 1
ATOM 5255 C C . PHE B 1 218 ? 49.992 11.911 -39.483 1.00 45.08 193 PHE B C 1
ATOM 5256 O O . PHE B 1 218 ? 49.584 12.781 -38.715 1.00 40.59 193 PHE B O 1
ATOM 5273 N N . ILE B 1 219 ? 50.686 12.186 -40.583 1.00 52.81 194 ILE B N 1
ATOM 5274 C CA . ILE B 1 219 ? 51.008 13.558 -40.961 1.00 51.01 194 ILE B CA 1
ATOM 5275 C C . ILE B 1 219 ? 50.380 13.917 -42.305 1.00 52.39 194 ILE B C 1
ATOM 5276 O O . ILE B 1 219 ? 50.414 13.127 -43.248 1.00 59.89 194 ILE B O 1
ATOM 5292 N N . LEU B 1 220 ? 49.804 15.113 -42.380 1.00 43.53 195 LEU B N 1
ATOM 5293 C CA . LEU B 1 220 ? 49.112 15.562 -43.582 1.00 50.04 195 LEU B CA 1
ATOM 5294 C C . LEU B 1 220 ? 49.415 17.029 -43.874 1.00 57.40 195 LEU B C 1
ATOM 5295 O O . LEU B 1 220 ? 49.566 17.834 -42.957 1.00 65.93 195 LEU B O 1
ATOM 5311 N N . GLU B 1 221 ? 49.502 17.365 -45.157 1.00 65.32 196 GLU B N 1
ATOM 5312 C CA . GLU B 1 221 ? 49.723 18.743 -45.586 1.00 84.04 196 GLU B CA 1
ATOM 5313 C C . GLU B 1 221 ? 48.705 19.103 -46.665 1.00 98.05 196 GLU B C 1
ATOM 5314 O O . GLU B 1 221 ? 48.362 18.268 -47.502 1.00 89.73 196 GLU B O 1
ATOM 5326 N N . THR B 1 222 ? 48.224 20.342 -46.645 1.00 112.08 197 THR B N 1
ATOM 5327 C CA . THR B 1 222 ? 47.156 20.753 -47.553 1.00 107.17 197 THR B CA 1
ATOM 5328 C C . THR B 1 222 ? 47.243 22.226 -47.946 1.00 95.85 197 THR B C 1
ATOM 5329 O O . THR B 1 222 ? 47.747 23.057 -47.190 1.00 103.47 197 THR B O 1
ATOM 5340 N N . GLU B 1 223 ? 46.746 22.535 -49.140 1.00 75.11 198 GLU B N 1
ATOM 5341 C CA . GLU B 1 223 ? 46.641 23.913 -49.606 1.00 60.92 198 GLU B CA 1
ATOM 5342 C C . GLU B 1 223 ? 45.322 24.096 -50.353 1.00 61.93 198 GLU B C 1
ATOM 5343 O O . GLU B 1 223 ? 45.015 23.328 -51.264 1.00 57.16 198 GLU B O 1
ATOM 5355 N N . PRO B 1 224 ? 44.535 25.117 -49.974 1.00 59.68 199 PRO B N 1
ATOM 5356 C CA . PRO B 1 224 ? 44.805 26.077 -48.895 1.00 61.03 199 PRO B CA 1
ATOM 5357 C C . PRO B 1 224 ? 44.905 25.421 -47.518 1.00 53.82 199 PRO B C 1
ATOM 5358 O O . PRO B 1 224 ? 44.379 24.328 -47.308 1.00 45.82 199 PRO B O 1
ATOM 5369 N N . ALA B 1 225 ? 45.573 26.101 -46.592 1.00 59.05 200 ALA B N 1
ATOM 5370 C CA . ALA B 1 225 ? 45.880 25.541 -45.279 1.00 64.91 200 ALA B CA 1
ATOM 5371 C C . ALA B 1 225 ? 44.639 25.281 -44.430 1.00 67.79 200 ALA B C 1
ATOM 5372 O O . ALA B 1 225 ? 44.601 24.326 -43.657 1.00 75.09 200 ALA B O 1
ATOM 5379 N N . GLY B 1 226 ? 43.630 26.134 -44.571 1.00 61.41 201 GLY B N 1
ATOM 5380 C CA . GLY B 1 226 ? 42.461 26.085 -43.711 1.00 53.37 201 GLY B CA 1
ATOM 5381 C C . GLY B 1 226 ? 41.760 24.739 -43.649 1.00 58.09 201 GLY B C 1
ATOM 5382 O O . GLY B 1 226 ? 41.188 24.380 -42.620 1.00 45.59 201 GLY B O 1
ATOM 5386 N N . TYR B 1 227 ? 41.808 23.989 -44.745 1.00 54.83 202 TYR B N 1
ATOM 5387 C CA . TYR B 1 227 ? 41.027 22.760 -44.864 1.00 42.06 202 TYR B CA 1
ATOM 5388 C C . TYR B 1 227 ? 41.544 21.615 -43.993 1.00 49.58 202 TYR B C 1
ATOM 5389 O O . TYR B 1 227 ? 40.932 20.548 -43.940 1.00 47.65 202 TYR B O 1
ATOM 5407 N N . VAL B 1 228 ? 42.661 21.835 -43.308 1.00 72.61 203 VAL B N 1
ATOM 5408 C CA . VAL B 1 228 ? 43.217 20.817 -42.423 1.00 72.64 203 VAL B CA 1
ATOM 5409 C C . VAL B 1 228 ? 42.299 20.582 -41.229 1.00 75.31 203 VAL B C 1
ATOM 5410 O O . VAL B 1 228 ? 42.298 19.501 -40.639 1.00 66.57 203 VAL B O 1
ATOM 5423 N N . LEU B 1 229 ? 41.521 21.600 -40.875 1.00 81.22 204 LEU B N 1
ATOM 5424 C CA . LEU B 1 229 ? 40.574 21.494 -39.772 1.00 61.96 204 LEU B CA 1
ATOM 5425 C C . LEU B 1 229 ? 39.475 20.493 -40.107 1.00 57.82 204 LEU B C 1
ATOM 5426 O O . LEU B 1 229 ? 39.012 19.753 -39.241 1.00 38.48 204 LEU B O 1
ATOM 5442 N N . LYS B 1 230 ? 39.059 20.481 -41.369 1.00 74.89 205 LYS B N 1
ATOM 5443 C CA . LYS B 1 230 ? 38.028 19.560 -41.830 1.00 90.28 205 LYS B CA 1
ATOM 5444 C C . LYS B 1 230 ? 38.519 18.121 -41.724 1.00 83.96 205 LYS B C 1
ATOM 5445 O O . LYS B 1 230 ? 37.735 17.201 -41.489 1.00 89.13 205 LYS B O 1
ATOM 5464 N N . ALA B 1 231 ? 39.824 17.936 -41.898 1.00 74.17 206 ALA B N 1
ATOM 5465 C CA . ALA B 1 231 ? 40.428 16.611 -41.841 1.00 71.32 206 ALA B CA 1
ATOM 5466 C C . ALA B 1 231 ? 40.578 16.137 -40.399 1.00 51.30 206 ALA B C 1
ATOM 5467 O O . ALA B 1 231 ? 40.483 14.942 -40.116 1.00 51.07 206 ALA B O 1
ATOM 5474 N N . ALA B 1 232 ? 40.808 17.080 -39.491 1.00 44.47 207 ALA B N 1
ATOM 5475 C CA . ALA B 1 232 ? 41.013 16.761 -38.083 1.00 50.54 207 ALA B CA 1
ATOM 5476 C C . ALA B 1 232 ? 39.698 16.407 -37.394 1.00 36.27 207 ALA B C 1
ATOM 5477 O O . ALA B 1 232 ? 39.657 15.536 -36.524 1.00 37.84 207 ALA B O 1
ATOM 5484 N N . ASN B 1 233 ? 38.625 17.084 -37.788 1.00 53.28 208 ASN B N 1
ATOM 5485 C CA . ASN B 1 233 ? 37.320 16.879 -37.171 1.00 72.94 208 ASN B CA 1
ATOM 5486 C C . ASN B 1 233 ? 36.748 15.508 -37.515 1.00 71.25 208 ASN B C 1
ATOM 5487 O O . ASN B 1 233 ? 36.137 14.851 -36.672 1.00 71.14 208 ASN B O 1
ATOM 5498 N N . GLU B 1 234 ? 36.952 15.081 -38.757 1.00 65.07 209 GLU B N 1
ATOM 5499 C CA . GLU B 1 234 ? 36.459 13.787 -39.215 1.00 62.54 209 GLU B CA 1
ATOM 5500 C C . GLU B 1 234 ? 37.335 12.654 -38.690 1.00 47.31 209 GLU B C 1
ATOM 5501 O O . GLU B 1 234 ? 36.866 11.532 -38.498 1.00 51.70 209 GLU B O 1
ATOM 5513 N N . ALA B 1 235 ? 38.609 12.954 -38.458 1.00 52.67 210 ALA B N 1
ATOM 5514 C CA . ALA B 1 235 ? 39.560 11.957 -37.983 1.00 31.80 210 ALA B CA 1
ATOM 5515 C C . ALA B 1 235 ? 39.162 11.429 -36.609 1.00 37.63 210 ALA B C 1
ATOM 5516 O O . ALA B 1 235 ? 39.040 10.221 -36.410 1.00 42.72 210 ALA B O 1
ATOM 5523 N N . GLU B 1 236 ? 38.963 12.341 -35.662 1.00 49.70 211 GLU B N 1
ATOM 5524 C CA . GLU B 1 236 ? 38.580 11.964 -34.307 1.00 45.85 211 GLU B CA 1
ATOM 5525 C C . GLU B 1 236 ? 37.150 11.438 -34.277 1.00 33.97 211 GLU B C 1
ATOM 5526 O O . GLU B 1 236 ? 36.819 10.550 -33.492 1.00 47.45 211 GLU B O 1
ATOM 5538 N N . LYS B 1 237 ? 36.305 12.000 -35.134 1.00 40.90 212 LYS B N 1
ATOM 5539 C CA . LYS B 1 237 ? 34.909 11.593 -35.216 1.00 47.88 212 LYS B CA 1
ATOM 5540 C C . LYS B 1 237 ? 34.782 10.160 -35.729 1.00 72.01 212 LYS B C 1
ATOM 5541 O O . LYS B 1 237 ? 33.739 9.527 -35.568 1.00 77.57 212 LYS B O 1
ATOM 5560 N N . SER B 1 238 ? 35.850 9.651 -36.337 1.00 72.98 213 SER B N 1
ATOM 5561 C CA . SER B 1 238 ? 35.814 8.340 -36.975 1.00 62.66 213 SER B CA 1
ATOM 5562 C C . SER B 1 238 ? 36.821 7.354 -36.383 1.00 52.31 213 SER B C 1
ATOM 5563 O O . SER B 1 238 ? 37.029 6.274 -36.935 1.00 49.24 213 SER B O 1
ATOM 5571 N N . ALA B 1 239 ? 37.444 7.718 -35.266 1.00 68.06 214 ALA B N 1
ATOM 5572 C CA . ALA B 1 239 ? 38.418 6.835 -34.630 1.00 75.36 214 ALA B CA 1
ATOM 5573 C C . ALA B 1 239 ? 38.872 7.356 -33.269 1.00 71.28 214 ALA B C 1
ATOM 5574 O O . ALA B 1 239 ? 38.601 8.499 -32.904 1.00 77.96 214 ALA B O 1
ATOM 5581 N N . ASN B 1 240 ? 39.567 6.500 -32.526 1.00 73.75 215 ASN B N 1
ATOM 5582 C CA . ASN B 1 240 ? 40.122 6.874 -31.232 1.00 82.21 215 ASN B CA 1
ATOM 5583 C C . ASN B 1 240 ? 41.623 7.122 -31.344 1.00 64.17 215 ASN B C 1
ATOM 5584 O O . ASN B 1 240 ? 42.432 6.223 -31.112 1.00 62.82 215 ASN B O 1
ATOM 5595 N N . ILE B 1 241 ? 41.985 8.349 -31.707 1.00 45.38 216 ILE B N 1
ATOM 5596 C CA . ILE B 1 241 ? 43.384 8.726 -31.860 1.00 36.11 216 ILE B CA 1
ATOM 5597 C C . ILE B 1 241 ? 43.717 9.895 -30.939 1.00 30.65 216 ILE B C 1
ATOM 5598 O O . ILE B 1 241 ? 42.913 10.266 -30.084 1.00 42.03 216 ILE B O 1
ATOM 5614 N N . THR B 1 242 ? 44.901 10.471 -31.114 1.00 44.49 217 THR B N 1
ATOM 5615 C CA . THR B 1 242 ? 45.344 11.577 -30.275 1.00 41.38 217 THR B CA 1
ATOM 5616 C C . THR B 1 242 ? 45.767 12.774 -31.118 1.00 30.41 217 THR B C 1
ATOM 5617 O O . THR B 1 242 ? 46.683 12.679 -31.934 1.00 37.44 217 THR B O 1
ATOM 5628 N N . ILE B 1 243 ? 45.088 13.900 -30.916 1.00 39.85 218 ILE B N 1
ATOM 5629 C CA . ILE B 1 243 ? 45.447 15.144 -31.582 1.00 46.72 218 ILE B CA 1
ATOM 5630 C C . ILE B 1 243 ? 46.738 15.682 -30.982 1.00 42.77 218 ILE B C 1
ATOM 5631 O O . ILE B 1 243 ? 46.807 15.952 -29.784 1.00 27.77 218 ILE B O 1
ATOM 5647 N N . ILE B 1 244 ? 47.758 15.834 -31.821 1.00 38.65 219 ILE B N 1
ATOM 5648 C CA . ILE B 1 244 ? 49.060 16.310 -31.370 1.00 58.77 219 ILE B CA 1
ATOM 5649 C C . ILE B 1 244 ? 49.299 17.757 -31.792 1.00 52.57 219 ILE B C 1
ATOM 5650 O O . ILE B 1 244 ? 49.882 18.539 -31.043 1.00 45.62 219 ILE B O 1
ATOM 5666 N N . ASP B 1 245 ? 48.848 18.110 -32.990 1.00 36.36 220 ASP B N 1
ATOM 5667 C CA . ASP B 1 245 ? 49.034 19.463 -33.497 1.00 44.94 220 ASP B CA 1
ATOM 5668 C C . ASP B 1 245 ? 48.178 19.701 -34.736 1.00 33.00 220 ASP B C 1
ATOM 5669 O O . ASP B 1 245 ? 47.932 18.783 -35.517 1.00 37.06 220 ASP B O 1
ATOM 5678 N N . VAL B 1 246 ? 47.725 20.938 -34.907 1.00 52.71 221 VAL B N 1
ATOM 5679 C CA . VAL B 1 246 ? 46.900 21.304 -36.053 1.00 45.33 221 VAL B CA 1
ATOM 5680 C C . VAL B 1 246 ? 47.199 22.732 -36.503 1.00 51.15 221 VAL B C 1
ATOM 5681 O O . VAL B 1 246 ? 46.611 23.689 -35.999 1.00 52.81 221 VAL B O 1
ATOM 5694 N N . LYS B 1 247 ? 48.120 22.864 -37.452 1.00 41.61 222 LYS B N 1
ATOM 5695 C CA . LYS B 1 247 ? 48.481 24.164 -38.004 1.00 53.09 222 LYS B CA 1
ATOM 5696 C C . LYS B 1 247 ? 47.600 24.492 -39.206 1.00 68.95 222 LYS B C 1
ATOM 5697 O O . LYS B 1 247 ? 47.641 23.798 -40.219 1.00 65.24 222 LYS B O 1
ATOM 5716 N N . ALA B 1 248 ? 46.805 25.552 -39.090 1.00 97.48 223 ALA B N 1
ATOM 5717 C CA . ALA B 1 248 ? 45.868 25.922 -40.149 1.00 104.57 223 ALA B CA 1
ATOM 5718 C C . ALA B 1 248 ? 46.131 27.325 -40.693 1.00 100.33 223 ALA B C 1
ATOM 5719 O O . ALA B 1 248 ? 45.428 27.789 -41.590 1.00 90.89 223 ALA B O 1
ATOM 5726 N N . VAL B 1 249 ? 47.144 27.994 -40.151 1.00 101.43 224 VAL B N 1
ATOM 5727 C CA . VAL B 1 249 ? 47.478 29.348 -40.581 1.00 101.01 224 VAL B CA 1
ATOM 5728 C C . VAL B 1 249 ? 48.691 29.345 -41.506 1.00 100.29 224 VAL B C 1
ATOM 5729 O O . VAL B 1 249 ? 49.689 28.679 -41.234 1.00 104.90 224 VAL B O 1
ATOM 5742 N N . GLY B 1 250 ? 48.595 30.092 -42.602 1.00 84.57 225 GLY B N 1
ATOM 5743 C CA . GLY B 1 250 ? 49.682 30.188 -43.559 1.00 87.18 225 GLY B CA 1
ATOM 5744 C C . GLY B 1 250 ? 49.280 29.722 -44.945 1.00 92.56 225 GLY B C 1
ATOM 5745 O O . GLY B 1 250 ? 48.098 29.523 -45.227 1.00 73.91 225 GLY B O 1
ATOM 5749 N N . ALA B 1 251 ? 50.271 29.548 -45.813 1.00 97.16 226 ALA B N 1
ATOM 5750 C CA . ALA B 1 251 ? 50.030 29.101 -47.180 1.00 96.23 226 ALA B CA 1
ATOM 5751 C C . ALA B 1 251 ? 49.647 27.625 -47.211 1.00 108.88 226 ALA B C 1
ATOM 5752 O O . ALA B 1 251 ? 48.880 27.193 -48.072 1.00 114.68 226 ALA B O 1
ATOM 5759 N N . PHE B 1 252 ? 50.186 26.857 -46.271 1.00 116.58 227 PHE B N 1
ATOM 5760 C CA . PHE B 1 252 ? 49.894 25.430 -46.181 1.00 118.48 227 PHE B CA 1
ATOM 5761 C C . PHE B 1 252 ? 49.566 25.042 -44.743 1.00 116.74 227 PHE B C 1
ATOM 5762 O O . PHE B 1 252 ? 49.752 25.835 -43.821 1.00 120.29 227 PHE B O 1
ATOM 5779 N N . GLY B 1 253 ? 49.074 23.821 -44.559 1.00 108.49 228 GLY B N 1
ATOM 5780 C CA . GLY B 1 253 ? 48.668 23.352 -43.246 1.00 98.09 228 GLY B CA 1
ATOM 5781 C C . GLY B 1 253 ? 49.350 22.056 -42.853 1.00 88.20 228 GLY B C 1
ATOM 5782 O O . GLY B 1 253 ? 50.036 21.434 -43.663 1.00 89.55 228 GLY B O 1
ATOM 5786 N N . ARG B 1 254 ? 49.156 21.649 -41.603 1.00 72.61 229 ARG B N 1
ATOM 5787 C CA . ARG B 1 254 ? 49.766 20.431 -41.086 1.00 61.05 229 ARG B CA 1
ATOM 5788 C C . ARG B 1 254 ? 48.858 19.762 -40.057 1.00 64.52 229 ARG B C 1
ATOM 5789 O O . ARG B 1 254 ? 48.127 20.434 -39.330 1.00 58.02 229 ARG B O 1
ATOM 5810 N N . LEU B 1 255 ? 48.911 18.435 -40.006 1.00 61.96 230 LEU B N 1
ATOM 5811 C CA . LEU B 1 255 ? 48.096 17.666 -39.074 1.00 59.63 230 LEU B CA 1
ATOM 5812 C C . LEU B 1 255 ? 48.872 16.461 -38.558 1.00 51.40 230 LEU B C 1
ATOM 5813 O O . LEU B 1 255 ? 49.309 15.617 -39.338 1.00 52.74 230 LEU B O 1
ATOM 5829 N N . THR B 1 256 ? 49.037 16.382 -37.242 1.00 47.72 231 THR B N 1
ATOM 5830 C CA . THR B 1 256 ? 49.764 15.279 -36.625 1.00 54.89 231 THR B CA 1
ATOM 5831 C C . THR B 1 256 ? 48.875 14.507 -35.655 1.00 48.21 231 THR B C 1
ATOM 5832 O O . THR B 1 256 ? 48.310 15.082 -34.725 1.00 38.03 231 THR B O 1
ATOM 5843 N N . LEU B 1 257 ? 48.756 13.202 -35.881 1.00 57.50 232 LEU B N 1
ATOM 5844 C CA . LEU B 1 257 ? 47.992 12.329 -34.998 1.00 39.08 232 LEU B CA 1
ATOM 5845 C C . LEU B 1 257 ? 48.899 11.233 -34.462 1.00 29.42 232 LEU B C 1
ATOM 5846 O O . LEU B 1 257 ? 50.076 11.168 -34.812 1.00 57.41 232 LEU B O 1
ATOM 5862 N N . ALA B 1 258 ? 48.350 10.373 -33.613 1.00 36.05 233 ALA B N 1
ATOM 5863 C CA . ALA B 1 258 ? 49.118 9.270 -33.052 1.00 35.38 233 ALA B CA 1
ATOM 5864 C C . ALA B 1 258 ? 48.221 8.264 -32.341 1.00 43.57 233 ALA B C 1
ATOM 5865 O O . ALA B 1 258 ? 47.103 8.583 -31.938 1.00 33.93 233 ALA B O 1
ATOM 5872 N N . GLY B 1 259 ? 48.730 7.047 -32.186 1.00 51.65 234 GLY B N 1
ATOM 5873 C CA . GLY B 1 259 ? 47.991 5.976 -31.545 1.00 70.06 234 GLY B CA 1
ATOM 5874 C C . GLY B 1 259 ? 48.364 4.636 -32.148 1.00 73.68 234 GLY B C 1
ATOM 5875 O O . GLY B 1 259 ? 49.283 4.553 -32.962 1.00 83.06 234 GLY B O 1
ATOM 5879 N N . LYS B 1 260 ? 47.658 3.584 -31.750 1.00 74.91 235 LYS B N 1
ATOM 5880 C CA . LYS B 1 260 ? 47.903 2.261 -32.309 1.00 79.47 235 LYS B CA 1
ATOM 5881 C C . LYS B 1 260 ? 47.681 2.306 -33.816 1.00 65.78 235 LYS B C 1
ATOM 5882 O O . LYS B 1 260 ? 46.752 2.956 -34.292 1.00 62.26 235 LYS B O 1
ATOM 5901 N N . GLU B 1 261 ? 48.543 1.621 -34.561 1.00 70.74 236 GLU B N 1
ATOM 5902 C CA . GLU B 1 261 ? 48.527 1.687 -36.020 1.00 73.34 236 GLU B CA 1
ATOM 5903 C C . GLU B 1 261 ? 47.122 1.529 -36.594 1.00 57.10 236 GLU B C 1
ATOM 5904 O O . GLU B 1 261 ? 46.784 2.154 -37.598 1.00 53.46 236 GLU B O 1
ATOM 5916 N N . GLY B 1 262 ? 46.309 0.692 -35.959 1.00 68.07 237 GLY B N 1
ATOM 5917 C CA . GLY B 1 262 ? 44.956 0.449 -36.426 1.00 85.34 237 GLY B CA 1
ATOM 5918 C C . GLY B 1 262 ? 44.103 1.703 -36.419 1.00 82.99 237 GLY B C 1
ATOM 5919 O O . GLY B 1 262 ? 43.456 2.032 -37.414 1.00 60.58 237 GLY B O 1
ATOM 5923 N N . ASP B 1 263 ? 44.102 2.405 -35.291 1.00 79.53 238 ASP B N 1
ATOM 5924 C CA . ASP B 1 263 ? 43.304 3.616 -35.135 1.00 68.47 238 ASP B CA 1
ATOM 5925 C C . ASP B 1 263 ? 43.839 4.763 -35.988 1.00 54.41 238 ASP B C 1
ATOM 5926 O O . ASP B 1 263 ? 43.072 5.595 -36.473 1.00 37.84 238 ASP B O 1
ATOM 5935 N N . VAL B 1 264 ? 45.156 4.804 -36.167 1.00 62.04 239 VAL B N 1
ATOM 5936 C CA . VAL B 1 264 ? 45.801 5.898 -36.885 1.00 57.03 239 VAL B CA 1
ATOM 5937 C C . VAL B 1 264 ? 45.608 5.772 -38.394 1.00 50.35 239 VAL B C 1
ATOM 5938 O O . VAL B 1 264 ? 45.581 6.774 -39.108 1.00 50.70 239 VAL B O 1
ATOM 5951 N N . GLU B 1 265 ? 45.473 4.541 -38.874 1.00 46.05 240 GLU B N 1
ATOM 5952 C CA . GLU B 1 265 ? 45.296 4.295 -40.301 1.00 48.04 240 GLU B CA 1
ATOM 5953 C C . GLU B 1 265 ? 43.828 4.427 -40.690 1.00 36.86 240 GLU B C 1
ATOM 5954 O O . GLU B 1 265 ? 43.507 4.792 -41.820 1.00 45.35 240 GLU B O 1
ATOM 5966 N N . GLU B 1 266 ? 42.942 4.128 -39.747 1.00 40.43 241 GLU B N 1
ATOM 5967 C CA . GLU B 1 266 ? 41.511 4.278 -39.971 1.00 47.93 241 GLU B CA 1
ATOM 5968 C C . GLU B 1 266 ? 41.124 5.749 -39.871 1.00 37.01 241 GLU B C 1
ATOM 5969 O O . GLU B 1 266 ? 40.151 6.190 -40.482 1.00 39.51 241 GLU B O 1
ATOM 5981 N N . ALA B 1 267 ? 41.898 6.504 -39.097 1.00 43.92 242 ALA B N 1
ATOM 5982 C CA . ALA B 1 267 ? 41.659 7.931 -38.927 1.00 53.96 242 ALA B CA 1
ATOM 5983 C C . ALA B 1 267 ? 42.353 8.715 -40.033 1.00 55.64 242 ALA B C 1
ATOM 5984 O O . ALA B 1 267 ? 41.944 9.826 -40.370 1.00 60.66 242 ALA B O 1
ATOM 5991 N N . ALA B 1 268 ? 43.405 8.129 -40.594 1.00 59.49 243 ALA B N 1
ATOM 5992 C CA . ALA B 1 268 ? 44.157 8.768 -41.665 1.00 50.58 243 ALA B CA 1
ATOM 5993 C C . ALA B 1 268 ? 43.366 8.722 -42.966 1.00 49.22 243 ALA B C 1
ATOM 5994 O O . ALA B 1 268 ? 43.316 9.702 -43.707 1.00 59.88 243 ALA B O 1
ATOM 6001 N N . ALA B 1 269 ? 42.752 7.575 -43.238 1.00 54.18 244 ALA B N 1
ATOM 6002 C CA . ALA B 1 269 ? 41.946 7.405 -44.440 1.00 57.83 244 ALA B CA 1
ATOM 6003 C C . ALA B 1 269 ? 40.682 8.256 -44.362 1.00 58.14 244 ALA B C 1
ATOM 6004 O O . ALA B 1 269 ? 40.071 8.571 -45.384 1.00 47.40 244 ALA B O 1
ATOM 6011 N N . ALA B 1 270 ? 40.296 8.623 -43.144 1.00 62.44 245 ALA B N 1
ATOM 6012 C CA . ALA B 1 270 ? 39.114 9.449 -42.925 1.00 57.72 245 ALA B CA 1
ATOM 6013 C C . ALA B 1 270 ? 39.444 10.926 -43.110 1.00 54.43 245 ALA B C 1
ATOM 6014 O O . ALA B 1 270 ? 38.589 11.718 -43.508 1.00 52.60 245 ALA B O 1
ATOM 6021 N N . ALA B 1 271 ? 40.687 11.291 -42.816 1.00 57.09 246 ALA B N 1
ATOM 6022 C CA . ALA B 1 271 ? 41.139 12.667 -42.975 1.00 58.96 246 ALA B CA 1
ATOM 6023 C C . ALA B 1 271 ? 41.281 13.009 -44.455 1.00 59.46 246 ALA B C 1
ATOM 6024 O O . ALA B 1 271 ? 40.930 14.107 -44.885 1.00 64.76 246 ALA B O 1
ATOM 6031 N N . ILE B 1 272 ? 41.795 12.058 -45.228 1.00 49.79 247 ILE B N 1
ATOM 6032 C CA . ILE B 1 272 ? 41.978 12.247 -46.662 1.00 46.03 247 ILE B CA 1
ATOM 6033 C C . ILE B 1 272 ? 40.638 12.203 -47.385 1.00 46.67 247 ILE B C 1
ATOM 6034 O O . ILE B 1 272 ? 40.428 12.920 -48.363 1.00 58.30 247 ILE B O 1
ATOM 6050 N N . ARG B 1 273 ? 39.735 11.355 -46.902 1.00 53.50 248 ARG B N 1
ATOM 6051 C CA . ARG B 1 273 ? 38.399 11.256 -47.476 1.00 47.92 248 ARG B CA 1
ATOM 6052 C C . ARG B 1 273 ? 37.639 12.568 -47.315 1.00 51.34 248 ARG B C 1
ATOM 6053 O O . ARG B 1 273 ? 36.880 12.966 -48.198 1.00 46.97 248 ARG B O 1
ATOM 6074 N N . ALA B 1 274 ? 37.852 13.239 -46.188 1.00 55.38 249 ALA B N 1
ATOM 6075 C CA . ALA B 1 274 ? 37.215 14.524 -45.929 1.00 36.09 249 ALA B CA 1
ATOM 6076 C C . ALA B 1 274 ? 37.751 15.584 -46.886 1.00 38.17 249 ALA B C 1
ATOM 6077 O O . ALA B 1 274 ? 37.036 16.513 -47.263 1.00 46.32 249 ALA B O 1
ATOM 6084 N N . ILE B 1 275 ? 39.013 15.438 -47.274 1.00 51.06 250 ILE B N 1
ATOM 6085 C CA . ILE B 1 275 ? 39.644 16.365 -48.206 1.00 55.31 250 ILE B CA 1
ATOM 6086 C C . ILE B 1 275 ? 39.114 16.157 -49.622 1.00 53.74 250 ILE B C 1
ATOM 6087 O O . ILE B 1 275 ? 39.024 17.101 -50.405 1.00 50.47 250 ILE B O 1
ATOM 6103 N N . ASP B 1 276 ? 38.761 14.915 -49.942 1.00 66.87 251 ASP B N 1
ATOM 6104 C CA . ASP B 1 276 ? 38.275 14.574 -51.274 1.00 66.90 251 ASP B CA 1
ATOM 6105 C C . ASP B 1 276 ? 36.862 15.104 -51.508 1.00 72.80 251 ASP B C 1
ATOM 6106 O O . ASP B 1 276 ? 36.440 15.279 -52.650 1.00 86.76 251 ASP B O 1
ATOM 6115 N N . GLN B 1 277 ? 36.135 15.357 -50.424 1.00 69.15 252 GLN B N 1
ATOM 6116 C CA . GLN B 1 277 ? 34.774 15.872 -50.526 1.00 81.25 252 GLN B CA 1
ATOM 6117 C C . GLN B 1 277 ? 34.787 17.310 -51.028 1.00 80.07 252 GLN B C 1
ATOM 6118 O O . GLN B 1 277 ? 33.969 17.694 -51.865 1.00 79.28 252 GLN B O 1
ATOM 6132 N N . ILE B 1 278 ? 35.719 18.102 -50.511 1.00 75.23 253 ILE B N 1
ATOM 6133 C CA . ILE B 1 278 ? 35.856 19.493 -50.922 1.00 91.50 253 ILE B CA 1
ATOM 6134 C C . ILE B 1 278 ? 36.503 19.577 -52.300 1.00 95.13 253 ILE B C 1
ATOM 6135 O O . ILE B 1 278 ? 36.245 20.508 -53.062 1.00 94.58 253 ILE B O 1
ATOM 6151 N N . SER B 1 279 ? 37.342 18.595 -52.614 1.00 105.28 254 SER B N 1
ATOM 6152 C CA . SER B 1 279 ? 37.998 18.533 -53.915 1.00 100.06 254 SER B CA 1
ATOM 6153 C C . SER B 1 279 ? 36.993 18.204 -55.015 1.00 97.92 254 SER B C 1
ATOM 6154 O O . SER B 1 279 ? 37.326 18.224 -56.200 1.00 84.94 254 SER B O 1
ATOM 6162 N N . ASN B 1 280 ? 35.764 17.894 -54.614 1.00 111.70 255 ASN B N 1
ATOM 6163 C CA . ASN B 1 280 ? 34.692 17.618 -55.560 1.00 126.38 255 ASN B CA 1
ATOM 6164 C C . ASN B 1 280 ? 33.545 18.606 -55.388 1.00 131.09 255 ASN B C 1
ATOM 6165 O O . ASN B 1 280 ? 32.469 18.243 -54.914 1.00 128.29 255 ASN B O 1
ATOM 6176 N N . TYR B 1 281 ? 33.783 19.857 -55.770 1.00 134.28 256 TYR B N 1
ATOM 6177 C CA . TYR B 1 281 ? 32.768 20.896 -55.653 1.00 121.93 256 TYR B CA 1
ATOM 6178 C C . TYR B 1 281 ? 32.687 21.713 -56.938 1.00 116.62 256 TYR B C 1
ATOM 6179 O O . TYR B 1 281 ? 33.699 22.208 -57.435 1.00 94.25 256 TYR B O 1
#

GO terms:
  GO:0031470 carboxysome (C, EXP)

InterPro domains:
  IPR000249 Bacterial microcompartment domain [PF00936] (194-252)
  IPR000249 Bacterial microcompartment domain [SM00877] (190-253)
  IPR037233 CcmK-like superfamily [G3DSA:3.30.70.1710] (53-155)
  IPR037233 CcmK-like superfamily [G3DSA:3.30.70.1710] (156-256)
  IPR037233 CcmK-like superfamily [SSF143414] (191-253)
  IPR044870 Bacterial microcompartment (BMC) circularly permuted domain [PS51931] (55-157)
  IPR044870 Bacterial microcompartment (BMC) circularly permuted domain [PS51931] (158-256)
  IPR060394 CsoS1D-like, N-terminal domain [PF27545] (56-151)

Foldseek 3Di:
DLQQKAWADWDKDQWFADQLQVLLQQPAPWHGADGTKIKIKTKIPQQPPCVVLVVQLVVQAVWTWRHWDGPPGMIMTMTIDNDPCRNVRSVVRSCVVSVHDDLSYNAKDWPDWDKDAQAAQVRQVVLVPVPWSFDGAHGRKIKIKTKIPQQQQLSQLQRQLCVQAVWGWGDFASDDRITMTMIIGHPVRNVRSRVSSVCSRVVSD/DAWADKDKDQWQAQQRQVLLQQVFPWDGAHGQKIKIKTKDPQQQCVVVLVVQLVVQAVWTWGHWAGDRGIIMTMIIDNDSVSNVRSVVRSCVVVVHDNLSYHQKDWDDKDKAFQAAPVRQVCLQPPPKRWDGADGRKMKIKTKMAVLQCLSLLVRQLVVFFPWGWTHWARDDGMIMGMIIGDPVSRVRSRVRSVVSSVVSNPD

CATH classification: 3.30.70.1710 (+1 more: 3.30.70.1710)

Organism: Prochlorococcus marinus subsp. pastoris (strain CCMP1986 / NIES-2087 / MED4) (NCBI:txid59919)